Protein AF-0000000083491302 (afdb_homodimer)

Nearest PDB structures (foldseek):
  2b92-assembly1_A  TM=9.302E-01  e=7.100E-37  Homo sapiens
  2b92-assembly1_B  TM=9.244E-01  e=2.969E-36  Homo sapiens
  2bc9-assembly1_A-2  TM=9.236E-01  e=4.052E-36  Homo sapiens
  7ckf-assembly1_A  TM=9.048E-01  e=3.791E-32  Homo sapiens
  7ckf-assembly1_B  TM=9.194E-01  e=6.229E-31  Homo sapiens

Structure (mmCIF, N/CA/C/O backbone):
data_AF-0000000083491302-model_v1
#
loop_
_entity.id
_entity.type
_entity.pdbx_description
1 polymer 'GB1/RHD3-type G domain-containing protein'
#
loop_
_atom_site.group_PDB
_atom_site.id
_atom_site.type_symbol
_atom_site.label_atom_id
_atom_site.label_alt_id
_atom_site.label_comp_id
_atom_site.label_asym_id
_atom_site.label_entity_id
_atom_site.label_seq_id
_atom_site.pdbx_PDB_ins_code
_atom_site.Cartn_x
_atom_site.Cartn_y
_atom_site.Cartn_z
_atom_site.occupancy
_atom_site.B_iso_or_equiv
_atom_site.auth_seq_id
_atom_site.auth_comp_id
_atom_site.auth_asym_id
_atom_site.auth_atom_id
_atom_site.pdbx_PDB_model_num
ATOM 1 N N . MET A 1 1 ? 5.312 -40.188 -40.375 1 28.12 1 MET A N 1
ATOM 2 C CA . MET A 1 1 ? 5.434 -38.906 -39.719 1 28.12 1 MET A CA 1
ATOM 3 C C . MET A 1 1 ? 4.77 -38.938 -38.344 1 28.12 1 MET A C 1
ATOM 5 O O . MET A 1 1 ? 3.566 -39.188 -38.25 1 28.12 1 MET A O 1
ATOM 9 N N . ALA A 1 2 ? 5.387 -39.312 -37.344 1 38.62 2 ALA A N 1
ATOM 10 C CA . ALA A 1 2 ? 4.828 -39.719 -36.062 1 38.62 2 ALA A CA 1
ATOM 11 C C . ALA A 1 2 ? 4.012 -38.594 -35.438 1 38.62 2 ALA A C 1
ATOM 13 O O . ALA A 1 2 ? 4.375 -37.438 -35.562 1 38.62 2 ALA A O 1
ATOM 14 N N . PRO A 1 3 ? 2.652 -38.812 -35.281 1 36.94 3 PRO A N 1
ATOM 15 C CA . PRO A 1 3 ? 1.899 -37.625 -34.844 1 36.94 3 PRO A CA 1
ATOM 16 C C . PRO A 1 3 ? 2.633 -36.844 -33.781 1 36.94 3 PRO A C 1
ATOM 18 O O . PRO A 1 3 ? 3.469 -37.375 -33.062 1 36.94 3 PRO A O 1
ATOM 21 N N . GLY A 1 4 ? 3.189 -35.656 -34 1 37.12 4 GLY A N 1
ATOM 22 C CA . GLY A 1 4 ? 3.857 -34.781 -33.062 1 37.12 4 GLY A CA 1
ATOM 23 C C . GLY A 1 4 ? 3.309 -34.875 -31.672 1 37.12 4 GLY A C 1
ATOM 24 O O . GLY A 1 4 ? 2.262 -35.469 -31.438 1 37.12 4 GLY A O 1
ATOM 25 N N . PRO A 1 5 ? 4.141 -34.781 -30.594 1 40.66 5 PRO A N 1
ATOM 26 C CA . PRO A 1 5 ? 3.658 -35.031 -29.234 1 40.66 5 PRO A CA 1
ATOM 27 C C . PRO A 1 5 ? 2.217 -34.562 -29.031 1 40.66 5 PRO A C 1
ATOM 29 O O . PRO A 1 5 ? 1.782 -33.594 -29.641 1 40.66 5 PRO A O 1
ATOM 32 N N . SER A 1 6 ? 1.219 -35.406 -28.922 1 42.19 6 SER A N 1
ATOM 33 C CA . SER A 1 6 ? -0.207 -35.219 -28.688 1 42.19 6 SER A CA 1
ATOM 34 C C . SER A 1 6 ? -0.456 -33.969 -27.812 1 42.19 6 SER A C 1
ATOM 36 O O . SER A 1 6 ? 0.248 -33.781 -26.812 1 42.19 6 SER A O 1
ATOM 38 N N . ALA A 1 7 ? -0.867 -32.781 -28.234 1 49.44 7 ALA A N 1
ATOM 39 C CA . ALA A 1 7 ? -1.324 -31.594 -27.516 1 49.44 7 ALA A CA 1
ATOM 40 C C . ALA A 1 7 ? -1.907 -31.969 -26.156 1 49.44 7 ALA A C 1
ATOM 42 O O . ALA A 1 7 ? -2.877 -32.719 -26.078 1 49.44 7 ALA A O 1
ATOM 43 N N . MET A 1 8 ? -1.116 -32.25 -25.156 1 53.56 8 MET A N 1
ATOM 44 C CA . MET A 1 8 ? -1.578 -32.531 -23.797 1 53.56 8 MET A CA 1
ATOM 45 C C . MET A 1 8 ? -2.885 -31.797 -23.5 1 53.56 8 MET A C 1
ATOM 47 O O . MET A 1 8 ? -2.971 -30.578 -23.656 1 53.56 8 MET A O 1
ATOM 51 N N . GLU A 1 9 ? -3.994 -32.375 -23.906 1 62.19 9 GLU A N 1
ATOM 52 C CA . GLU A 1 9 ? -5.305 -31.766 -23.672 1 62.19 9 GLU A CA 1
ATOM 53 C C . GLU A 1 9 ? -5.586 -31.625 -22.172 1 62.19 9 GLU A C 1
ATOM 55 O O . GLU A 1 9 ? -5.582 -32.594 -21.438 1 62.19 9 GLU A O 1
ATOM 60 N N . ILE A 1 10 ? -5.055 -30.656 -21.453 1 65.62 10 ILE A N 1
ATOM 61 C CA . ILE A 1 10 ? -5.535 -30.391 -20.094 1 65.62 10 ILE A CA 1
ATOM 62 C C . ILE A 1 10 ? -6.93 -29.781 -20.156 1 65.62 10 ILE A C 1
ATOM 64 O O . ILE A 1 10 ? -7.117 -28.688 -20.703 1 65.62 10 ILE A O 1
ATOM 68 N N . PRO A 1 11 ? -7.883 -30.5 -19.828 1 68.62 11 PRO A N 1
ATOM 69 C CA . PRO A 1 11 ? -9.273 -30.047 -19.922 1 68.62 11 PRO A CA 1
ATOM 70 C C . PRO A 1 11 ? -9.609 -28.969 -18.891 1 68.62 11 PRO A C 1
ATOM 72 O O . PRO A 1 11 ? -10.43 -29.203 -18 1 68.62 11 PRO A O 1
ATOM 75 N N . MET A 1 12 ? -8.961 -27.891 -18.75 1 84.38 12 MET A N 1
ATOM 76 C CA . MET A 1 12 ? -9.398 -26.812 -17.875 1 84.38 12 MET A CA 1
ATOM 77 C C . MET A 1 12 ? -9.508 -25.5 -18.641 1 84.38 12 MET A C 1
ATOM 79 O O . MET A 1 12 ? -8.633 -24.641 -18.547 1 84.38 12 MET A O 1
ATOM 83 N N . PRO A 1 13 ? -10.594 -25.328 -19.328 1 85.56 13 PRO A N 1
ATOM 84 C CA . PRO A 1 13 ? -10.75 -24.156 -20.172 1 85.56 13 PRO A CA 1
ATOM 85 C C . PRO A 1 13 ? -10.805 -22.844 -19.391 1 85.56 13 PRO A C 1
ATOM 87 O O . PRO A 1 13 ? -10.594 -21.766 -19.938 1 85.56 13 PRO A O 1
ATOM 90 N N . ALA A 1 14 ? -11.148 -22.984 -18.062 1 92.69 14 ALA A N 1
ATOM 91 C CA . ALA A 1 14 ? -11.234 -21.812 -17.188 1 92.69 14 ALA A CA 1
ATOM 92 C C . ALA A 1 14 ? -10.727 -22.141 -15.789 1 92.69 14 ALA A C 1
ATOM 94 O O . ALA A 1 14 ? -10.688 -23.297 -15.383 1 92.69 14 ALA A O 1
ATOM 95 N N . PRO A 1 15 ? -10.312 -21.109 -15.062 1 95.25 15 PRO A N 1
ATOM 96 C CA . PRO A 1 15 ? -9.883 -21.359 -13.688 1 95.25 15 PRO A CA 1
ATOM 97 C C . PRO A 1 15 ? -10.992 -21.953 -12.82 1 95.25 15 PRO A C 1
ATOM 99 O O . PRO A 1 15 ? -12.172 -21.656 -13.016 1 95.25 15 PRO A O 1
ATOM 102 N N . ILE A 1 16 ? -10.57 -22.75 -11.93 1 94.44 16 ILE A N 1
ATOM 103 C CA . ILE A 1 16 ? -11.516 -23.344 -10.977 1 94.44 16 ILE A CA 1
ATOM 104 C C . ILE A 1 16 ? -11.031 -23.094 -9.555 1 94.44 16 ILE A C 1
ATOM 106 O O . ILE A 1 16 ? -9.844 -22.859 -9.328 1 94.44 16 ILE A O 1
ATOM 110 N N . CYS A 1 17 ? -11.977 -23.188 -8.648 1 93.75 17 CYS A N 1
ATOM 111 C CA . CYS A 1 17 ? -11.633 -22.969 -7.25 1 93.75 17 CYS A CA 1
ATOM 112 C C . CYS A 1 17 ? -10.961 -24.203 -6.656 1 93.75 17 CYS A C 1
ATOM 114 O O . CYS A 1 17 ? -11.508 -25.297 -6.711 1 93.75 17 CYS A O 1
ATOM 116 N N . LEU A 1 18 ? -9.789 -24.125 -6.152 1 93.69 18 LEU A N 1
ATOM 117 C CA . LEU A 1 18 ? -9.055 -25.203 -5.512 1 93.69 18 LEU A CA 1
ATOM 118 C C . LEU A 1 18 ? -9.328 -25.234 -4.012 1 93.69 18 LEU A C 1
ATOM 120 O O . LEU A 1 18 ? -9.617 -26.297 -3.451 1 93.69 18 LEU A O 1
ATOM 124 N N . ILE A 1 19 ? -9.211 -24.078 -3.375 1 92.5 19 ILE A N 1
ATOM 125 C CA . ILE A 1 19 ? -9.453 -23.922 -1.944 1 92.5 19 ILE A CA 1
ATOM 126 C C . ILE A 1 19 ? -10.516 -22.859 -1.713 1 92.5 19 ILE A C 1
ATOM 128 O O . ILE A 1 19 ? -10.398 -21.734 -2.205 1 92.5 19 ILE A O 1
ATOM 132 N N . GLU A 1 20 ? -11.508 -23.188 -1.041 1 91.31 20 GLU A N 1
ATOM 133 C CA . GLU A 1 20 ? -12.602 -22.266 -0.755 1 91.31 20 GLU A CA 1
ATOM 134 C C . GLU A 1 20 ? -12.68 -21.953 0.736 1 91.31 20 GLU A C 1
ATOM 136 O O . GLU A 1 20 ? -12.305 -22.781 1.571 1 91.31 20 GLU A O 1
ATOM 141 N N . ASN A 1 21 ? -13.055 -20.672 1.008 1 86 21 ASN A N 1
ATOM 142 C CA . ASN A 1 21 ? -13.383 -20.312 2.383 1 86 21 ASN A CA 1
ATOM 143 C C . ASN A 1 21 ? -14.773 -20.812 2.768 1 86 21 ASN A C 1
ATOM 145 O O . ASN A 1 21 ? -15.766 -20.469 2.127 1 86 21 ASN A O 1
ATOM 149 N N . SER A 1 22 ? -14.828 -21.672 3.721 1 81.44 22 SER A N 1
ATOM 150 C CA . SER A 1 22 ? -16.141 -22.078 4.195 1 81.44 22 SER A CA 1
ATOM 151 C C . SER A 1 22 ? -16.859 -20.953 4.922 1 81.44 22 SER A C 1
ATOM 153 O O . SER A 1 22 ? -16.219 -20 5.371 1 81.44 22 SER A O 1
ATOM 155 N N . PRO A 1 23 ? -18.125 -21.109 5 1 75 23 PRO A N 1
ATOM 156 C CA . PRO A 1 23 ? -18.859 -20.109 5.781 1 75 23 PRO A CA 1
ATOM 157 C C . PRO A 1 23 ? -18.375 -20 7.223 1 75 23 PRO A C 1
ATOM 159 O O . PRO A 1 23 ? -18.5 -18.953 7.848 1 75 23 PRO A O 1
ATOM 162 N N . ALA A 1 24 ? -17.844 -21.109 7.73 1 70.19 24 ALA A N 1
ATOM 163 C CA . ALA A 1 24 ? -17.344 -21.156 9.102 1 70.19 24 ALA A CA 1
ATOM 164 C C . ALA A 1 24 ? -15.93 -20.562 9.188 1 70.19 24 ALA A C 1
ATOM 166 O O . ALA A 1 24 ? -15.352 -20.484 10.273 1 70.19 24 ALA A O 1
ATOM 167 N N . GLY A 1 25 ? -15.398 -20.109 8.047 1 72.12 25 GLY A N 1
ATOM 168 C CA . GLY A 1 25 ? -14.086 -19.469 8.047 1 72.12 25 GLY A CA 1
ATOM 169 C C . GLY A 1 25 ? -12.945 -20.469 7.887 1 72.12 25 GLY A C 1
ATOM 170 O O . GLY A 1 25 ? -11.781 -20.125 8.117 1 72.12 25 GLY A O 1
ATOM 171 N N . GLU A 1 26 ? -13.305 -21.625 7.555 1 77.69 26 GLU A N 1
ATOM 172 C CA . GLU A 1 26 ? -12.281 -22.641 7.348 1 77.69 26 GLU A CA 1
ATOM 173 C C . GLU A 1 26 ? -11.969 -22.812 5.863 1 77.69 26 GLU A C 1
ATOM 175 O O . GLU A 1 26 ? -12.836 -22.609 5.012 1 77.69 26 GLU A O 1
ATOM 180 N N . LEU A 1 27 ? -10.727 -23.125 5.656 1 83.44 27 LEU A N 1
ATOM 181 C CA . LEU A 1 27 ? -10.328 -23.406 4.285 1 83.44 27 LEU A CA 1
ATOM 182 C C . LEU A 1 27 ? -10.586 -24.859 3.924 1 83.44 27 LEU A C 1
ATOM 184 O O . LEU A 1 27 ? -10.258 -25.766 4.695 1 83.44 27 LEU A O 1
ATOM 188 N N . GLN A 1 28 ? -11.266 -25.031 2.797 1 87.62 28 GLN A N 1
ATOM 189 C CA . GLN A 1 28 ? -11.594 -26.375 2.328 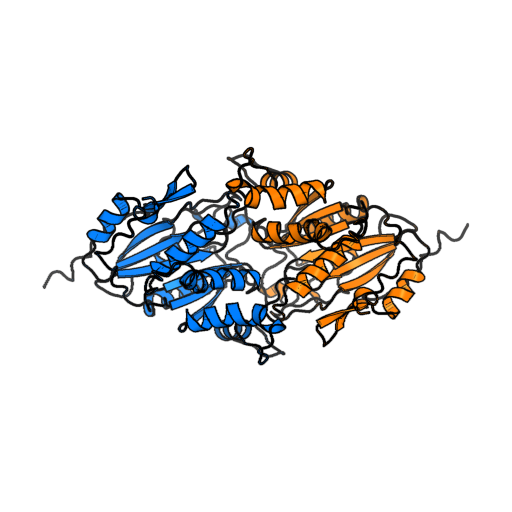1 87.62 28 GLN A CA 1
ATOM 190 C C . GLN A 1 28 ? -11.133 -26.578 0.89 1 87.62 28 GLN A C 1
ATOM 192 O O . GLN A 1 28 ? -11.297 -25.703 0.042 1 87.62 28 GLN A O 1
ATOM 197 N N . VAL A 1 29 ? -10.594 -27.719 0.723 1 87.75 29 VAL A N 1
ATOM 198 C CA . VAL A 1 29 ? -10.148 -28.062 -0.623 1 87.75 29 VAL A CA 1
ATOM 199 C C . VAL A 1 29 ? -11.328 -28.562 -1.442 1 87.75 29 VAL A C 1
ATOM 201 O O . VAL A 1 29 ? -12.133 -29.359 -0.954 1 87.75 29 VAL A O 1
ATOM 204 N N . GLN A 1 30 ? -11.383 -28.141 -2.631 1 89.94 30 GLN A N 1
ATOM 205 C CA . GLN A 1 30 ? -12.445 -28.578 -3.529 1 89.94 30 GLN A CA 1
ATOM 206 C C . GLN A 1 30 ? -12.062 -29.875 -4.234 1 89.94 30 GLN A C 1
ATOM 208 O O . GLN A 1 30 ? -11.062 -29.938 -4.953 1 89.94 30 GLN A O 1
ATOM 213 N N . GLN A 1 31 ? -12.891 -30.844 -4.211 1 85.81 31 GLN A N 1
ATOM 214 C CA . GLN A 1 31 ? -12.602 -32.188 -4.707 1 85.81 31 GLN A CA 1
ATOM 215 C C . GLN A 1 31 ? -12.453 -32.188 -6.227 1 85.81 31 GLN A C 1
ATOM 217 O O . GLN A 1 31 ? -11.617 -32.906 -6.77 1 85.81 31 GLN A O 1
ATOM 222 N N . GLU A 1 32 ? -13.289 -31.406 -6.824 1 85.56 32 GLU A N 1
ATOM 223 C CA . GLU A 1 32 ? -13.203 -31.344 -8.281 1 85.56 32 GLU A CA 1
ATOM 224 C C . GLU A 1 32 ? -11.82 -30.906 -8.734 1 85.56 32 GLU A C 1
ATOM 226 O O . GLU A 1 32 ? -11.266 -31.453 -9.688 1 85.56 32 GLU A O 1
ATOM 231 N N . ALA A 1 33 ? -11.281 -29.938 -8.07 1 85.56 33 ALA A N 1
ATOM 232 C CA . ALA A 1 33 ? -9.953 -29.438 -8.406 1 85.56 33 ALA A CA 1
ATOM 233 C C . ALA A 1 33 ? -8.891 -30.5 -8.164 1 85.56 33 ALA A C 1
ATOM 235 O O . ALA A 1 33 ? -7.969 -30.656 -8.977 1 85.56 33 ALA A O 1
ATOM 236 N N . LEU A 1 34 ? -9.039 -31.25 -7.18 1 83.25 34 LEU A N 1
ATOM 237 C CA . LEU A 1 34 ? -8.094 -32.312 -6.852 1 83.25 34 LEU A CA 1
ATOM 238 C C . LEU A 1 34 ? -8.117 -33.406 -7.91 1 83.25 34 LEU A C 1
ATOM 240 O O . LEU A 1 34 ? -7.078 -33.969 -8.258 1 83.25 34 LEU A O 1
ATOM 244 N N . ARG A 1 35 ? -9.25 -33.688 -8.328 1 84.12 35 ARG A N 1
ATOM 245 C CA . ARG A 1 35 ? -9.391 -34.719 -9.367 1 84.12 35 ARG A CA 1
ATOM 246 C C . ARG A 1 35 ? -8.664 -34.312 -10.641 1 84.12 35 ARG A C 1
ATOM 248 O O . ARG A 1 35 ? -7.969 -35.125 -11.25 1 84.12 35 ARG A O 1
ATOM 255 N N . VAL A 1 36 ? -8.844 -33.094 -10.938 1 81.25 36 VAL A N 1
ATOM 256 C CA . VAL A 1 36 ? -8.195 -32.594 -12.141 1 81.25 36 VAL A CA 1
ATOM 257 C C . VAL A 1 36 ? -6.68 -32.656 -11.984 1 81.25 36 VAL A C 1
ATOM 259 O O . VAL A 1 36 ? -5.969 -33.062 -12.898 1 81.25 36 VAL A O 1
ATOM 262 N N . LEU A 1 37 ? -6.234 -32.281 -10.867 1 81.69 37 LEU A N 1
ATOM 263 C CA . LEU A 1 37 ? -4.801 -32.281 -10.594 1 81.69 37 LEU A CA 1
ATOM 264 C C . LEU A 1 37 ? -4.254 -33.719 -10.625 1 81.69 37 LEU A C 1
ATOM 266 O O . LEU A 1 37 ? -3.143 -33.938 -11.109 1 81.69 37 LEU A O 1
ATOM 270 N N . ALA A 1 38 ? -5.047 -34.625 -10.203 1 79.19 38 ALA A N 1
ATOM 271 C CA . ALA A 1 38 ? -4.637 -36.031 -10.141 1 79.19 38 ALA A CA 1
ATOM 272 C C . ALA A 1 38 ? -4.531 -36.625 -11.539 1 79.19 38 ALA A C 1
ATOM 274 O O . ALA A 1 38 ? -3.801 -37.594 -11.742 1 79.19 38 ALA A O 1
ATOM 275 N N . GLU A 1 39 ? -5.215 -36.062 -12.375 1 81.44 39 GLU A N 1
ATOM 276 C CA . GLU A 1 39 ? -5.234 -36.594 -13.734 1 81.44 39 GLU A CA 1
ATOM 277 C C . GLU A 1 39 ? -4.023 -36.125 -14.531 1 81.44 39 GLU A C 1
ATOM 279 O O . GLU A 1 39 ? -3.74 -36.656 -15.609 1 81.44 39 GLU A O 1
ATOM 284 N N . ILE A 1 40 ? -3.398 -35.188 -13.977 1 79.19 40 ILE A N 1
ATOM 285 C CA . ILE A 1 40 ? -2.225 -34.688 -14.672 1 79.19 40 ILE A CA 1
ATOM 286 C C . ILE A 1 40 ? -1.062 -35.656 -14.508 1 79.19 40 ILE A C 1
ATOM 288 O O . ILE A 1 40 ? -0.628 -35.938 -13.383 1 79.19 40 ILE A O 1
ATOM 292 N N . SER A 1 41 ? -0.567 -36.188 -15.555 1 78 41 SER A N 1
ATOM 293 C CA . SER A 1 41 ? 0.49 -37.188 -15.547 1 78 41 SER A CA 1
ATOM 294 C C . SER A 1 41 ? 1.839 -36.594 -15.906 1 78 41 SER A C 1
ATOM 296 O O . SER A 1 41 ? 2.875 -37.25 -15.797 1 78 41 SER A O 1
ATOM 298 N N . HIS A 1 42 ? 1.804 -35.375 -16.297 1 81.31 42 HIS A N 1
ATOM 299 C CA . HIS A 1 42 ? 3.018 -34.688 -16.703 1 81.31 42 HIS A CA 1
ATOM 300 C C . HIS A 1 42 ? 3.596 -33.875 -15.539 1 81.31 42 HIS A C 1
ATOM 302 O O . HIS A 1 42 ? 2.885 -33.531 -14.586 1 81.31 42 HIS A O 1
ATOM 308 N N . PRO A 1 43 ? 4.887 -33.625 -15.68 1 84.56 43 PRO A N 1
ATOM 309 C CA . PRO A 1 43 ? 5.465 -32.719 -14.68 1 84.56 43 PRO A CA 1
ATOM 310 C C . PRO A 1 43 ? 4.754 -31.359 -14.625 1 84.56 43 PRO A C 1
ATOM 312 O O . PRO A 1 43 ? 4.301 -30.859 -15.656 1 84.56 43 PRO A O 1
ATOM 315 N N . VAL A 1 44 ? 4.695 -30.844 -13.406 1 87.75 44 VAL A N 1
ATOM 316 C CA . VAL A 1 44 ? 3.916 -29.625 -13.227 1 87.75 44 VAL A CA 1
ATOM 317 C C . VAL A 1 44 ? 4.816 -28.5 -12.688 1 87.75 44 VAL A C 1
ATOM 319 O O . VAL A 1 44 ? 5.719 -28.766 -11.891 1 87.75 44 VAL A O 1
ATOM 322 N N . VAL A 1 45 ? 4.629 -27.375 -13.219 1 90.12 45 VAL A N 1
ATOM 323 C CA . VAL A 1 45 ? 5.188 -26.125 -12.695 1 90.12 45 VAL A CA 1
ATOM 324 C C . VAL A 1 45 ? 4.078 -25.297 -12.062 1 90.12 45 VAL A C 1
ATOM 326 O O . VAL A 1 45 ? 3.115 -24.906 -12.734 1 90.12 45 VAL A O 1
ATOM 329 N N . VAL A 1 46 ? 4.219 -25.047 -10.742 1 92.12 46 VAL A N 1
ATOM 330 C CA . VAL A 1 46 ? 3.158 -24.344 -10.031 1 92.12 46 VAL A CA 1
ATOM 331 C C . VAL A 1 46 ? 3.609 -22.922 -9.719 1 92.12 46 VAL A C 1
ATOM 333 O O . VAL A 1 46 ? 4.605 -22.719 -9.023 1 92.12 46 VAL A O 1
ATOM 336 N N . VAL A 1 47 ? 2.91 -21.938 -10.25 1 96 47 VAL A N 1
ATOM 337 C CA . VAL A 1 47 ? 3.15 -20.516 -9.969 1 96 47 VAL A CA 1
ATOM 338 C C . VAL A 1 47 ? 1.984 -19.938 -9.164 1 96 47 VAL A C 1
ATOM 340 O O . VAL A 1 47 ? 0.837 -19.984 -9.617 1 96 47 VAL A O 1
ATOM 343 N N . ALA A 1 48 ? 2.285 -19.469 -7.988 1 96.06 48 ALA A N 1
ATOM 344 C CA . ALA A 1 48 ? 1.268 -18.844 -7.148 1 96.06 48 ALA A CA 1
ATOM 345 C C . ALA A 1 48 ? 1.523 -17.344 -7.008 1 96.06 48 ALA A C 1
ATOM 347 O O . ALA A 1 48 ? 2.676 -16.906 -7.004 1 96.06 48 ALA A O 1
ATOM 348 N N . ILE A 1 49 ? 0.451 -16.609 -6.949 1 97.81 49 ILE A N 1
ATOM 349 C CA . ILE A 1 49 ? 0.576 -15.18 -6.719 1 97.81 49 ILE A CA 1
ATOM 350 C C . ILE A 1 49 ? -0.226 -14.781 -5.484 1 97.81 49 ILE A C 1
ATOM 352 O O . ILE A 1 49 ? -1.348 -15.25 -5.285 1 97.81 49 ILE A O 1
ATOM 356 N N . ALA A 1 50 ? 0.396 -14.07 -4.605 1 95.69 50 ALA A N 1
ATOM 357 C CA . ALA A 1 50 ? -0.238 -13.539 -3.402 1 95.69 50 ALA A CA 1
ATOM 358 C C . ALA A 1 50 ? 0.074 -12.055 -3.227 1 95.69 50 ALA A C 1
ATOM 360 O O . ALA A 1 50 ? 1.027 -11.539 -3.816 1 95.69 50 ALA A O 1
ATOM 361 N N . GLY A 1 51 ? -0.727 -11.359 -2.432 1 94.88 51 GLY A N 1
ATOM 362 C CA . GLY A 1 51 ? -0.599 -9.93 -2.172 1 94.88 51 GLY A CA 1
ATOM 363 C C . GLY A 1 51 ? -1.908 -9.273 -1.774 1 94.88 51 GLY A C 1
ATOM 364 O O . GLY A 1 51 ? -2.932 -9.953 -1.647 1 94.88 51 GLY A O 1
ATOM 365 N N . LEU A 1 52 ? -1.849 -7.996 -1.65 1 91.62 52 LEU A N 1
ATOM 366 C CA . LEU A 1 52 ? -3.025 -7.246 -1.224 1 91.62 52 LEU A CA 1
ATOM 367 C C . LEU A 1 52 ? -4.133 -7.336 -2.268 1 91.62 52 LEU A C 1
ATOM 369 O O . LEU A 1 52 ? -3.861 -7.527 -3.455 1 91.62 52 LEU A O 1
ATOM 373 N N . TYR A 1 53 ? -5.336 -7.168 -1.79 1 89 53 TYR A N 1
ATOM 374 C CA . TYR A 1 53 ? -6.457 -7.203 -2.723 1 89 53 TYR A CA 1
ATOM 375 C C . TYR A 1 53 ? -6.449 -5.988 -3.639 1 89 53 TYR A C 1
ATOM 377 O O . TYR A 1 53 ? -5.938 -4.93 -3.268 1 89 53 TYR A O 1
ATOM 385 N N . ARG A 1 54 ? -6.906 -6.242 -4.832 1 89.62 54 ARG A N 1
ATOM 386 C CA . ARG A 1 54 ? -7.102 -5.219 -5.855 1 89.62 54 ARG A CA 1
ATOM 387 C C . ARG A 1 54 ? -5.77 -4.605 -6.273 1 89.62 54 ARG A C 1
ATOM 389 O O . ARG A 1 54 ? -5.68 -3.393 -6.488 1 89.62 54 ARG A O 1
ATOM 396 N N . THR A 1 55 ? -4.734 -5.418 -6.355 1 90 55 THR A N 1
ATOM 397 C CA . THR A 1 55 ? -3.418 -4.922 -6.75 1 90 55 THR A CA 1
ATOM 398 C C . THR A 1 55 ? -3.027 -5.461 -8.125 1 90 55 THR A C 1
ATOM 400 O O . THR A 1 55 ? -1.907 -5.238 -8.586 1 90 55 THR A O 1
ATOM 403 N N . GLY A 1 56 ? -3.904 -6.309 -8.758 1 91.19 56 GLY A N 1
ATOM 404 C CA . GLY A 1 56 ? -3.652 -6.742 -10.125 1 91.19 56 GLY A CA 1
ATOM 405 C C . GLY A 1 56 ? -3.127 -8.164 -10.211 1 91.19 56 GLY A C 1
ATOM 406 O O . GLY A 1 56 ? -2.527 -8.547 -11.219 1 91.19 56 GLY A O 1
ATOM 407 N N . LYS A 1 57 ? -3.26 -8.914 -9.18 1 95.75 57 LYS A N 1
ATOM 408 C CA . LYS A 1 57 ? -2.795 -10.297 -9.156 1 95.75 57 LYS A CA 1
ATOM 409 C C . LYS A 1 57 ? -3.406 -11.102 -10.297 1 95.75 57 LYS A C 1
ATOM 411 O O . LYS A 1 57 ? -2.688 -11.758 -11.055 1 95.75 57 LYS A O 1
ATOM 416 N N . SER A 1 58 ? -4.719 -11.039 -10.438 1 95.62 58 SER A N 1
ATOM 417 C CA . SER A 1 58 ? -5.43 -11.828 -11.438 1 95.62 58 SER A CA 1
ATOM 418 C C . SER A 1 58 ? -5.027 -11.422 -12.852 1 95.62 58 SER A C 1
ATOM 420 O O . SER A 1 58 ? -4.961 -12.266 -13.75 1 95.62 58 SER A O 1
ATOM 422 N N . TYR A 1 59 ? -4.789 -10.234 -13.008 1 93.31 59 TYR A N 1
ATOM 423 C CA . TYR A 1 59 ? -4.348 -9.766 -14.312 1 93.31 59 TYR A CA 1
ATOM 424 C C . TYR A 1 59 ? -3.033 -10.43 -14.711 1 93.31 59 TYR A C 1
ATOM 426 O O . TYR A 1 59 ? -2.898 -10.93 -15.828 1 93.31 59 TYR A O 1
ATOM 434 N N . LEU A 1 60 ? -2.057 -10.383 -13.828 1 95.94 60 LEU A N 1
ATOM 435 C CA . LEU A 1 60 ? -0.753 -10.977 -14.109 1 95.94 60 LEU A CA 1
ATOM 436 C C . LEU A 1 60 ? -0.882 -12.469 -14.383 1 95.94 60 LEU A C 1
ATOM 438 O O . LEU A 1 60 ? -0.192 -13.008 -15.25 1 95.94 60 LEU A O 1
ATOM 442 N N . MET A 1 61 ? -1.754 -13.109 -13.617 1 97.06 61 MET A N 1
ATOM 443 C CA . MET A 1 61 ? -1.969 -14.539 -13.828 1 97.06 61 MET A CA 1
ATOM 444 C C . MET A 1 61 ? -2.561 -14.812 -15.203 1 97.06 61 MET A C 1
ATOM 446 O O . MET A 1 61 ? -2.174 -15.773 -15.875 1 97.06 61 MET A O 1
ATOM 450 N N . ASN A 1 62 ? -3.506 -13.953 -15.641 1 95.19 62 ASN A N 1
ATOM 451 C CA . ASN A 1 62 ? -4.051 -14.094 -16.984 1 95.19 62 ASN A CA 1
ATOM 452 C C . ASN A 1 62 ? -2.973 -13.914 -18.047 1 95.19 62 ASN A C 1
ATOM 454 O O . ASN A 1 62 ? -2.969 -14.617 -19.062 1 95.19 62 ASN A O 1
ATOM 458 N N . ARG A 1 63 ? -2.09 -13.039 -17.797 1 94.88 63 ARG A N 1
ATOM 459 C CA . ARG A 1 63 ? -1.002 -12.805 -18.75 1 94.88 63 ARG A CA 1
ATOM 460 C C . ARG A 1 63 ? -0.051 -14 -18.781 1 94.88 63 ARG A C 1
ATOM 462 O O . ARG A 1 63 ? 0.435 -14.375 -19.859 1 94.88 63 ARG A O 1
ATOM 469 N N . LEU A 1 64 ? 0.207 -14.562 -17.672 1 96.25 64 LEU A N 1
ATOM 470 C CA . LEU A 1 64 ? 1.028 -15.766 -17.609 1 96.25 64 LEU A CA 1
ATOM 471 C C . LEU A 1 64 ? 0.372 -16.906 -18.375 1 96.25 64 LEU A C 1
ATOM 473 O O . LEU A 1 64 ? 1.062 -17.75 -18.953 1 96.25 64 LEU A O 1
ATOM 477 N N . ALA A 1 65 ? -0.915 -16.891 -18.359 1 95.56 65 ALA A N 1
ATOM 478 C CA . ALA A 1 65 ? -1.674 -17.906 -19.094 1 95.56 65 ALA A CA 1
ATOM 479 C C . ALA A 1 65 ? -1.752 -17.562 -20.578 1 95.56 65 ALA A C 1
ATOM 481 O O . ALA A 1 65 ? -2.307 -18.328 -21.359 1 95.56 65 ALA A O 1
ATOM 482 N N . SER A 1 66 ? -1.24 -16.406 -20.938 1 92.44 66 SER A N 1
ATOM 483 C CA . SER A 1 66 ? -1.312 -15.891 -22.297 1 92.44 66 SER A CA 1
ATOM 484 C C . SER A 1 66 ? -2.758 -15.742 -22.75 1 92.44 66 SER A C 1
ATOM 486 O O . SER A 1 66 ? -3.092 -16.062 -23.891 1 92.44 66 SER A O 1
ATOM 488 N N . LYS A 1 67 ? -3.615 -15.391 -21.797 1 91.5 67 LYS A N 1
ATOM 489 C CA . LYS A 1 67 ? -5.027 -15.117 -22.047 1 91.5 67 LYS A CA 1
ATOM 490 C C . LYS A 1 67 ? -5.426 -13.734 -21.547 1 91.5 67 LYS A C 1
ATOM 492 O O . LYS A 1 67 ? -4.879 -13.258 -20.547 1 91.5 67 LYS A O 1
ATOM 497 N N . ARG A 1 68 ? -6.41 -13.195 -22.188 1 85.88 68 ARG A N 1
ATOM 498 C CA . ARG A 1 68 ? -6.918 -11.898 -21.766 1 85.88 68 ARG A CA 1
ATOM 499 C C . ARG A 1 68 ? -7.875 -12.039 -20.578 1 85.88 68 ARG A C 1
ATOM 501 O O . ARG A 1 68 ? -7.957 -11.156 -19.734 1 85.88 68 ARG A O 1
ATOM 508 N N . THR A 1 69 ? -8.562 -13.141 -20.719 1 86.81 69 THR A N 1
ATOM 509 C CA . THR A 1 69 ? -9.539 -13.398 -19.672 1 86.81 69 THR A CA 1
ATOM 510 C C . THR A 1 69 ? -9.367 -14.805 -19.109 1 86.81 69 THR A C 1
ATOM 512 O O . THR A 1 69 ? -8.805 -15.68 -19.766 1 86.81 69 THR A O 1
ATOM 515 N N . GLY A 1 70 ? -9.828 -15.07 -17.969 1 92.38 70 GLY A N 1
ATOM 516 C CA . GLY A 1 70 ? -9.773 -16.312 -17.203 1 92.38 70 GLY A CA 1
ATOM 517 C C . GLY A 1 70 ? -10.07 -16.109 -15.727 1 92.38 70 GLY A C 1
ATOM 518 O O . GLY A 1 70 ? -11.227 -16.172 -15.312 1 92.38 70 GLY A O 1
ATOM 519 N N . PHE A 1 71 ? -8.938 -15.742 -15.07 1 94.19 71 PHE A N 1
ATOM 520 C CA . PHE A 1 71 ? -9.18 -15.289 -13.711 1 94.19 71 PHE A CA 1
ATOM 521 C C . PHE A 1 71 ? -9.984 -13.992 -13.703 1 94.19 71 PHE A C 1
ATOM 523 O O . PHE A 1 71 ? -9.758 -13.109 -14.539 1 94.19 71 PHE A O 1
ATOM 530 N N . SER A 1 72 ? -10.867 -13.922 -12.852 1 87.56 72 SER A N 1
ATOM 531 C CA . SER A 1 72 ? -11.789 -12.789 -12.805 1 87.56 72 SER A CA 1
ATOM 532 C C . SER A 1 72 ? -11.055 -11.492 -12.492 1 87.56 72 SER A C 1
ATOM 534 O O . SER A 1 72 ? -10.227 -11.438 -11.586 1 87.56 72 SER A O 1
ATOM 536 N N . LEU A 1 73 ? -11.375 -10.57 -13.328 1 85.81 73 LEU A N 1
ATOM 537 C CA . LEU A 1 73 ? -10.867 -9.219 -13.117 1 85.81 73 LEU A CA 1
ATOM 538 C C . LEU A 1 73 ? -11.969 -8.305 -12.586 1 85.81 73 LEU A C 1
ATOM 540 O O . LEU A 1 73 ? -13.148 -8.531 -12.836 1 85.81 73 LEU A O 1
ATOM 544 N N . GLY A 1 74 ? -11.656 -7.406 -11.805 1 80.75 74 GLY A N 1
ATOM 545 C CA . GLY A 1 74 ? -12.633 -6.461 -11.281 1 80.75 74 GLY A CA 1
ATOM 546 C C . GLY A 1 74 ? -12.133 -5.027 -11.273 1 80.75 74 GLY A C 1
ATOM 547 O O . GLY A 1 74 ? -10.922 -4.789 -11.234 1 80.75 74 GLY A O 1
ATOM 548 N N . SER A 1 75 ? -13.141 -4.145 -11.289 1 83 75 SER A N 1
ATOM 549 C CA . SER A 1 75 ? -12.781 -2.729 -11.297 1 83 75 SER A CA 1
ATOM 550 C C . SER A 1 75 ? -13.352 -2.006 -10.086 1 83 75 SER A C 1
ATOM 552 O O . SER A 1 75 ? -13.156 -0.8 -9.922 1 83 75 SER A O 1
ATOM 554 N N . THR A 1 76 ? -14.023 -2.717 -9.289 1 84.5 76 THR A N 1
ATOM 555 C CA . THR A 1 76 ? -14.641 -2.082 -8.133 1 84.5 76 THR A CA 1
ATOM 556 C C . THR A 1 76 ? -13.805 -2.314 -6.875 1 84.5 76 THR A C 1
ATOM 558 O O . THR A 1 76 ? -12.812 -3.055 -6.91 1 84.5 76 THR A O 1
ATOM 561 N N . ILE A 1 77 ? -14.281 -1.756 -5.781 1 86.75 77 ILE A N 1
ATOM 562 C CA . ILE A 1 77 ? -13.555 -1.84 -4.516 1 86.75 77 ILE A CA 1
ATOM 563 C C . ILE A 1 77 ? -13.805 -3.201 -3.871 1 86.75 77 ILE A C 1
ATOM 565 O O . ILE A 1 77 ? -13.141 -3.564 -2.895 1 86.75 77 ILE A O 1
ATOM 569 N N . GLN A 1 78 ? -14.688 -3.943 -4.414 1 84.75 78 GLN A N 1
ATOM 570 C CA . GLN A 1 78 ? -15 -5.254 -3.85 1 84.75 78 GLN A CA 1
ATOM 571 C C . GLN A 1 78 ? -14.062 -6.324 -4.402 1 84.75 78 GLN A C 1
ATOM 573 O O . GLN A 1 78 ? -13.75 -6.324 -5.594 1 84.75 78 GLN A O 1
ATOM 578 N N . SER A 1 79 ? -13.664 -7.152 -3.467 1 81.19 79 SER A N 1
ATOM 579 C CA . SER A 1 79 ? -12.773 -8.242 -3.869 1 81.19 79 SER A CA 1
ATOM 580 C C . SER A 1 79 ? -13.492 -9.219 -4.797 1 81.19 79 SER A C 1
ATOM 582 O O . SER A 1 79 ? -14.703 -9.422 -4.68 1 81.19 79 SER A O 1
ATOM 584 N N . HIS A 1 80 ? -12.742 -9.828 -5.637 1 79.38 80 HIS A N 1
ATOM 585 C CA . HIS A 1 80 ? -13.32 -10.719 -6.633 1 79.38 80 HIS A CA 1
ATOM 586 C C . HIS A 1 80 ? -12.898 -12.164 -6.398 1 79.38 80 HIS A C 1
ATOM 588 O O . HIS A 1 80 ? -13.688 -13.086 -6.598 1 79.38 80 HIS A O 1
ATOM 594 N N . THR A 1 81 ? -11.625 -12.383 -6.02 1 85.06 81 THR A N 1
ATOM 595 C CA . THR A 1 81 ? -11.109 -13.734 -5.816 1 85.06 81 THR A CA 1
ATOM 596 C C . THR A 1 81 ? -11.25 -14.156 -4.355 1 85.06 81 THR A C 1
ATOM 598 O O . THR A 1 81 ? -10.781 -13.453 -3.457 1 85.06 81 THR A O 1
ATOM 601 N N . LYS A 1 82 ? -11.984 -15.141 -4.129 1 88.12 82 LYS A N 1
ATOM 602 C CA . LYS A 1 82 ? -12.109 -15.711 -2.793 1 88.12 82 LYS A CA 1
ATOM 603 C C . LYS A 1 82 ? -11.469 -17.094 -2.723 1 88.12 82 LYS A C 1
ATOM 605 O O . LYS A 1 82 ? -11.727 -17.953 -3.576 1 88.12 82 LYS A O 1
ATOM 610 N N . GLY A 1 83 ? -10.555 -17.297 -1.748 1 92.38 83 GLY A N 1
ATOM 611 C CA . GLY A 1 83 ? -9.805 -18.531 -1.652 1 92.38 83 GLY A CA 1
ATOM 612 C C . GLY A 1 83 ? -8.617 -18.594 -2.598 1 92.38 83 GLY A C 1
ATOM 613 O O . GLY A 1 83 ? -7.906 -17.594 -2.768 1 92.38 83 GLY A O 1
ATOM 614 N N . ILE A 1 84 ? -8.328 -19.781 -3.049 1 94.94 84 ILE A N 1
ATOM 615 C CA . ILE A 1 84 ? -7.266 -19.984 -4.027 1 94.94 84 ILE A CA 1
ATOM 616 C C . ILE A 1 84 ? -7.844 -20.609 -5.293 1 94.94 84 ILE A C 1
ATOM 618 O O . ILE A 1 84 ? -8.453 -21.688 -5.246 1 94.94 84 ILE A O 1
ATOM 622 N N . TRP A 1 85 ? -7.664 -19.922 -6.387 1 96.38 85 TRP A N 1
ATOM 623 C CA . TRP A 1 85 ? -8.141 -20.422 -7.676 1 96.38 85 TRP A CA 1
ATOM 624 C C . TRP A 1 85 ? -6.992 -20.984 -8.508 1 96.38 85 TRP A C 1
ATOM 626 O O . TRP A 1 85 ? -5.863 -20.484 -8.43 1 96.38 85 TRP A O 1
ATOM 636 N N . MET A 1 86 ? -7.352 -21.984 -9.312 1 96.12 86 MET A N 1
ATOM 637 C CA . MET A 1 86 ? -6.324 -22.719 -10.047 1 96.12 86 MET A CA 1
ATOM 638 C C . MET A 1 86 ? -6.66 -22.781 -11.539 1 96.12 86 MET A C 1
ATOM 640 O O . MET A 1 86 ? -7.828 -22.922 -11.906 1 96.12 86 MET A O 1
ATOM 644 N N . TRP A 1 87 ? -5.672 -22.656 -12.312 1 95.62 87 TRP A N 1
ATOM 645 C CA . TRP A 1 87 ? -5.773 -22.828 -13.75 1 95.62 87 TRP A CA 1
ATOM 646 C C . TRP A 1 87 ? -4.617 -23.672 -14.281 1 95.62 87 TRP A C 1
ATOM 648 O O . TRP A 1 87 ? -3.449 -23.328 -14.102 1 95.62 87 TRP A O 1
ATOM 658 N N . CYS A 1 88 ? -4.906 -24.828 -14.859 1 92.75 88 CYS A N 1
ATOM 659 C CA . CYS A 1 88 ? -3.896 -25.703 -15.43 1 92.75 88 CYS A CA 1
ATOM 660 C C . CYS A 1 88 ? -3.828 -25.562 -16.938 1 92.75 88 CYS A C 1
ATOM 662 O O . CYS A 1 88 ? -4.848 -25.672 -17.625 1 92.75 88 CYS A O 1
ATOM 664 N N . LEU A 1 89 ? -2.623 -25.297 -17.406 1 92.69 89 LEU A N 1
ATOM 665 C CA . LEU A 1 89 ? -2.383 -25.078 -18.828 1 92.69 89 LEU A CA 1
ATOM 666 C C . LEU A 1 89 ? -1.094 -25.766 -19.266 1 92.69 89 LEU A C 1
ATOM 668 O O . LEU A 1 89 ? -0.212 -26.031 -18.438 1 92.69 89 LEU A O 1
ATOM 672 N N . PRO A 1 90 ? -1.133 -26.125 -20.625 1 90.81 90 PRO A N 1
ATOM 673 C CA . PRO A 1 90 ? 0.183 -26.531 -21.109 1 90.81 90 PRO A CA 1
ATOM 674 C C . PRO A 1 90 ? 1.246 -25.453 -20.938 1 90.81 90 PRO A C 1
ATOM 676 O O . PRO A 1 90 ? 0.969 -24.266 -21.156 1 90.81 90 PRO A O 1
ATOM 679 N N . HIS A 1 91 ? 2.33 -25.828 -20.469 1 91.38 91 HIS A N 1
ATOM 680 C CA . HIS A 1 91 ? 3.412 -24.859 -20.328 1 91.38 91 HIS A CA 1
ATOM 681 C C . HIS A 1 91 ? 3.791 -24.25 -21.672 1 91.38 91 HIS A C 1
ATOM 683 O O . HIS A 1 91 ? 3.986 -24.984 -22.656 1 91.38 91 HIS A O 1
ATOM 689 N N . PRO A 1 92 ? 3.945 -23 -21.766 1 89.81 92 PRO A N 1
ATOM 690 C CA . PRO A 1 92 ? 4.156 -22.359 -23.062 1 89.81 92 PRO A CA 1
ATOM 691 C C . PRO A 1 92 ? 5.562 -22.578 -23.609 1 89.81 92 PRO A C 1
ATOM 693 O O . PRO A 1 92 ? 5.777 -22.5 -24.828 1 89.81 92 PRO A O 1
ATOM 696 N N . ARG A 1 93 ? 6.5 -22.938 -22.859 1 88.56 93 ARG A N 1
ATOM 697 C CA . ARG A 1 93 ? 7.883 -22.984 -23.312 1 88.56 93 ARG A CA 1
ATOM 698 C C . ARG A 1 93 ? 8.484 -24.375 -23.125 1 88.56 93 ARG A C 1
ATOM 700 O O . ARG A 1 93 ? 9.539 -24.672 -23.672 1 88.56 93 ARG A O 1
ATOM 707 N N . ARG A 1 94 ? 7.852 -25.156 -22.297 1 87.12 94 ARG A N 1
ATOM 708 C CA . ARG A 1 94 ? 8.367 -26.484 -22.016 1 87.12 94 ARG A CA 1
ATOM 709 C C . ARG A 1 94 ? 7.371 -27.562 -22.438 1 87.12 94 ARG A C 1
ATOM 711 O O . ARG A 1 94 ? 6.418 -27.859 -21.719 1 87.12 94 ARG A O 1
ATOM 718 N N . ALA A 1 95 ? 7.727 -28.156 -23.5 1 85.38 95 ALA A N 1
ATOM 719 C CA . ALA A 1 95 ? 6.855 -29.219 -24.016 1 85.38 95 ALA A CA 1
ATOM 720 C C . ALA A 1 95 ? 6.707 -30.344 -23.016 1 85.38 95 ALA A C 1
ATOM 722 O O . ALA A 1 95 ? 7.684 -30.766 -22.375 1 85.38 95 ALA A O 1
ATOM 723 N N . GLY A 1 96 ? 5.484 -30.828 -22.797 1 84.69 96 GLY A N 1
ATOM 724 C CA . GLY A 1 96 ? 5.227 -31.938 -21.906 1 84.69 96 GLY A CA 1
ATOM 725 C C . GLY A 1 96 ? 5.047 -31.516 -20.453 1 84.69 96 GLY A C 1
ATOM 726 O O . GLY A 1 96 ? 4.961 -32.375 -19.562 1 84.69 96 GLY A O 1
ATOM 727 N N . HIS A 1 97 ? 5.137 -30.281 -20.219 1 88.06 97 HIS A N 1
ATOM 728 C CA . HIS A 1 97 ? 4.922 -29.781 -18.875 1 88.06 97 HIS A CA 1
ATOM 729 C C . HIS A 1 97 ? 3.59 -29.047 -18.75 1 88.06 97 HIS A C 1
ATOM 731 O O . HIS A 1 97 ? 3.09 -28.5 -19.734 1 88.06 97 HIS A O 1
ATOM 737 N N . THR A 1 98 ? 3.078 -29.094 -17.547 1 90.19 98 THR A N 1
ATOM 738 C CA . THR A 1 98 ? 1.847 -28.375 -17.25 1 90.19 98 THR A CA 1
ATOM 739 C C . THR A 1 98 ? 2.129 -27.172 -16.375 1 90.19 98 THR A C 1
ATOM 741 O O . THR A 1 98 ? 2.881 -27.266 -15.398 1 90.19 98 THR A O 1
ATOM 744 N N . LEU A 1 99 ? 1.651 -26.062 -16.781 1 93.31 99 LEU A N 1
ATOM 745 C CA . LEU A 1 99 ? 1.7 -24.844 -15.969 1 93.31 99 LEU A CA 1
ATOM 746 C C . LEU A 1 99 ? 0.448 -24.719 -15.109 1 93.31 99 LEU A C 1
ATOM 748 O O . LEU A 1 99 ? -0.668 -24.672 -15.625 1 93.31 99 LEU A O 1
ATOM 752 N N . VAL A 1 100 ? 0.643 -24.75 -13.828 1 93.56 100 VAL A N 1
ATOM 753 C CA . VAL A 1 100 ? -0.46 -24.562 -12.891 1 93.56 100 VAL A CA 1
ATOM 754 C C . VAL A 1 100 ? -0.369 -23.188 -12.25 1 93.56 100 VAL A C 1
ATOM 756 O O . VAL A 1 100 ? 0.61 -22.875 -11.57 1 93.56 100 VAL A O 1
ATOM 759 N N . LEU A 1 101 ? -1.376 -22.375 -12.484 1 96.81 101 LEU A N 1
ATOM 7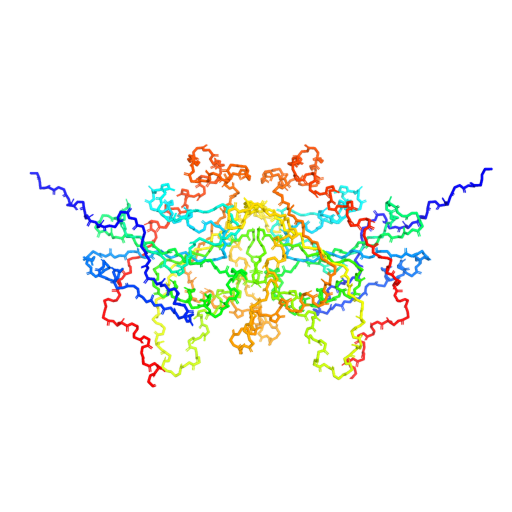60 C CA . LEU A 1 101 ? -1.441 -21.031 -11.93 1 96.81 101 LEU A CA 1
ATOM 761 C C . LEU A 1 101 ? -2.393 -20.984 -10.734 1 96.81 101 LEU A C 1
ATOM 763 O O . LEU A 1 101 ? -3.525 -21.469 -10.82 1 96.81 101 LEU A O 1
ATOM 767 N N . LEU A 1 102 ? -1.881 -20.484 -9.656 1 96.5 102 LEU A N 1
ATOM 768 C CA . LEU A 1 102 ? -2.695 -20.297 -8.461 1 96.5 102 LEU A CA 1
ATOM 769 C C . LEU A 1 102 ? -2.895 -18.812 -8.164 1 96.5 102 LEU A C 1
ATOM 771 O O . LEU A 1 102 ? -1.938 -18.109 -7.836 1 96.5 102 LEU A O 1
ATOM 775 N N . ASP A 1 103 ? -4.062 -18.328 -8.281 1 97.5 103 ASP A N 1
ATOM 776 C CA . ASP A 1 103 ? -4.465 -16.969 -7.922 1 97.5 103 ASP A CA 1
ATOM 777 C C . ASP A 1 103 ? -5.125 -16.938 -6.547 1 97.5 103 ASP A C 1
ATOM 779 O O . ASP A 1 103 ? -6.172 -17.562 -6.34 1 97.5 103 ASP A O 1
ATOM 783 N N . THR A 1 104 ? -4.547 -16.266 -5.648 1 96.31 104 THR A N 1
ATOM 784 C CA . THR A 1 104 ? -5.051 -16.266 -4.281 1 96.31 104 THR A CA 1
ATOM 785 C C . THR A 1 104 ? -5.914 -15.047 -4.016 1 96.31 104 THR A C 1
ATOM 787 O O . THR A 1 104 ? -5.789 -14.031 -4.703 1 96.31 104 THR A O 1
ATOM 790 N N . GLU A 1 105 ? -6.801 -15.234 -3.049 1 93.38 105 GLU A N 1
ATOM 791 C CA . GLU A 1 105 ? -7.562 -14.078 -2.588 1 93.38 105 GLU A CA 1
ATOM 792 C C . GLU A 1 105 ? -6.641 -12.977 -2.068 1 93.38 105 GLU A C 1
ATOM 794 O O . GLU A 1 105 ? -5.586 -13.266 -1.497 1 93.38 105 GLU A O 1
ATOM 799 N N . GLY A 1 106 ? -7.141 -11.812 -2.262 1 92.38 106 GLY A N 1
ATOM 800 C CA . GLY A 1 106 ? -6.344 -10.672 -1.84 1 92.38 106 GLY A CA 1
ATOM 801 C C . GLY A 1 106 ? -6.215 -10.562 -0.332 1 92.38 106 GLY A C 1
ATOM 802 O O . GLY A 1 106 ? -7.199 -10.719 0.394 1 92.38 106 GLY A O 1
ATOM 803 N N . LEU A 1 107 ? -5.016 -10.273 0.086 1 90.94 107 LEU A N 1
ATOM 804 C CA . LEU A 1 107 ? -4.738 -10.039 1.5 1 90.94 107 LEU A CA 1
ATOM 805 C C . LEU A 1 107 ? -5.191 -8.641 1.918 1 90.94 107 LEU A C 1
ATOM 807 O O . LEU A 1 107 ? -5.316 -7.75 1.078 1 90.94 107 LEU A O 1
ATOM 811 N N . GLY A 1 108 ? -5.492 -8.508 3.189 1 89.06 108 GLY A N 1
ATOM 812 C CA . GLY A 1 108 ? -5.785 -7.203 3.75 1 89.06 108 GLY A CA 1
ATOM 813 C C . GLY A 1 108 ? -7.129 -6.652 3.309 1 89.06 108 GLY A C 1
ATOM 814 O O . GLY A 1 108 ? -7.367 -5.445 3.389 1 89.06 108 GLY A O 1
ATOM 815 N N . ASP A 1 109 ? -7.891 -7.477 2.777 1 88.69 109 ASP A N 1
ATOM 816 C CA . ASP A 1 109 ? -9.242 -7.059 2.408 1 88.69 109 ASP A CA 1
ATOM 817 C C . ASP A 1 109 ? -10.023 -6.594 3.633 1 88.69 109 ASP A C 1
ATOM 819 O O . ASP A 1 109 ? -10.25 -7.371 4.566 1 88.69 109 ASP A O 1
ATOM 823 N N . VAL A 1 110 ? -10.5 -5.398 3.607 1 86.06 110 VAL A N 1
ATOM 824 C CA . VAL A 1 110 ? -11.125 -4.781 4.77 1 86.06 110 VAL A CA 1
ATOM 825 C C . VAL A 1 110 ? -12.484 -5.422 5.027 1 86.06 110 VAL A C 1
ATOM 827 O O . VAL A 1 110 ? -12.984 -5.402 6.152 1 86.06 110 VAL A O 1
ATOM 830 N N . GLU A 1 111 ? -13.094 -5.855 3.979 1 82.31 111 GLU A N 1
ATOM 831 C CA . GLU A 1 111 ? -14.398 -6.484 4.16 1 82.31 111 GLU A CA 1
ATOM 832 C C . GLU A 1 111 ? -14.273 -7.824 4.875 1 82.31 111 GLU A C 1
ATOM 834 O O . GLU A 1 111 ? -15.18 -8.234 5.602 1 82.31 111 GLU A O 1
ATOM 839 N N . LYS A 1 112 ? -13.188 -8.445 4.684 1 80.06 112 LYS A N 1
ATOM 840 C CA . LYS A 1 112 ? -12.945 -9.727 5.355 1 80.06 112 LYS A CA 1
ATOM 841 C C . LYS A 1 112 ? -12.266 -9.516 6.707 1 80.06 112 LYS A C 1
ATOM 843 O O . LYS A 1 112 ? -12.781 -9.938 7.738 1 80.06 112 LYS A O 1
ATOM 848 N N . GLY A 1 113 ? -11.242 -8.695 6.719 1 70.94 113 GLY A N 1
ATOM 849 C CA . GLY A 1 113 ? -10.516 -8.297 7.914 1 70.94 113 GLY A CA 1
ATOM 850 C C . GLY A 1 113 ? -9.992 -9.469 8.719 1 70.94 113 GLY A C 1
ATOM 851 O O . GLY A 1 113 ? -9.883 -9.391 9.945 1 70.94 113 GLY A O 1
ATOM 852 N N . ASN A 1 114 ? -9.906 -10.633 8.109 1 75.5 114 ASN A N 1
ATOM 853 C CA . ASN A 1 114 ? -9.461 -11.852 8.789 1 75.5 114 ASN A CA 1
ATOM 854 C C . ASN A 1 114 ? -7.984 -12.125 8.539 1 75.5 114 ASN A C 1
ATOM 856 O O . ASN A 1 114 ? -7.629 -12.82 7.582 1 75.5 114 ASN A O 1
ATOM 860 N N . THR A 1 115 ? -7.203 -11.602 9.414 1 78.62 115 THR A N 1
ATOM 861 C CA . THR A 1 115 ? -5.758 -11.719 9.273 1 78.62 115 THR A CA 1
ATOM 862 C C . THR A 1 115 ? -5.32 -13.18 9.359 1 78.62 115 THR A C 1
ATOM 864 O O . THR A 1 115 ? -4.363 -13.586 8.695 1 78.62 115 THR A O 1
ATOM 867 N N . LYS A 1 116 ? -6 -13.961 10.133 1 79.06 116 LYS A N 1
ATOM 868 C CA . LYS A 1 116 ? -5.672 -15.383 10.234 1 79.06 116 LYS A CA 1
ATOM 869 C C . LYS A 1 116 ? -5.871 -16.094 8.898 1 79.06 116 LYS A C 1
ATOM 871 O O . LYS A 1 116 ? -5.02 -16.859 8.469 1 79.06 116 LYS A O 1
ATOM 876 N N . ASN A 1 117 ? -7.004 -15.828 8.328 1 83.56 117 ASN A N 1
ATOM 877 C CA . ASN A 1 117 ? -7.27 -16.406 7.016 1 83.56 117 ASN A CA 1
ATOM 878 C C . ASN A 1 117 ? -6.227 -15.969 5.992 1 83.56 117 ASN A C 1
ATOM 880 O O . ASN A 1 117 ? -5.773 -16.766 5.176 1 83.56 117 ASN A O 1
ATOM 884 N N . ASP A 1 118 ? -5.871 -14.727 6.035 1 85.75 118 ASP A N 1
ATOM 885 C CA . ASP A 1 118 ? -4.848 -14.211 5.129 1 85.75 118 ASP A CA 1
ATOM 886 C C . ASP A 1 118 ? -3.537 -14.984 5.293 1 85.75 118 ASP A C 1
ATOM 888 O O . ASP A 1 118 ? -2.891 -15.328 4.305 1 85.75 118 ASP A O 1
ATOM 892 N N . THR A 1 119 ? -3.213 -15.219 6.512 1 82.25 119 THR A N 1
ATOM 893 C CA . THR A 1 119 ? -1.976 -15.93 6.812 1 82.25 119 THR A CA 1
ATOM 894 C C . THR A 1 119 ? -2.014 -17.344 6.25 1 82.25 119 THR A C 1
ATOM 896 O O . THR A 1 119 ? -1.03 -17.828 5.68 1 82.25 119 THR A O 1
ATOM 899 N N . TRP A 1 120 ? -3.109 -17.984 6.375 1 81.75 120 TRP A N 1
ATOM 900 C CA . TRP A 1 120 ? -3.26 -19.344 5.875 1 81.75 120 TRP A CA 1
ATOM 901 C C . TRP A 1 120 ? -3.203 -19.375 4.352 1 81.75 120 TRP A C 1
ATOM 903 O O . TRP A 1 120 ? -2.555 -20.25 3.764 1 81.75 120 TRP A O 1
ATOM 913 N N . ILE A 1 121 ? -3.906 -18.469 3.732 1 87.12 121 ILE A N 1
ATOM 914 C CA . ILE A 1 121 ? -3.896 -18.375 2.277 1 87.12 121 ILE A CA 1
ATOM 915 C C . ILE A 1 121 ? -2.465 -18.203 1.779 1 87.12 121 ILE A C 1
ATOM 917 O O . ILE A 1 121 ? -2.043 -18.875 0.833 1 87.12 121 ILE A O 1
ATOM 921 N N . PHE A 1 122 ? -1.791 -17.375 2.457 1 88.56 122 PHE A N 1
ATOM 922 C CA . PHE A 1 122 ? -0.412 -17.109 2.068 1 88.56 122 PHE A CA 1
ATOM 923 C C . PHE A 1 122 ? 0.459 -18.344 2.275 1 88.56 122 PHE A C 1
ATOM 925 O O . PHE A 1 122 ? 1.256 -18.703 1.405 1 88.56 122 PHE A O 1
ATOM 932 N N . ALA A 1 123 ? 0.308 -18.969 3.389 1 82.25 123 ALA A N 1
ATOM 933 C CA . ALA A 1 123 ? 1.083 -20.172 3.703 1 82.25 123 ALA A CA 1
ATOM 934 C C . ALA A 1 123 ? 0.835 -21.266 2.674 1 82.25 123 ALA A C 1
ATOM 936 O O . ALA A 1 123 ? 1.774 -21.922 2.221 1 82.25 123 ALA A O 1
ATOM 937 N N . LEU A 1 124 ? -0.38 -21.438 2.305 1 84.06 124 LEU A N 1
ATOM 938 C CA . LEU A 1 124 ? -0.735 -22.453 1.326 1 84.06 124 LEU A CA 1
ATOM 939 C C . LEU A 1 124 ? -0.148 -22.125 -0.042 1 84.06 124 LEU A C 1
ATOM 941 O O . LEU A 1 124 ? 0.324 -23.016 -0.751 1 84.06 124 LEU A O 1
ATOM 945 N N . ALA A 1 125 ? -0.209 -20.844 -0.366 1 89.25 125 ALA A N 1
ATOM 946 C CA . ALA A 1 125 ? 0.393 -20.422 -1.63 1 89.25 125 ALA A CA 1
ATOM 947 C C . ALA A 1 125 ? 1.879 -20.766 -1.669 1 89.25 125 ALA A C 1
ATOM 949 O O . ALA A 1 125 ? 2.379 -21.266 -2.676 1 89.25 125 ALA A O 1
ATOM 950 N N . VAL A 1 126 ? 2.545 -20.516 -0.573 1 85.38 126 VAL A N 1
ATOM 951 C CA . VAL A 1 126 ? 3.975 -20.797 -0.47 1 85.38 126 VAL A CA 1
ATOM 952 C C . VAL A 1 126 ? 4.219 -22.297 -0.561 1 85.38 126 VAL A C 1
ATOM 954 O O . VAL A 1 126 ? 5.078 -22.75 -1.321 1 85.38 126 VAL A O 1
ATOM 957 N N . LEU A 1 127 ? 3.445 -23.047 0.099 1 79.56 127 LEU A N 1
ATOM 958 C CA . LEU A 1 127 ? 3.635 -24.484 0.2 1 79.56 127 LEU A CA 1
ATOM 959 C C . LEU A 1 127 ? 3.334 -25.172 -1.131 1 79.56 127 LEU A C 1
ATOM 961 O O . LEU A 1 127 ? 4 -26.141 -1.502 1 79.56 127 LEU A O 1
ATOM 965 N N . LEU A 1 128 ? 2.416 -24.656 -1.868 1 83.44 128 LEU A N 1
ATOM 966 C CA . LEU A 1 128 ? 1.927 -25.328 -3.062 1 83.44 128 LEU A CA 1
ATOM 967 C C . LEU A 1 128 ? 2.74 -24.922 -4.289 1 83.44 128 LEU A C 1
ATOM 969 O O . LEU A 1 128 ? 2.707 -25.609 -5.312 1 83.44 128 LEU A O 1
ATOM 973 N N . SER A 1 129 ? 3.516 -23.875 -4.141 1 89.5 129 SER A N 1
ATOM 974 C CA . SER A 1 129 ? 4.082 -23.328 -5.371 1 89.5 129 SER A CA 1
ATOM 975 C C . SER A 1 129 ? 5.566 -23.641 -5.488 1 89.5 129 SER A C 1
ATOM 977 O O . SER A 1 129 ? 6.246 -23.844 -4.48 1 89.5 129 SER A O 1
ATOM 979 N N . SER A 1 130 ? 5.973 -23.797 -6.77 1 88.75 130 SER A N 1
ATOM 980 C CA . SER A 1 130 ? 7.398 -23.828 -7.078 1 88.75 130 SER A CA 1
ATOM 981 C C . SER A 1 130 ? 7.961 -22.422 -7.281 1 88.75 130 SER A C 1
ATOM 983 O O . SER A 1 130 ? 9.164 -22.203 -7.137 1 88.75 130 SER A O 1
ATOM 985 N N . THR A 1 131 ? 7.113 -21.516 -7.633 1 93.12 131 THR A N 1
ATOM 986 C CA . THR A 1 131 ? 7.426 -20.094 -7.758 1 93.12 131 THR A CA 1
ATOM 987 C C . THR A 1 131 ? 6.34 -19.234 -7.105 1 93.12 131 THR A C 1
ATOM 989 O O . THR A 1 131 ? 5.156 -19.375 -7.426 1 93.12 131 THR A O 1
ATOM 992 N N . LEU A 1 132 ? 6.781 -18.406 -6.195 1 94.5 132 LEU A N 1
ATOM 993 C CA . LEU A 1 132 ? 5.855 -17.5 -5.527 1 94.5 132 LEU A CA 1
ATOM 994 C C . LEU A 1 132 ? 6.051 -16.078 -6.012 1 94.5 132 LEU A C 1
ATOM 996 O O . LEU A 1 132 ? 7.168 -15.547 -5.977 1 94.5 132 LEU A O 1
ATOM 1000 N N . VAL A 1 133 ? 4.988 -15.516 -6.52 1 97.38 133 VAL A N 1
ATOM 1001 C CA . VAL A 1 133 ? 4.98 -14.094 -6.867 1 97.38 133 VAL A CA 1
ATOM 1002 C C . VAL A 1 133 ? 4.273 -13.297 -5.77 1 97.38 133 VAL A C 1
ATOM 1004 O O . VAL A 1 133 ? 3.117 -13.57 -5.445 1 97.38 133 VAL A O 1
ATOM 1007 N N . TYR A 1 134 ? 4.969 -12.43 -5.16 1 96.75 134 TYR A N 1
ATOM 1008 C CA . TYR A 1 134 ? 4.352 -11.508 -4.215 1 96.75 134 TYR A CA 1
ATOM 1009 C C . TYR A 1 134 ? 4.074 -10.164 -4.871 1 96.75 134 TYR A C 1
ATOM 1011 O O . TYR A 1 134 ? 5 -9.477 -5.324 1 96.75 134 TYR A O 1
ATOM 1019 N N . ASN A 1 135 ? 2.82 -9.82 -4.875 1 96.56 135 ASN A N 1
ATOM 1020 C CA . ASN A 1 135 ? 2.338 -8.633 -5.574 1 96.56 135 ASN A CA 1
ATOM 1021 C C . ASN A 1 135 ? 2.021 -7.5 -4.605 1 96.56 135 ASN A C 1
ATOM 1023 O O . ASN A 1 135 ? 1.132 -7.629 -3.762 1 96.56 135 ASN A O 1
ATOM 1027 N N . SER A 1 136 ? 2.742 -6.441 -4.695 1 94.56 136 SER A N 1
ATOM 1028 C CA . SER A 1 136 ? 2.498 -5.293 -3.826 1 94.56 136 SER A CA 1
ATOM 1029 C C . SER A 1 136 ? 2.369 -4.004 -4.633 1 94.56 136 SER A C 1
ATOM 1031 O O . SER A 1 136 ? 2.57 -4.008 -5.848 1 94.56 136 SER A O 1
ATOM 1033 N N . MET A 1 137 ? 1.979 -2.881 -3.908 1 92.5 137 MET A N 1
ATOM 1034 C CA . MET A 1 137 ? 1.739 -1.611 -4.586 1 92.5 137 MET A CA 1
ATOM 1035 C C . MET A 1 137 ? 2.752 -0.559 -4.145 1 92.5 137 MET A C 1
ATOM 1037 O O . MET A 1 137 ? 3.072 -0.459 -2.959 1 92.5 137 MET A O 1
ATOM 1041 N N . GLY A 1 138 ? 3.223 0.245 -5.09 1 90.88 138 GLY A N 1
ATOM 1042 C CA . GLY A 1 138 ? 3.986 1.448 -4.801 1 90.88 138 GLY A CA 1
ATOM 1043 C C . GLY A 1 138 ? 5.457 1.175 -4.551 1 90.88 138 GLY A C 1
ATOM 1044 O O . GLY A 1 138 ? 6.297 1.416 -5.422 1 90.88 138 GLY A O 1
ATOM 1045 N N . THR A 1 139 ? 5.754 0.74 -3.312 1 92.75 139 THR A N 1
ATOM 1046 C CA . THR A 1 139 ? 7.133 0.479 -2.914 1 92.75 139 THR A CA 1
ATOM 1047 C C . THR A 1 139 ? 7.223 -0.798 -2.082 1 92.75 139 THR A C 1
ATOM 1049 O O . THR A 1 139 ? 6.199 -1.341 -1.657 1 92.75 139 THR A O 1
ATOM 1052 N N . ILE A 1 140 ? 8.453 -1.26 -2.004 1 94.75 140 ILE A N 1
ATOM 1053 C CA . ILE A 1 140 ? 8.742 -2.271 -0.992 1 94.75 140 ILE A CA 1
ATOM 1054 C C . ILE A 1 140 ? 8.758 -1.625 0.391 1 94.75 140 ILE A C 1
ATOM 1056 O O . ILE A 1 140 ? 9.555 -0.717 0.649 1 94.75 140 ILE A O 1
ATOM 1060 N N . ASN A 1 141 ? 7.859 -2.025 1.215 1 92.19 141 ASN A N 1
ATOM 1061 C CA . ASN A 1 141 ? 7.789 -1.392 2.527 1 92.19 141 ASN A CA 1
ATOM 1062 C C . ASN A 1 141 ? 7.82 -2.424 3.65 1 92.19 141 ASN A C 1
ATOM 1064 O O . ASN A 1 141 ? 7.785 -3.629 3.395 1 92.19 141 ASN A O 1
ATOM 1068 N N . GLN A 1 142 ? 7.914 -1.947 4.852 1 89.62 142 GLN A N 1
ATOM 1069 C CA . GLN A 1 142 ? 8.109 -2.807 6.016 1 89.62 142 GLN A CA 1
ATOM 1070 C C . GLN A 1 142 ? 6.895 -3.695 6.254 1 89.62 142 GLN A C 1
ATOM 1072 O O . GLN A 1 142 ? 7.031 -4.84 6.691 1 89.62 142 GLN A O 1
ATOM 1077 N N . GLN A 1 143 ? 5.734 -3.203 6.012 1 87.38 143 GLN A N 1
ATOM 1078 C CA . GLN A 1 143 ? 4.523 -4 6.191 1 87.38 143 GLN A CA 1
ATOM 1079 C C . GLN A 1 143 ? 4.539 -5.23 5.289 1 87.38 143 GLN A C 1
ATOM 1081 O O . GLN A 1 143 ? 4.168 -6.328 5.719 1 87.38 143 GLN A O 1
ATOM 1086 N N . ALA A 1 144 ? 4.953 -5.023 4.113 1 89.56 144 ALA A N 1
ATOM 1087 C CA . ALA A 1 144 ? 5.086 -6.145 3.188 1 89.56 144 ALA A CA 1
ATOM 1088 C C . ALA A 1 144 ? 6.133 -7.137 3.672 1 89.56 144 ALA A C 1
ATOM 1090 O O . ALA A 1 144 ? 5.934 -8.352 3.586 1 89.56 144 ALA A O 1
ATOM 1091 N N . MET A 1 145 ? 7.227 -6.617 4.18 1 89.56 145 MET A N 1
ATOM 1092 C CA . MET A 1 145 ? 8.281 -7.469 4.73 1 89.56 145 MET A CA 1
ATOM 1093 C C . MET A 1 145 ? 7.738 -8.336 5.863 1 89.56 145 MET A C 1
ATOM 1095 O O . MET A 1 145 ? 8.047 -9.523 5.938 1 89.56 145 MET A O 1
ATOM 1099 N N . ASP A 1 146 ? 6.996 -7.707 6.68 1 86.19 146 ASP A N 1
ATOM 1100 C CA . ASP A 1 146 ? 6.43 -8.422 7.824 1 86.19 146 ASP A CA 1
ATOM 1101 C C . ASP A 1 146 ? 5.48 -9.523 7.367 1 86.19 146 ASP A C 1
ATOM 1103 O O . ASP A 1 146 ? 5.395 -10.578 7.996 1 86.19 146 ASP A O 1
ATOM 1107 N N . GLN A 1 147 ? 4.77 -9.289 6.32 1 84.19 147 GLN A N 1
ATOM 1108 C CA . GLN A 1 147 ? 3.857 -10.281 5.766 1 84.19 147 GLN A CA 1
ATOM 1109 C C . GLN A 1 147 ? 4.613 -11.5 5.258 1 84.19 147 GLN A C 1
ATOM 1111 O O . GLN A 1 147 ? 4.129 -12.633 5.367 1 84.19 147 GLN A O 1
ATOM 1116 N N . LEU A 1 148 ? 5.754 -11.305 4.73 1 87.38 148 LEU A N 1
ATOM 1117 C CA . LEU A 1 148 ? 6.531 -12.359 4.102 1 87.38 148 LEU A CA 1
ATOM 1118 C C . LEU A 1 148 ? 7.27 -13.195 5.145 1 87.38 148 LEU A C 1
ATOM 1120 O O . LEU A 1 148 ? 7.742 -14.289 4.852 1 87.38 148 LEU A O 1
ATOM 1124 N N . GLN A 1 149 ? 7.336 -12.609 6.434 1 79.31 149 GLN A N 1
ATOM 1125 C CA . GLN A 1 149 ? 8.031 -13.312 7.504 1 79.31 149 GLN A CA 1
ATOM 1126 C C . GLN A 1 149 ? 7.254 -14.539 7.957 1 79.31 149 GLN A C 1
ATOM 1128 O O . GLN A 1 149 ? 7.836 -15.516 8.445 1 79.31 149 GLN A O 1
ATOM 1133 N N . TYR A 1 150 ? 5.898 -14.555 8.125 1 60.81 150 TYR A N 1
ATOM 1134 C CA . TYR A 1 150 ? 5.02 -15.492 8.812 1 60.81 150 TYR A CA 1
ATOM 1135 C C . TYR A 1 150 ? 5.23 -16.906 8.297 1 60.81 150 TYR A C 1
ATOM 1137 O O . TYR A 1 150 ? 5.234 -17.875 9.07 1 60.81 150 TYR A O 1
ATOM 1145 N N . PRO A 1 151 ? 5.168 -17.172 7.07 1 55.66 151 PRO A N 1
ATOM 1146 C CA . PRO A 1 151 ? 5.324 -18.594 6.754 1 55.66 151 PRO A CA 1
ATOM 1147 C C . PRO A 1 151 ? 6.562 -19.203 7.395 1 55.66 151 PRO A C 1
ATOM 1149 O O . PRO A 1 151 ? 6.582 -20.406 7.691 1 55.66 151 PRO A O 1
ATOM 1152 N N . ALA A 1 152 ? 7.57 -18.406 7.664 1 49.06 152 ALA A N 1
ATOM 1153 C CA . ALA A 1 152 ? 8.859 -18.891 8.156 1 49.06 152 ALA A CA 1
ATOM 1154 C C . ALA A 1 152 ? 8.766 -19.328 9.617 1 49.06 152 ALA A C 1
ATOM 1156 O O . ALA A 1 152 ? 9.445 -20.266 10.031 1 49.06 152 ALA A O 1
ATOM 1157 N N . LEU A 1 153 ? 7.965 -18.562 10.461 1 46.53 153 LEU A N 1
ATOM 1158 C CA . LEU A 1 153 ? 8.008 -18.734 11.906 1 46.53 153 LEU A CA 1
ATOM 1159 C C . LEU A 1 153 ? 7.066 -19.844 12.352 1 46.53 153 LEU A C 1
ATOM 1161 O O . LEU A 1 153 ? 7.273 -20.453 13.398 1 46.53 153 LEU A O 1
ATOM 1165 N N . ARG A 1 154 ? 5.91 -19.953 11.805 1 45.75 154 ARG A N 1
ATOM 1166 C CA . ARG A 1 154 ? 5 -20.922 12.414 1 45.75 154 ARG A CA 1
ATOM 1167 C C . ARG A 1 154 ? 5.562 -22.328 12.328 1 45.75 154 ARG A C 1
ATOM 1169 O O . ARG A 1 154 ? 4.965 -23.281 12.844 1 45.75 154 ARG A O 1
ATOM 1176 N N . GLY A 1 155 ? 6.652 -22.516 11.711 1 42.16 155 GLY A N 1
ATOM 1177 C CA . GLY A 1 155 ? 7.25 -23.828 11.883 1 42.16 155 GLY A CA 1
ATOM 1178 C C . GLY A 1 155 ? 7.523 -24.172 13.336 1 42.16 155 GLY A C 1
ATOM 1179 O O . GLY A 1 155 ? 7.738 -25.328 13.68 1 42.16 155 GLY A O 1
ATOM 1180 N N . ASP A 1 156 ? 7.777 -23.172 14.148 1 40 156 ASP A N 1
ATOM 1181 C CA . ASP A 1 156 ? 8.266 -23.547 15.477 1 40 156 ASP A CA 1
ATOM 1182 C C . ASP A 1 156 ? 7.109 -23.938 16.391 1 40 156 ASP A C 1
ATOM 1184 O O . ASP A 1 156 ? 7.332 -24.438 17.5 1 40 156 ASP A O 1
ATOM 1188 N N . GLU A 1 157 ? 5.977 -23.391 16.453 1 39.78 157 GLU A N 1
ATOM 1189 C CA . GLU A 1 157 ? 5.105 -23.75 17.578 1 39.78 157 GLU A CA 1
ATOM 1190 C C . GLU A 1 157 ? 4.727 -25.234 17.531 1 39.78 157 GLU A C 1
ATOM 1192 O O . GLU A 1 157 ? 4.367 -25.812 18.547 1 39.78 157 GLU A O 1
ATOM 1197 N N . GLY A 1 158 ? 3.951 -25.891 16.656 1 37.03 158 GLY A N 1
ATOM 1198 C CA . GLY A 1 158 ? 3.664 -27.297 16.906 1 37.03 158 GLY A CA 1
ATOM 1199 C C . GLY A 1 158 ? 4.883 -28.188 16.766 1 37.03 158 GLY A C 1
ATOM 1200 O O . GLY A 1 158 ? 5.828 -27.844 16.062 1 37.03 158 GLY A O 1
ATOM 1201 N N . GLU A 1 159 ? 5.238 -29.062 17.922 1 37.84 159 GLU A N 1
ATOM 1202 C CA . GLU A 1 159 ? 6.176 -30.188 17.922 1 37.84 159 GLU A CA 1
ATOM 1203 C C . GLU A 1 159 ? 6.371 -30.75 16.516 1 37.84 159 GLU A C 1
ATOM 1205 O O . GLU A 1 159 ? 7.461 -31.203 16.172 1 37.84 159 GLU A O 1
ATOM 1210 N N . ASP A 1 160 ? 5.227 -31.453 16.062 1 35.12 160 ASP A N 1
ATOM 1211 C CA . ASP A 1 160 ? 5.355 -32.094 14.758 1 35.12 160 ASP A CA 1
ATOM 1212 C C . ASP A 1 160 ? 5.676 -31.047 13.68 1 35.12 160 ASP A C 1
ATOM 1214 O O . ASP A 1 160 ? 4.77 -30.484 13.07 1 35.12 160 ASP A O 1
ATOM 1218 N N . SER A 1 161 ? 6.395 -30.109 14.055 1 36.75 161 SER A N 1
ATOM 1219 C CA . SER A 1 161 ? 7.059 -29.266 13.07 1 36.75 161 SER A CA 1
ATOM 1220 C C . SER A 1 161 ? 7.191 -29.984 11.727 1 36.75 161 SER A C 1
ATOM 1222 O O . SER A 1 161 ? 7.871 -31 11.625 1 36.75 161 SER A O 1
ATOM 1224 N N . ALA A 1 162 ? 6.055 -30.344 11.125 1 35.09 162 ALA A N 1
ATOM 1225 C CA . ALA A 1 162 ? 6.191 -30.875 9.766 1 35.09 162 ALA A CA 1
ATOM 1226 C C . ALA A 1 162 ? 7.516 -30.438 9.141 1 35.09 162 ALA A C 1
ATOM 1228 O O . ALA A 1 162 ? 7.926 -29.281 9.289 1 35.09 162 ALA A O 1
ATOM 1229 N N . GLU A 1 163 ? 8.508 -31.188 9.18 1 37.12 163 GLU A N 1
ATOM 1230 C CA . GLU A 1 163 ? 9.57 -30.938 8.211 1 37.12 163 GLU A CA 1
ATOM 1231 C C . GLU A 1 163 ? 9.133 -29.922 7.152 1 37.12 163 GLU A C 1
ATOM 1233 O O . GLU A 1 163 ? 8.328 -30.25 6.277 1 37.12 163 GLU A O 1
ATOM 1238 N N . PHE A 1 164 ? 8.617 -28.75 7.582 1 39.53 164 PHE A N 1
ATOM 1239 C CA . PHE A 1 164 ? 8.469 -27.766 6.527 1 39.53 164 PHE A CA 1
ATOM 1240 C C . PHE A 1 164 ? 9.352 -28.109 5.328 1 39.53 164 PHE A C 1
ATOM 1242 O O . PHE A 1 164 ? 10.547 -28.344 5.484 1 39.53 164 PHE A O 1
ATOM 1249 N N . VAL A 1 165 ? 8.906 -28.859 4.547 1 43.41 165 VAL A N 1
ATOM 1250 C CA . VAL A 1 165 ? 9.508 -29.281 3.283 1 43.41 165 VAL A CA 1
ATOM 1251 C C . VAL A 1 165 ? 10.508 -28.219 2.816 1 43.41 165 VAL A C 1
ATOM 1253 O O . VAL A 1 165 ? 10.227 -27.031 2.846 1 43.41 165 VAL A O 1
ATOM 1256 N N . GLN A 1 166 ? 11.836 -28.438 3.068 1 50.06 166 GLN A N 1
ATOM 1257 C CA . GLN A 1 166 ? 13.07 -27.891 2.508 1 50.06 166 GLN A CA 1
ATOM 1258 C C . GLN A 1 166 ? 12.836 -27.297 1.127 1 50.06 166 GLN A C 1
ATOM 1260 O O . GLN A 1 166 ? 13.781 -26.859 0.463 1 50.06 166 GLN A O 1
ATOM 1265 N N . PHE A 1 167 ? 11.555 -27.359 0.605 1 59.91 167 PHE A N 1
ATOM 1266 C CA . PHE A 1 167 ? 11.445 -26.781 -0.731 1 59.91 167 PHE A CA 1
ATOM 1267 C C . PHE A 1 167 ? 11.055 -25.312 -0.658 1 59.91 167 PHE A C 1
ATOM 1269 O O . PHE A 1 167 ? 10.055 -24.953 -0.028 1 59.91 167 PHE A O 1
ATOM 1276 N N . PHE A 1 168 ? 11.977 -24.5 -1.005 1 74.69 168 PHE A N 1
ATOM 1277 C CA . PHE A 1 168 ? 11.742 -23.062 -1.097 1 74.69 168 PHE A CA 1
ATOM 1278 C C . PHE A 1 168 ? 11.445 -22.656 -2.533 1 74.69 168 PHE A C 1
ATOM 1280 O O . PHE A 1 168 ? 12.273 -22.859 -3.426 1 74.69 168 PHE A O 1
ATOM 1287 N N . PRO A 1 169 ? 10.25 -22.156 -2.729 1 85.25 169 PRO A N 1
ATOM 1288 C CA . PRO A 1 169 ? 9.961 -21.688 -4.09 1 85.25 169 PRO A CA 1
ATOM 1289 C C . PRO A 1 169 ? 10.867 -20.547 -4.531 1 85.25 169 PRO A C 1
ATOM 1291 O O . PRO A 1 169 ? 11.461 -19.859 -3.691 1 85.25 169 PRO A O 1
ATOM 1294 N N . ALA A 1 170 ? 11.023 -20.547 -5.797 1 90.94 170 ALA A N 1
ATOM 1295 C CA . ALA A 1 170 ? 11.562 -19.297 -6.324 1 90.94 170 ALA A CA 1
ATOM 1296 C C . ALA A 1 170 ? 10.656 -18.125 -5.973 1 90.94 170 ALA A C 1
ATOM 1298 O O . ALA A 1 170 ? 9.43 -18.281 -5.895 1 90.94 170 ALA A O 1
ATOM 1299 N N . PHE A 1 171 ? 11.297 -17.047 -5.73 1 93.94 171 PHE A N 1
ATOM 1300 C CA . PHE A 1 171 ? 10.531 -15.898 -5.254 1 93.94 171 PHE A CA 1
ATOM 1301 C C . PHE A 1 171 ? 10.648 -14.719 -6.215 1 93.94 171 PHE A C 1
ATOM 1303 O O . PHE A 1 171 ? 11.75 -14.383 -6.652 1 93.94 171 PHE A O 1
ATOM 1310 N N . MET A 1 172 ? 9.531 -14.133 -6.523 1 96.75 172 MET A N 1
ATOM 1311 C CA . MET A 1 172 ? 9.492 -12.922 -7.336 1 96.75 172 MET A CA 1
ATOM 1312 C C . MET A 1 172 ? 8.648 -11.844 -6.668 1 96.75 172 MET A C 1
ATOM 1314 O O . MET A 1 172 ? 7.488 -12.078 -6.324 1 96.75 172 MET A O 1
ATOM 1318 N N . TRP A 1 173 ? 9.273 -10.711 -6.438 1 97.88 173 TRP A N 1
ATOM 1319 C CA . TRP A 1 173 ? 8.547 -9.547 -5.938 1 97.88 173 TRP A CA 1
ATOM 1320 C C . TRP A 1 173 ? 8.047 -8.68 -7.09 1 97.88 173 TRP A C 1
ATOM 1322 O O . TRP A 1 173 ? 8.852 -8.102 -7.832 1 97.88 173 TRP A O 1
ATOM 1332 N N . ALA A 1 174 ? 6.766 -8.641 -7.297 1 98.31 174 ALA A N 1
ATOM 1333 C CA . ALA A 1 174 ? 6.156 -7.75 -8.281 1 98.31 174 ALA A CA 1
ATOM 1334 C C . ALA A 1 174 ? 5.672 -6.457 -7.633 1 98.31 174 ALA A C 1
ATOM 1336 O O . ALA A 1 174 ? 4.703 -6.461 -6.871 1 98.31 174 ALA A O 1
ATOM 1337 N N . VAL A 1 175 ? 6.305 -5.363 -7.902 1 97.19 175 VAL A N 1
ATOM 1338 C CA . VAL A 1 175 ? 5.926 -4.066 -7.355 1 97.19 175 VAL A CA 1
ATOM 1339 C C . VAL A 1 175 ? 5.125 -3.281 -8.391 1 97.19 175 VAL A C 1
ATOM 1341 O O . VAL A 1 175 ? 5.672 -2.834 -9.406 1 97.19 175 VAL A O 1
ATOM 1344 N N . ARG A 1 176 ? 3.855 -3.057 -8.023 1 95.12 176 ARG A N 1
ATOM 1345 C CA . ARG A 1 176 ? 2.92 -2.479 -8.984 1 95.12 176 ARG A CA 1
ATOM 1346 C C . ARG A 1 176 ? 2.822 -0.966 -8.812 1 95.12 176 ARG A C 1
ATOM 1348 O O . ARG A 1 176 ? 3.031 -0.448 -7.711 1 95.12 176 ARG A O 1
ATOM 1355 N N . ASP A 1 177 ? 2.445 -0.311 -9.891 1 91.5 177 ASP A N 1
ATOM 1356 C CA . ASP A 1 177 ? 2.248 1.135 -9.914 1 91.5 177 ASP A CA 1
ATOM 1357 C C . ASP A 1 177 ? 3.459 1.864 -9.336 1 91.5 177 ASP A C 1
ATOM 1359 O O . ASP A 1 177 ? 3.318 2.713 -8.453 1 91.5 177 ASP A O 1
ATOM 1363 N N . PHE A 1 178 ? 4.598 1.375 -9.758 1 93.06 178 PHE A N 1
ATOM 1364 C CA . PHE A 1 178 ? 5.863 1.945 -9.312 1 93.06 178 PHE A CA 1
ATOM 1365 C C . PHE A 1 178 ? 6.152 3.256 -10.039 1 93.06 178 PHE A C 1
ATOM 1367 O O . PHE A 1 178 ? 6.297 3.275 -11.258 1 93.06 178 PHE A O 1
ATOM 1374 N N . MET A 1 179 ? 6.281 4.355 -9.258 1 88.62 179 MET A N 1
ATOM 1375 C CA . MET A 1 179 ? 6.379 5.668 -9.883 1 88.62 179 MET A CA 1
ATOM 1376 C C . MET A 1 179 ? 7.719 6.324 -9.57 1 88.62 179 MET A C 1
ATOM 1378 O O . MET A 1 179 ? 8 7.43 -10.039 1 88.62 179 MET A O 1
ATOM 1382 N N . LEU A 1 180 ? 8.594 5.742 -8.852 1 90.56 180 LEU A N 1
ATOM 1383 C CA . LEU A 1 180 ? 9.828 6.348 -8.375 1 90.56 180 LEU A CA 1
ATOM 1384 C C . LEU A 1 180 ? 10.992 5.992 -9.297 1 90.56 180 LEU A C 1
ATOM 1386 O O . LEU A 1 180 ? 10.883 5.09 -10.125 1 90.56 180 LEU A O 1
ATOM 1390 N N . ASP A 1 181 ? 12.016 6.762 -9.141 1 91.5 181 ASP A N 1
ATOM 1391 C CA . ASP A 1 181 ? 13.258 6.422 -9.82 1 91.5 181 ASP A CA 1
ATOM 1392 C C . ASP A 1 181 ? 14.07 5.414 -9.008 1 91.5 181 ASP A C 1
ATOM 1394 O O . ASP A 1 181 ? 14.242 5.574 -7.797 1 91.5 181 ASP A O 1
ATOM 1398 N N . LEU A 1 182 ? 14.516 4.469 -9.727 1 93.62 182 LEU A N 1
ATOM 1399 C CA . LEU A 1 182 ? 15.398 3.49 -9.094 1 93.62 182 LEU A CA 1
ATOM 1400 C C . LEU A 1 182 ? 16.812 4.043 -8.961 1 93.62 182 LEU A C 1
ATOM 1402 O O . LEU A 1 182 ? 17.672 3.748 -9.789 1 93.62 182 LEU A O 1
ATOM 1406 N N . GLN A 1 183 ? 16.953 4.812 -7.984 1 93.25 183 GLN A N 1
ATOM 1407 C CA . GLN A 1 183 ? 18.25 5.43 -7.695 1 93.25 183 GLN A CA 1
ATOM 1408 C C . GLN A 1 183 ? 18.562 5.367 -6.203 1 93.25 183 GLN A C 1
ATOM 1410 O O . GLN A 1 183 ? 17.688 5.57 -5.367 1 93.25 183 GLN A O 1
ATOM 1415 N N . LEU A 1 184 ? 19.797 5 -5.895 1 91.88 184 LEU A N 1
ATOM 1416 C CA . LEU A 1 184 ? 20.328 4.98 -4.539 1 91.88 184 LEU A CA 1
ATOM 1417 C C . LEU A 1 184 ? 21.594 5.824 -4.445 1 91.88 184 LEU A C 1
ATOM 1419 O O . LEU A 1 184 ? 22.578 5.555 -5.141 1 91.88 184 LEU A O 1
ATOM 1423 N N . ASP A 1 185 ? 21.516 6.805 -3.586 1 91.38 185 ASP A N 1
ATOM 1424 C CA . ASP A 1 185 ? 22.656 7.699 -3.406 1 91.38 185 ASP A CA 1
ATOM 1425 C C . ASP A 1 185 ? 23.156 8.227 -4.746 1 91.38 185 ASP A C 1
ATOM 1427 O O . ASP A 1 185 ? 24.344 8.18 -5.035 1 91.38 185 ASP A O 1
ATOM 1431 N N . GLY A 1 186 ? 22.219 8.547 -5.578 1 89.06 186 GLY A N 1
ATOM 1432 C CA . GLY A 1 186 ? 22.547 9.188 -6.844 1 89.06 186 GLY A CA 1
ATOM 1433 C C . GLY A 1 186 ? 22.891 8.195 -7.938 1 89.06 186 GLY A C 1
ATOM 1434 O O . GLY A 1 186 ? 23.125 8.586 -9.086 1 89.06 186 GLY A O 1
ATOM 1435 N N . ARG A 1 187 ? 22.969 6.988 -7.613 1 94.69 187 ARG A N 1
ATOM 1436 C CA . ARG A 1 187 ? 23.328 5.961 -8.586 1 94.69 187 ARG A CA 1
ATOM 1437 C C . ARG A 1 187 ? 22.094 5.184 -9.039 1 94.69 187 ARG A C 1
ATOM 1439 O O . ARG A 1 187 ? 21.297 4.734 -8.203 1 94.69 187 ARG A O 1
ATOM 1446 N N . LYS A 1 188 ? 22.016 5.031 -10.32 1 95.56 188 LYS A N 1
ATOM 1447 C CA . LYS A 1 188 ? 20.938 4.195 -10.852 1 95.56 188 LYS A CA 1
ATOM 1448 C C . LYS A 1 188 ? 21.125 2.738 -10.438 1 95.56 188 LYS A C 1
ATOM 1450 O O . LYS A 1 188 ? 22.234 2.213 -10.453 1 95.56 188 LYS A O 1
ATOM 1455 N N . ILE A 1 189 ? 20.047 2.061 -10.094 1 96.75 189 ILE A N 1
ATOM 1456 C CA . ILE A 1 189 ? 20.125 0.662 -9.688 1 96.75 189 ILE A CA 1
ATOM 1457 C C . ILE A 1 189 ? 19.078 -0.151 -10.445 1 96.75 189 ILE A C 1
ATOM 1459 O O . ILE A 1 189 ? 18.156 0.414 -11.055 1 96.75 189 ILE A O 1
ATOM 1463 N N . THR A 1 190 ? 19.266 -1.438 -10.484 1 97.44 190 THR A N 1
ATOM 1464 C CA . THR A 1 190 ? 18.312 -2.35 -11.102 1 97.44 190 THR A CA 1
ATOM 1465 C C . THR A 1 190 ? 17.188 -2.705 -10.133 1 97.44 190 THR A C 1
ATOM 1467 O O . THR A 1 190 ? 17.281 -2.412 -8.938 1 97.44 190 THR A O 1
ATOM 1470 N N . GLU A 1 191 ? 16.156 -3.283 -10.617 1 97.75 191 GLU A N 1
ATOM 1471 C CA . GLU A 1 191 ? 15.07 -3.762 -9.781 1 97.75 191 GLU A CA 1
ATOM 1472 C C . GLU A 1 191 ? 15.57 -4.762 -8.742 1 97.75 191 GLU A C 1
ATOM 1474 O O . GLU A 1 191 ? 15.156 -4.719 -7.578 1 97.75 191 GLU A O 1
ATOM 1479 N N . ASP A 1 192 ? 16.484 -5.664 -9.18 1 97.62 192 ASP A N 1
ATOM 1480 C CA . ASP A 1 192 ? 17.031 -6.656 -8.266 1 97.62 192 ASP A CA 1
ATOM 1481 C C . ASP A 1 192 ? 17.859 -5.988 -7.164 1 97.62 192 ASP A C 1
ATOM 1483 O O . ASP A 1 192 ? 17.781 -6.395 -6 1 97.62 192 ASP A O 1
ATOM 1487 N N . GLU A 1 193 ? 18.562 -4.984 -7.516 1 96.94 193 GLU A N 1
ATOM 1488 C CA . GLU A 1 193 ? 19.328 -4.25 -6.516 1 96.94 193 GLU A CA 1
ATOM 1489 C C . GLU A 1 193 ? 18.406 -3.537 -5.527 1 96.94 193 GLU A C 1
ATOM 1491 O O . GLU A 1 193 ? 18.734 -3.41 -4.348 1 96.94 193 GLU A O 1
ATOM 1496 N N . TYR A 1 194 ? 17.312 -3.047 -6.027 1 97.19 194 TYR A N 1
ATOM 1497 C CA . TYR A 1 194 ? 16.297 -2.434 -5.176 1 97.19 194 TYR A CA 1
ATOM 1498 C C . TYR A 1 194 ? 15.828 -3.406 -4.102 1 97.19 194 TYR A C 1
ATOM 1500 O O . TYR A 1 194 ? 15.828 -3.076 -2.914 1 97.19 194 TYR A O 1
ATOM 1508 N N . LEU A 1 195 ? 15.492 -4.625 -4.508 1 97.31 195 LEU A N 1
ATOM 1509 C CA . LEU A 1 195 ? 15.055 -5.66 -3.574 1 97.31 195 LEU A CA 1
ATOM 1510 C C . LEU A 1 195 ? 16.172 -6.031 -2.609 1 97.31 195 LEU A C 1
ATOM 1512 O O . LEU A 1 195 ? 15.953 -6.125 -1.4 1 97.31 195 LEU A O 1
ATOM 1516 N N . GLU A 1 196 ? 17.391 -6.211 -3.09 1 96.75 196 GLU A N 1
ATOM 1517 C CA . GLU A 1 196 ? 18.516 -6.594 -2.238 1 96.75 196 GLU A CA 1
ATOM 1518 C C . GLU A 1 196 ? 18.828 -5.504 -1.217 1 96.75 196 GLU A C 1
ATOM 1520 O O . GLU A 1 196 ? 19.219 -5.801 -0.086 1 96.75 196 GLU A O 1
ATOM 1525 N N . ASN A 1 197 ? 18.656 -4.312 -1.67 1 95.19 197 ASN A N 1
ATOM 1526 C CA . ASN A 1 197 ? 18.859 -3.209 -0.733 1 95.19 197 ASN A CA 1
ATOM 1527 C C . ASN A 1 197 ? 17.828 -3.238 0.39 1 95.19 197 ASN A C 1
ATOM 1529 O O . ASN A 1 197 ? 18.156 -2.959 1.545 1 95.19 197 ASN A O 1
ATOM 1533 N N . ALA A 1 198 ? 16.625 -3.479 0.068 1 94.44 198 ALA A N 1
ATOM 1534 C CA . ALA A 1 198 ? 15.57 -3.572 1.063 1 94.44 198 ALA A CA 1
ATOM 1535 C C . ALA A 1 198 ? 15.828 -4.711 2.043 1 94.44 198 ALA A C 1
ATOM 1537 O O . ALA A 1 198 ? 15.406 -4.656 3.199 1 94.44 198 ALA A O 1
ATOM 1538 N N . LEU A 1 199 ? 16.594 -5.773 1.592 1 95.19 199 LEU A N 1
ATOM 1539 C CA . LEU A 1 199 ? 16.828 -6.969 2.396 1 95.19 199 LEU A CA 1
ATOM 1540 C C . LEU A 1 199 ? 18.156 -6.867 3.15 1 95.19 199 LEU A C 1
ATOM 1542 O O . LEU A 1 199 ? 18.562 -7.816 3.82 1 95.19 199 LEU A O 1
ATOM 1546 N N . LYS A 1 200 ? 18.766 -5.73 3.049 1 94.19 200 LYS A N 1
ATOM 1547 C CA . LYS A 1 200 ? 20.047 -5.555 3.736 1 94.19 200 LYS A CA 1
ATOM 1548 C C . LYS A 1 200 ? 19.875 -5.68 5.246 1 94.19 200 LYS A C 1
ATOM 1550 O O . LYS A 1 200 ? 18.922 -5.148 5.816 1 94.19 200 LYS A O 1
ATOM 1555 N N . LEU A 1 201 ? 20.828 -6.375 5.84 1 92.19 201 LEU A N 1
ATOM 1556 C CA . LEU A 1 201 ? 20.797 -6.574 7.285 1 92.19 201 LEU A CA 1
ATOM 1557 C C . LEU A 1 201 ? 21.594 -5.484 7.996 1 92.19 201 LEU A C 1
ATOM 1559 O O . LEU A 1 201 ? 22.594 -4.984 7.457 1 92.19 201 LEU A O 1
ATOM 1563 N N . LYS A 1 202 ? 21.109 -5.105 9.148 1 87.81 202 LYS A N 1
ATOM 1564 C CA . LYS A 1 202 ? 21.906 -4.242 10.023 1 87.81 202 LYS A CA 1
ATOM 1565 C C . LYS A 1 202 ? 22.906 -5.055 10.828 1 87.81 202 LYS A C 1
ATOM 1567 O O . LYS A 1 202 ? 22.609 -6.168 11.266 1 87.81 202 LYS A O 1
A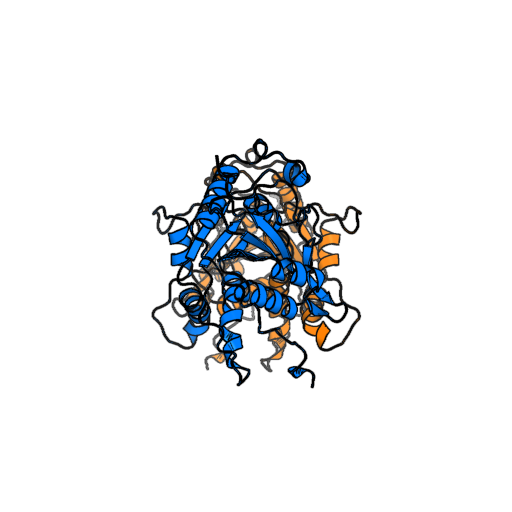TOM 1572 N N . PRO A 1 203 ? 24.156 -4.633 10.93 1 81.81 203 PRO A N 1
ATOM 1573 C CA . PRO A 1 203 ? 25.219 -5.402 11.57 1 81.81 203 PRO A CA 1
ATOM 1574 C C . PRO A 1 203 ? 24.953 -5.672 13.047 1 81.81 203 PRO A C 1
ATOM 1576 O O . PRO A 1 203 ? 25.375 -6.703 13.578 1 81.81 203 PRO A O 1
ATOM 1579 N N . GLY A 1 204 ? 24.016 -5.008 13.695 1 70.88 204 GLY A N 1
ATOM 1580 C CA . GLY A 1 204 ? 23.812 -5.156 15.125 1 70.88 204 GLY A CA 1
ATOM 1581 C C . GLY A 1 204 ? 22.891 -6.305 15.484 1 70.88 204 GLY A C 1
ATOM 1582 O O . GLY A 1 204 ? 22.062 -6.719 14.664 1 70.88 204 GLY A O 1
ATOM 1583 N N . SER A 1 205 ? 23.344 -7.109 16.438 1 66.94 205 SER A N 1
ATOM 1584 C CA . SER A 1 205 ? 22.562 -8.234 16.938 1 66.94 205 SER A CA 1
ATOM 1585 C C . SER A 1 205 ? 21.797 -7.855 18.188 1 66.94 205 SER A C 1
ATOM 1587 O O . SER A 1 205 ? 21.266 -8.727 18.891 1 66.94 205 SER A O 1
ATOM 1589 N N . SER A 1 206 ? 21.75 -6.586 18.359 1 71.44 206 SER A N 1
ATOM 1590 C CA . SER A 1 206 ? 21.047 -6.215 19.578 1 71.44 206 SER A CA 1
ATOM 1591 C C . SER A 1 206 ? 19.547 -6.492 19.469 1 71.44 206 SER A C 1
ATOM 1593 O O . SER A 1 206 ? 19.031 -6.672 18.359 1 71.44 206 SER A O 1
ATOM 1595 N N . LYS A 1 207 ? 19.031 -6.75 20.578 1 75.06 207 LYS A N 1
ATOM 1596 C CA . LYS A 1 207 ? 17.594 -7 20.672 1 75.06 207 LYS A CA 1
ATOM 1597 C C . LYS A 1 207 ? 16.797 -5.922 19.938 1 75.06 207 LYS A C 1
ATOM 1599 O O . LYS A 1 207 ? 15.734 -6.203 19.375 1 75.06 207 LYS A O 1
ATOM 1604 N N . GLN A 1 208 ? 17.406 -4.738 19.891 1 72.25 208 GLN A N 1
ATOM 1605 C CA . GLN A 1 208 ? 16.703 -3.607 19.281 1 72.25 208 GLN A CA 1
ATOM 1606 C C . GLN A 1 208 ? 16.672 -3.725 17.766 1 72.25 208 GLN A C 1
ATOM 1608 O O . GLN A 1 208 ? 15.789 -3.164 17.109 1 72.25 208 GLN A O 1
ATOM 1613 N N . ASP A 1 209 ? 17.578 -4.586 17.234 1 79.81 209 ASP A N 1
ATOM 1614 C CA . ASP A 1 209 ? 17.688 -4.711 15.781 1 79.81 209 ASP A CA 1
ATOM 1615 C C . ASP A 1 209 ? 16.906 -5.926 15.281 1 79.81 209 ASP A C 1
ATOM 1617 O O . ASP A 1 209 ? 16.719 -6.098 14.078 1 79.81 209 ASP A O 1
ATOM 1621 N N . GLN A 1 210 ? 16.469 -6.719 16.156 1 82.31 210 GLN A N 1
ATOM 1622 C CA . GLN A 1 210 ? 15.867 -7.996 15.789 1 82.31 210 GLN A CA 1
ATOM 1623 C C . GLN A 1 210 ? 14.57 -7.785 15 1 82.31 210 GLN A C 1
ATOM 1625 O O . GLN A 1 210 ? 14.344 -8.445 13.984 1 82.31 210 GLN A O 1
ATOM 1630 N N . PRO A 1 211 ? 13.812 -6.816 15.461 1 80.31 211 PRO A N 1
ATOM 1631 C CA . PRO A 1 211 ? 12.586 -6.613 14.688 1 80.31 211 PRO A CA 1
ATOM 1632 C C . PRO A 1 211 ? 12.867 -6.203 13.242 1 80.31 211 PRO A C 1
ATOM 1634 O O . PRO A 1 211 ? 12.094 -6.539 12.344 1 80.31 211 PRO A O 1
ATOM 1637 N N . TYR A 1 212 ? 13.953 -5.562 13.125 1 86.69 212 TYR A N 1
ATOM 1638 C CA . TYR A 1 212 ? 14.367 -5.156 11.789 1 86.69 212 TYR A CA 1
ATOM 1639 C C . TYR A 1 212 ? 14.945 -6.336 11.008 1 86.69 212 TYR A C 1
ATOM 1641 O O . TYR A 1 212 ? 14.562 -6.578 9.867 1 86.69 212 TYR A O 1
ATOM 1649 N N . ASN A 1 213 ? 15.836 -7.109 11.523 1 89.94 213 ASN A N 1
ATOM 1650 C CA . ASN A 1 213 ? 16.625 -8.109 10.82 1 89.94 213 ASN A CA 1
ATOM 1651 C C . ASN A 1 213 ? 15.844 -9.406 10.617 1 89.94 213 ASN A C 1
ATOM 1653 O O . ASN A 1 213 ? 16.062 -10.117 9.633 1 89.94 213 ASN A O 1
ATOM 1657 N N . LEU A 1 214 ? 14.992 -9.711 11.516 1 87.06 214 LEU A N 1
ATOM 1658 C CA . LEU A 1 214 ? 14.367 -11.031 11.508 1 87.06 214 LEU A CA 1
ATOM 1659 C C . LEU A 1 214 ? 13.594 -11.258 10.211 1 87.06 214 LEU A C 1
ATOM 1661 O O . LEU A 1 214 ? 13.805 -12.258 9.523 1 87.06 214 LEU A O 1
ATOM 1665 N N . PRO A 1 215 ? 12.688 -10.367 9.828 1 87.94 215 PRO A N 1
ATOM 1666 C CA . PRO A 1 215 ? 11.969 -10.602 8.57 1 87.94 215 PRO A CA 1
ATOM 1667 C C . PRO A 1 215 ? 12.906 -10.711 7.371 1 87.94 215 PRO A C 1
ATOM 1669 O O . PRO A 1 215 ? 12.664 -11.508 6.465 1 87.94 215 PRO A O 1
ATOM 1672 N N . ARG A 1 216 ? 13.922 -9.953 7.348 1 92.5 216 ARG A N 1
ATOM 1673 C CA . ARG A 1 216 ? 14.883 -9.953 6.25 1 92.5 216 ARG A CA 1
ATOM 1674 C C . ARG A 1 216 ? 15.672 -11.258 6.215 1 92.5 216 ARG A C 1
ATOM 1676 O O . ARG A 1 216 ? 15.867 -11.844 5.148 1 92.5 216 ARG A O 1
ATOM 1683 N N . LYS A 1 217 ? 16.062 -11.672 7.391 1 90.12 217 LYS A N 1
ATOM 1684 C CA . LYS A 1 217 ? 16.75 -12.953 7.473 1 90.12 217 LYS A CA 1
ATOM 1685 C C . LYS A 1 217 ? 15.859 -14.086 6.977 1 90.12 217 LYS A C 1
ATOM 1687 O O . LYS A 1 217 ? 16.328 -14.969 6.246 1 90.12 217 LYS A O 1
ATOM 1692 N N . CYS A 1 218 ? 14.648 -14.016 7.359 1 84.69 218 CYS A N 1
ATOM 1693 C CA . CYS A 1 218 ? 13.695 -15.039 6.953 1 84.69 218 CYS A CA 1
ATOM 1694 C C . CYS A 1 218 ? 13.508 -15.055 5.441 1 84.69 218 CYS A C 1
ATOM 1696 O O . CYS A 1 218 ? 13.562 -16.109 4.812 1 84.69 218 CYS A O 1
ATOM 1698 N N . ILE A 1 219 ? 13.344 -13.953 4.875 1 89.06 219 ILE A N 1
ATOM 1699 C CA . ILE A 1 219 ? 13.125 -13.852 3.438 1 89.06 219 ILE A CA 1
ATOM 1700 C C . ILE A 1 219 ? 14.359 -14.352 2.689 1 89.06 219 ILE A C 1
ATOM 1702 O O . ILE A 1 219 ? 14.25 -15.109 1.724 1 89.06 219 ILE A O 1
ATOM 1706 N N . ARG A 1 220 ? 15.523 -13.945 3.154 1 90.44 220 ARG A N 1
ATOM 1707 C CA . ARG A 1 220 ? 16.766 -14.359 2.52 1 90.44 220 ARG A CA 1
ATOM 1708 C C . ARG A 1 220 ? 16.938 -15.875 2.605 1 90.44 220 ARG A C 1
ATOM 1710 O O . ARG A 1 220 ? 17.438 -16.5 1.665 1 90.44 220 ARG A O 1
ATOM 1717 N N . GLN A 1 221 ? 16.562 -16.406 3.664 1 84.62 221 GLN A N 1
ATOM 1718 C CA . GLN A 1 221 ? 16.734 -17.844 3.896 1 84.62 221 GLN A CA 1
ATOM 1719 C C . GLN A 1 221 ? 15.688 -18.656 3.129 1 84.62 221 GLN A C 1
ATOM 1721 O O . GLN A 1 221 ? 16 -19.672 2.521 1 84.62 221 GLN A O 1
ATOM 1726 N N . PHE A 1 222 ? 14.516 -18.172 3.111 1 81.06 222 PHE A N 1
ATOM 1727 C CA . PHE A 1 222 ? 13.406 -18.938 2.541 1 81.06 222 PHE A CA 1
ATOM 1728 C C . PHE A 1 222 ? 13.367 -18.766 1.026 1 81.06 222 PHE A C 1
ATOM 1730 O O . PHE A 1 222 ? 12.875 -19.656 0.319 1 81.06 222 PHE A O 1
ATOM 1737 N N . PHE A 1 223 ? 13.891 -17.641 0.623 1 87.62 223 PHE A N 1
ATOM 1738 C CA . PHE A 1 223 ? 13.867 -17.375 -0.811 1 87.62 223 PHE A CA 1
ATOM 1739 C C . PHE A 1 223 ? 15.258 -17.031 -1.325 1 87.62 223 PHE A C 1
ATOM 1741 O O . PHE A 1 223 ? 15.508 -15.891 -1.712 1 87.62 223 PHE A O 1
ATOM 1748 N N . PRO A 1 224 ? 16.031 -18.062 -1.48 1 86.62 224 PRO A N 1
ATOM 1749 C CA . PRO A 1 224 ? 17.391 -17.781 -1.958 1 86.62 224 PRO A CA 1
ATOM 1750 C C . PRO A 1 224 ? 17.406 -17.266 -3.391 1 86.62 224 PRO A C 1
ATOM 1752 O O . PRO A 1 224 ? 18.234 -16.391 -3.723 1 86.62 224 PRO A O 1
ATOM 1755 N N . ALA A 1 225 ? 16.578 -17.891 -4.191 1 89.38 225 ALA A N 1
ATOM 1756 C CA . ALA A 1 225 ? 16.406 -17.344 -5.543 1 89.38 225 ALA A CA 1
ATOM 1757 C C . ALA A 1 225 ? 15.305 -16.297 -5.582 1 89.38 225 ALA A C 1
ATOM 1759 O O . ALA A 1 225 ? 14.133 -16.609 -5.355 1 89.38 225 ALA A O 1
ATOM 1760 N N . ARG A 1 226 ? 15.719 -15.07 -5.777 1 93.19 226 ARG A N 1
ATOM 1761 C CA . ARG A 1 226 ? 14.719 -14.016 -5.746 1 93.19 226 ARG A CA 1
ATOM 1762 C C . ARG A 1 226 ? 14.938 -13.023 -6.883 1 93.19 226 ARG A C 1
ATOM 1764 O O . ARG A 1 226 ? 16.078 -12.797 -7.309 1 93.19 226 ARG A O 1
ATOM 1771 N N . LYS A 1 227 ? 13.906 -12.547 -7.391 1 96.31 227 LYS A N 1
ATOM 1772 C CA . LYS A 1 227 ? 13.852 -11.555 -8.461 1 96.31 227 LYS A CA 1
ATOM 1773 C C . LYS A 1 227 ? 12.828 -10.461 -8.148 1 96.31 227 LYS A C 1
ATOM 1775 O O . LYS A 1 227 ? 11.828 -10.719 -7.48 1 96.31 227 LYS A O 1
ATOM 1780 N N . CYS A 1 228 ? 13.133 -9.258 -8.641 1 98.12 228 CYS A N 1
ATOM 1781 C CA . CYS A 1 228 ? 12.219 -8.141 -8.453 1 98.12 228 CYS A CA 1
ATOM 1782 C C . CYS A 1 228 ? 11.805 -7.547 -9.797 1 98.12 228 CYS A C 1
ATOM 1784 O O . CYS A 1 228 ? 12.633 -7.348 -10.68 1 98.12 228 CYS A O 1
ATOM 1786 N N . PHE A 1 229 ? 10.57 -7.363 -9.984 1 98.31 229 PHE A N 1
ATOM 1787 C CA . PHE A 1 229 ? 10 -6.684 -11.148 1 98.31 229 PHE A CA 1
ATOM 1788 C C . PHE A 1 229 ? 9.188 -5.469 -10.719 1 98.31 229 PHE A C 1
ATOM 1790 O O . PHE A 1 229 ? 8.391 -5.547 -9.781 1 98.31 229 PHE A O 1
ATOM 1797 N N . ILE A 1 230 ? 9.406 -4.375 -11.328 1 97.25 230 ILE A N 1
ATOM 1798 C CA . ILE A 1 230 ? 8.555 -3.213 -11.125 1 97.25 230 ILE A CA 1
ATOM 1799 C C . ILE A 1 230 ? 7.633 -3.027 -12.328 1 97.25 230 ILE A C 1
ATOM 1801 O O . ILE A 1 230 ? 8.008 -3.359 -13.461 1 97.25 230 ILE A O 1
ATOM 1805 N N . PHE A 1 231 ? 6.438 -2.564 -12.086 1 96.62 231 PHE A N 1
ATOM 1806 C CA . PHE A 1 231 ? 5.457 -2.273 -13.125 1 96.62 231 PHE A CA 1
ATOM 1807 C C . PHE A 1 231 ? 4.934 -0.848 -12.992 1 96.62 231 PHE A C 1
ATOM 1809 O O . PHE A 1 231 ? 4.492 -0.443 -11.914 1 96.62 231 PHE A O 1
ATOM 1816 N N . VAL A 1 232 ? 5 -0.16 -14.062 1 92.94 232 VAL A N 1
ATOM 1817 C CA . VAL A 1 232 ? 4.348 1.145 -14.07 1 92.94 232 VAL A CA 1
ATOM 1818 C C . VAL A 1 232 ? 2.834 0.963 -14.172 1 92.94 232 VAL A C 1
ATOM 1820 O O . VAL A 1 232 ? 2.346 -0.16 -14.305 1 92.94 232 VAL A O 1
ATOM 1823 N N . GLN A 1 233 ? 2.113 2.014 -14.055 1 89.38 233 GLN A N 1
ATOM 1824 C CA . GLN A 1 233 ? 0.661 1.939 -14.172 1 89.38 233 GLN A CA 1
ATOM 1825 C C . GLN A 1 233 ? 0.242 1.449 -15.555 1 89.38 233 GLN A C 1
ATOM 1827 O O . GLN A 1 233 ? 0.788 1.893 -16.562 1 89.38 233 GLN A O 1
ATOM 1832 N N . PRO A 1 234 ? -0.659 0.521 -15.547 1 89 234 PRO A N 1
ATOM 1833 C CA . PRO A 1 234 ? -1.054 -0.059 -16.828 1 89 234 PRO A CA 1
ATOM 1834 C C . PRO A 1 234 ? -1.739 0.952 -17.75 1 89 234 PRO A C 1
ATOM 1836 O O . PRO A 1 234 ? -1.56 0.906 -18.969 1 89 234 PRO A O 1
ATOM 1839 N N . ALA A 1 235 ? -2.59 1.727 -17.188 1 86.94 235 ALA A N 1
ATOM 1840 C CA . ALA A 1 235 ? -3.387 2.688 -17.953 1 86.94 235 ALA A CA 1
ATOM 1841 C C . ALA A 1 235 ? -3.979 3.754 -17.031 1 86.94 235 ALA A C 1
ATOM 1843 O O . ALA A 1 235 ? -3.781 3.717 -15.812 1 86.94 235 ALA A O 1
ATOM 1844 N N . SER A 1 236 ? -4.574 4.699 -17.688 1 80.44 236 SER A N 1
ATOM 1845 C CA . SER A 1 236 ? -5.309 5.691 -16.906 1 80.44 236 SER A CA 1
ATOM 1846 C C . SER A 1 236 ? -6.488 5.055 -16.172 1 80.44 236 SER A C 1
ATOM 1848 O O . SER A 1 236 ? -6.941 3.971 -16.547 1 80.44 236 SER A O 1
ATOM 1850 N N . ARG A 1 237 ? -6.926 5.734 -15.172 1 78.81 237 ARG A N 1
ATOM 1851 C CA . ARG A 1 237 ? -8.055 5.234 -14.391 1 78.81 237 ARG A CA 1
ATOM 1852 C C . ARG A 1 237 ? -9.266 4.973 -15.281 1 78.81 237 ARG A C 1
ATOM 1854 O O . ARG A 1 237 ? -9.938 3.953 -15.133 1 78.81 237 ARG A O 1
ATOM 1861 N N . LYS A 1 238 ? -9.547 5.836 -16.141 1 78.44 238 LYS A N 1
ATOM 1862 C CA . LYS A 1 238 ? -10.703 5.715 -17.031 1 78.44 238 LYS A CA 1
ATOM 1863 C C . LYS A 1 238 ? -10.625 4.434 -17.859 1 78.44 238 LYS A C 1
ATOM 1865 O 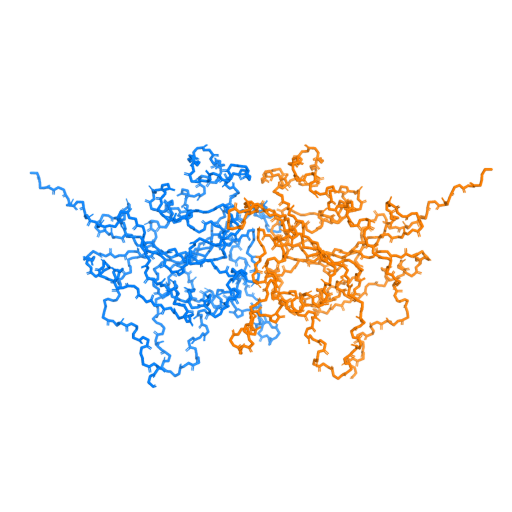O . LYS A 1 238 ? -11.633 3.746 -18.047 1 78.44 238 LYS A O 1
ATOM 1870 N N . ARG A 1 239 ? -9.484 4.137 -18.266 1 79.56 239 ARG A N 1
ATOM 1871 C CA . ARG A 1 239 ? -9.289 2.951 -19.094 1 79.56 239 ARG A CA 1
ATOM 1872 C C . ARG A 1 239 ? -9.297 1.684 -18.234 1 79.56 239 ARG A C 1
ATOM 1874 O O . ARG A 1 239 ? -9.75 0.63 -18.703 1 79.56 239 ARG A O 1
ATOM 1881 N N . LEU A 1 240 ? -8.836 1.809 -17.031 1 79.88 240 LEU A N 1
ATOM 1882 C CA . LEU A 1 240 ? -8.727 0.642 -16.156 1 79.88 240 LEU A CA 1
ATOM 1883 C C . LEU A 1 240 ? -10.109 0.149 -15.727 1 79.88 240 LEU A C 1
ATOM 1885 O O . LEU A 1 240 ? -10.258 -1.008 -15.328 1 79.88 240 LEU A O 1
ATOM 1889 N N . ARG A 1 241 ? -11.102 1.005 -15.852 1 77.62 241 ARG A N 1
ATOM 1890 C CA . ARG A 1 241 ? -12.477 0.608 -15.547 1 77.62 241 ARG A CA 1
ATOM 1891 C C . ARG A 1 241 ? -12.953 -0.482 -16.5 1 77.62 241 ARG A C 1
ATOM 1893 O O . ARG A 1 241 ? -13.852 -1.257 -16.156 1 77.62 241 ARG A O 1
ATOM 1900 N N . ARG A 1 242 ? -12.281 -0.591 -17.609 1 79.12 242 ARG A N 1
ATOM 1901 C CA . ARG A 1 242 ? -12.633 -1.581 -18.625 1 79.12 242 ARG A CA 1
ATOM 1902 C C . ARG A 1 242 ? -11.461 -2.506 -18.922 1 79.12 242 ARG A C 1
ATOM 1904 O O . ARG A 1 242 ? -11.172 -2.807 -20.078 1 79.12 242 ARG A O 1
ATOM 1911 N N . LEU A 1 243 ? -10.859 -2.826 -17.891 1 76.56 243 LEU A N 1
ATOM 1912 C CA . LEU A 1 243 ? -9.617 -3.574 -18.031 1 76.56 243 LEU A CA 1
ATOM 1913 C C . LEU A 1 243 ? -9.844 -4.852 -18.844 1 76.56 243 LEU A C 1
ATOM 1915 O O . LEU A 1 243 ? -9.008 -5.227 -19.672 1 76.56 243 LEU A O 1
ATOM 1919 N N . GLU A 1 244 ? -11 -5.512 -18.641 1 75.94 244 GLU A N 1
ATOM 1920 C CA . GLU A 1 244 ? -11.273 -6.762 -19.344 1 75.94 244 GLU A CA 1
ATOM 1921 C C . GLU A 1 244 ? -11.445 -6.527 -20.844 1 75.94 244 GLU A C 1
ATOM 1923 O O . GLU A 1 244 ? -11.258 -7.441 -21.641 1 75.94 244 GLU A O 1
ATOM 1928 N N . GLU A 1 245 ? -11.766 -5.344 -21.125 1 79.31 245 GLU A N 1
ATOM 1929 C CA . GLU A 1 245 ? -12.039 -5.016 -22.516 1 79.31 245 GLU A CA 1
ATOM 1930 C C . GLU A 1 245 ? -10.82 -4.391 -23.188 1 79.31 245 GLU A C 1
ATOM 1932 O O . GLU A 1 245 ? -10.773 -4.273 -24.422 1 79.31 245 GLU A O 1
ATOM 1937 N N . LEU A 1 246 ? -9.93 -4.031 -22.328 1 81.31 246 LEU A N 1
ATOM 1938 C CA . LEU A 1 246 ? -8.766 -3.336 -22.875 1 81.31 246 LEU A CA 1
ATOM 1939 C C . LEU A 1 246 ? -7.871 -4.301 -23.641 1 81.31 246 LEU A C 1
ATOM 1941 O O . LEU A 1 246 ? -7.605 -5.41 -23.172 1 81.31 246 LEU A O 1
ATOM 1945 N N . GLN A 1 247 ? -7.602 -3.865 -24.828 1 81.62 247 GLN A N 1
ATOM 1946 C CA . GLN A 1 247 ? -6.594 -4.598 -25.594 1 81.62 247 GLN A CA 1
ATOM 1947 C C . GLN A 1 247 ? -5.188 -4.266 -25.109 1 81.62 247 GLN A C 1
ATOM 1949 O O . GLN A 1 247 ? -4.961 -3.209 -24.516 1 81.62 247 GLN A O 1
ATOM 1954 N N . GLU A 1 248 ? -4.332 -5.18 -25.328 1 81.75 248 GLU A N 1
ATOM 1955 C CA . GLU A 1 248 ? -2.959 -5.031 -24.859 1 81.75 248 GLU A CA 1
ATOM 1956 C C . GLU A 1 248 ? -2.338 -3.732 -25.359 1 81.75 248 GLU A C 1
ATOM 1958 O O . GLU A 1 248 ? -1.578 -3.082 -24.641 1 81.75 248 GLU A O 1
ATOM 1963 N N . ASP A 1 249 ? -2.689 -3.406 -26.531 1 82.88 249 ASP A N 1
ATOM 1964 C CA . ASP A 1 249 ? -2.061 -2.238 -27.141 1 82.88 249 ASP A CA 1
ATOM 1965 C C . ASP A 1 249 ? -2.637 -0.943 -26.578 1 82.88 249 ASP A C 1
ATOM 1967 O O . ASP A 1 249 ? -2.123 0.143 -26.859 1 82.88 249 ASP A O 1
ATOM 1971 N N . GLU A 1 250 ? -3.631 -1.062 -25.797 1 86.25 250 GLU A N 1
ATOM 1972 C CA . GLU A 1 250 ? -4.242 0.101 -25.156 1 86.25 250 GLU A CA 1
ATOM 1973 C C . GLU A 1 250 ? -3.607 0.387 -23.797 1 86.25 250 GLU A C 1
ATOM 1975 O O . GLU A 1 250 ? -3.859 1.433 -23.203 1 86.25 250 GLU A O 1
ATOM 1980 N N . LEU A 1 251 ? -2.801 -0.545 -23.406 1 89.19 251 LEU A N 1
ATOM 1981 C CA . LEU A 1 251 ? -2.102 -0.369 -22.141 1 89.19 251 LEU A CA 1
ATOM 1982 C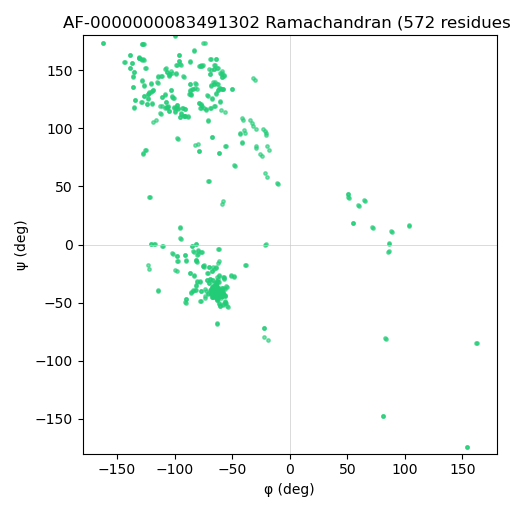 C . LEU A 1 251 ? -0.804 0.409 -22.328 1 89.19 251 LEU A C 1
ATOM 1984 O O . LEU A 1 251 ? -0.341 0.574 -23.469 1 89.19 251 LEU A O 1
ATOM 1988 N N . ASP A 1 252 ? -0.303 1.025 -21.297 1 90.81 252 ASP A N 1
ATOM 1989 C CA . ASP A 1 252 ? 0.98 1.719 -21.328 1 90.81 252 ASP A CA 1
ATOM 1990 C C . ASP A 1 252 ? 2.076 0.824 -21.906 1 90.81 252 ASP A C 1
ATOM 1992 O O . ASP A 1 252 ? 2.172 -0.353 -21.547 1 90.81 252 ASP A O 1
ATOM 1996 N N . SER A 1 253 ? 2.879 1.353 -22.812 1 92.25 253 SER A N 1
ATOM 1997 C CA . SER A 1 253 ? 3.867 0.562 -23.531 1 92.25 253 SER A CA 1
ATOM 1998 C C . SER A 1 253 ? 4.93 0.008 -22.594 1 92.25 253 SER A C 1
ATOM 2000 O O . SER A 1 253 ? 5.371 -1.133 -22.75 1 92.25 253 SER A O 1
ATOM 2002 N N . GLU A 1 254 ? 5.371 0.867 -21.672 1 92.69 254 GLU A N 1
ATOM 2003 C CA . GLU A 1 254 ? 6.352 0.396 -20.703 1 92.69 254 GLU A CA 1
ATOM 2004 C C . GLU A 1 254 ? 5.789 -0.743 -19.859 1 92.69 254 GLU A C 1
ATOM 2006 O O . GLU A 1 254 ? 6.488 -1.715 -19.578 1 92.69 254 GLU A O 1
ATOM 2011 N N . PHE A 1 255 ? 4.559 -0.61 -19.531 1 94.38 255 PHE A N 1
ATOM 2012 C CA . PHE A 1 255 ? 3.891 -1.65 -18.75 1 94.38 255 PHE A CA 1
ATOM 2013 C C . PHE A 1 255 ? 3.832 -2.955 -19.547 1 94.38 255 PHE A C 1
ATOM 2015 O O . PHE A 1 255 ? 4.105 -4.027 -19 1 94.38 255 PHE A O 1
ATOM 2022 N N . GLN A 1 256 ? 3.514 -2.883 -20.781 1 94.88 256 GLN A N 1
ATOM 2023 C CA . GLN A 1 256 ? 3.445 -4.066 -21.641 1 94.88 256 GLN A CA 1
ATOM 2024 C C . GLN A 1 256 ? 4.789 -4.789 -21.688 1 94.88 256 GLN A C 1
ATOM 2026 O O . GLN A 1 256 ? 4.844 -6.016 -21.578 1 94.88 256 GLN A O 1
ATOM 2031 N N . GLU A 1 257 ? 5.766 -4.035 -21.828 1 96.25 257 GLU A N 1
ATOM 2032 C CA . GLU A 1 257 ? 7.109 -4.605 -21.891 1 96.25 257 GLU A CA 1
ATOM 2033 C C . GLU A 1 257 ? 7.492 -5.27 -20.578 1 96.25 257 GLU A C 1
ATOM 2035 O O . GLU A 1 257 ? 8.078 -6.352 -20.562 1 96.25 257 GLU A O 1
ATOM 2040 N N . GLN A 1 258 ? 7.207 -4.617 -19.516 1 96.31 258 GLN A N 1
ATOM 2041 C CA . GLN A 1 258 ? 7.508 -5.156 -18.188 1 96.31 258 GLN A CA 1
ATOM 2042 C C . GLN A 1 258 ? 6.762 -6.465 -17.938 1 96.31 258 GLN A C 1
ATOM 2044 O O . GLN A 1 258 ? 7.332 -7.418 -17.406 1 96.31 258 GLN A O 1
ATOM 2049 N N . VAL A 1 259 ? 5.543 -6.5 -18.359 1 96.88 259 VAL A N 1
ATOM 2050 C CA . VAL A 1 259 ? 4.742 -7.711 -18.203 1 96.88 259 VAL A CA 1
ATOM 2051 C C . VAL A 1 259 ? 5.336 -8.836 -19.062 1 96.88 259 VAL A C 1
ATOM 2053 O O . VAL A 1 259 ? 5.434 -9.977 -18.609 1 96.88 259 VAL A O 1
ATOM 2056 N N . ALA A 1 260 ? 5.699 -8.523 -20.266 1 96.25 260 ALA A N 1
ATOM 2057 C CA . ALA A 1 260 ? 6.309 -9.516 -21.141 1 96.25 260 ALA A CA 1
ATOM 2058 C C . ALA A 1 260 ? 7.586 -10.086 -20.531 1 96.25 260 ALA A C 1
ATOM 2060 O O . ALA A 1 260 ? 7.809 -11.297 -20.562 1 96.25 260 ALA A O 1
ATOM 2061 N N . GLN A 1 261 ? 8.398 -9.211 -19.984 1 97 261 GLN A N 1
ATOM 2062 C CA . GLN A 1 261 ? 9.633 -9.648 -19.344 1 97 261 GLN A CA 1
ATOM 2063 C C . GLN A 1 261 ? 9.344 -10.539 -18.141 1 97 261 GLN A C 1
ATOM 2065 O O . GLN A 1 261 ? 10.016 -11.555 -17.938 1 97 261 GLN A O 1
ATOM 2070 N N . PHE A 1 262 ? 8.445 -10.141 -17.391 1 97.75 262 PHE A N 1
ATOM 2071 C CA . PHE A 1 262 ? 8.023 -10.906 -16.219 1 97.75 262 PHE A CA 1
ATOM 2072 C C . PHE A 1 262 ? 7.566 -12.305 -16.641 1 97.75 262 PHE A C 1
ATOM 2074 O O . PHE A 1 262 ? 8.023 -13.297 -16.078 1 97.75 262 PHE A O 1
ATOM 2081 N N . CYS A 1 263 ? 6.668 -12.391 -17.594 1 97 263 CYS A N 1
ATOM 2082 C CA . CYS A 1 263 ? 6.145 -13.672 -18.062 1 97 263 CYS A CA 1
ATOM 2083 C C . CYS A 1 263 ? 7.262 -14.555 -18.594 1 97 263 CYS A C 1
ATOM 2085 O O . CYS A 1 263 ? 7.355 -15.734 -18.25 1 97 263 CYS A O 1
ATOM 2087 N N . HIS A 1 264 ? 8.086 -13.992 -19.359 1 95.44 264 HIS A N 1
ATOM 2088 C CA . HIS A 1 264 ? 9.195 -14.75 -19.938 1 95.44 264 HIS A CA 1
ATOM 2089 C C . HIS A 1 264 ? 10.086 -15.336 -18.844 1 95.44 264 HIS A C 1
ATOM 2091 O O . HIS A 1 264 ? 10.469 -16.5 -18.922 1 95.44 264 HIS A O 1
ATOM 2097 N N . HIS A 1 265 ? 10.352 -14.547 -17.875 1 95.31 265 HIS A N 1
ATOM 2098 C CA . HIS A 1 265 ? 11.203 -15.008 -16.781 1 95.31 265 HIS A CA 1
ATOM 2099 C C . HIS A 1 265 ? 10.547 -16.156 -16.031 1 95.31 265 HIS A C 1
ATOM 2101 O O . HIS A 1 265 ? 11.195 -17.156 -15.719 1 95.31 265 HIS A O 1
ATOM 2107 N N . VAL A 1 266 ? 9.297 -15.992 -15.742 1 94.75 266 VAL A N 1
ATOM 2108 C CA . VAL A 1 266 ? 8.57 -17.016 -15 1 94.75 266 VAL A CA 1
ATOM 2109 C C . VAL A 1 266 ? 8.586 -18.328 -15.789 1 94.75 266 VAL A C 1
ATOM 2111 O O . VAL A 1 266 ? 8.844 -19.391 -15.227 1 94.75 266 VAL A O 1
ATOM 2114 N N . TRP A 1 267 ? 8.367 -18.266 -17.062 1 93.81 267 TRP A N 1
ATOM 2115 C CA . TRP A 1 267 ? 8.32 -19.453 -17.891 1 93.81 267 TRP A CA 1
ATOM 2116 C C . TRP A 1 267 ? 9.688 -20.125 -17.969 1 93.81 267 TRP A C 1
ATOM 2118 O O . TRP A 1 267 ? 9.781 -21.359 -18.031 1 93.81 267 TRP A O 1
ATOM 2128 N N . GLU A 1 268 ? 10.648 -19.359 -17.875 1 88.25 268 GLU A N 1
ATOM 2129 C CA . GLU A 1 268 ? 12 -19.891 -18.062 1 88.25 268 GLU A CA 1
ATOM 2130 C C . GLU A 1 268 ? 12.523 -20.484 -16.766 1 88.25 268 GLU A C 1
ATOM 2132 O O . GLU A 1 268 ? 13.172 -21.547 -16.781 1 88.25 268 GLU A O 1
ATOM 2137 N N . ILE A 1 269 ? 12.289 -19.922 -15.672 1 80.25 269 ILE A N 1
ATOM 2138 C CA . ILE A 1 269 ? 13.023 -20.266 -14.461 1 80.25 269 ILE A CA 1
ATOM 2139 C C . ILE A 1 269 ? 12.188 -21.219 -13.609 1 80.25 269 ILE A C 1
ATOM 2141 O O . ILE A 1 269 ? 12.727 -21.922 -12.75 1 80.25 269 ILE A O 1
ATOM 2145 N N . SER A 1 270 ? 10.969 -21.234 -13.781 1 74.06 270 SER A N 1
ATOM 2146 C CA . SER A 1 270 ? 10.141 -22 -12.852 1 74.06 270 SER A CA 1
ATOM 2147 C C . SER A 1 270 ? 10.438 -23.5 -12.945 1 74.06 270 SER A C 1
ATOM 2149 O O . SER A 1 270 ? 10.383 -24.078 -14.031 1 74.06 270 SER A O 1
ATOM 2151 N N . LYS A 1 271 ? 10.867 -23.969 -11.805 1 71.69 271 LYS A N 1
ATOM 2152 C CA . LYS A 1 271 ? 11.266 -25.375 -11.711 1 71.69 271 LYS A CA 1
ATOM 2153 C C . LYS A 1 271 ? 10.047 -26.281 -11.641 1 71.69 271 LYS A C 1
ATOM 2155 O O . LYS A 1 271 ? 8.969 -25.859 -11.234 1 71.69 271 LYS A O 1
ATOM 2160 N N . THR A 1 272 ? 10.297 -27.484 -12.102 1 69.12 272 THR A N 1
ATOM 2161 C CA . THR A 1 272 ? 9.242 -28.5 -12.039 1 69.12 272 THR A CA 1
ATOM 2162 C C . THR A 1 272 ? 8.961 -28.891 -10.602 1 69.12 272 THR A C 1
ATOM 2164 O O . THR A 1 272 ? 9.875 -28.984 -9.781 1 69.12 272 THR A O 1
ATOM 2167 N N . LYS A 1 273 ? 7.805 -28.656 -10.148 1 61.16 273 LYS A N 1
ATOM 2168 C CA . LYS A 1 273 ? 7.387 -29.141 -8.844 1 61.16 273 LYS A CA 1
ATOM 2169 C C . LYS A 1 273 ? 6.648 -30.469 -8.961 1 61.16 273 LYS A C 1
ATOM 2171 O O . LYS A 1 273 ? 5.801 -30.641 -9.844 1 61.16 273 LYS A O 1
ATOM 2176 N N . THR A 1 274 ? 7.25 -31.594 -8.438 1 49.19 274 THR A N 1
ATOM 2177 C CA . THR A 1 274 ? 6.465 -32.812 -8.336 1 49.19 274 THR A CA 1
ATOM 2178 C C . THR A 1 274 ? 5.352 -32.656 -7.305 1 49.19 274 THR A C 1
ATOM 2180 O O . THR A 1 274 ? 5.609 -32.312 -6.152 1 49.19 274 THR A O 1
ATOM 2183 N N . LEU A 1 275 ? 4.133 -32.25 -7.703 1 47 275 LEU A N 1
ATOM 2184 C CA . LEU A 1 275 ? 3.025 -32.25 -6.754 1 47 275 LEU A CA 1
ATOM 2185 C C . LEU A 1 275 ? 3.029 -33.531 -5.914 1 47 275 LEU A C 1
ATOM 2187 O O . LEU A 1 275 ? 3.158 -34.625 -6.453 1 47 275 LEU A O 1
ATOM 2191 N N . LEU A 1 276 ? 3.584 -33.5 -4.789 1 38.34 276 LEU A N 1
ATOM 2192 C CA . LEU A 1 276 ? 3.543 -34.719 -3.982 1 38.34 276 LEU A CA 1
ATOM 2193 C C . LEU A 1 276 ? 2.168 -35.375 -4.055 1 38.34 276 LEU A C 1
ATOM 2195 O O . LEU A 1 276 ? 1.154 -34.75 -3.76 1 38.34 276 LEU A O 1
ATOM 2199 N N . GLY A 1 277 ? 1.728 -36.25 -4.918 1 36.38 277 GLY A N 1
ATOM 2200 C CA . GLY A 1 277 ? 0.547 -37.094 -4.852 1 36.38 277 GLY A CA 1
ATOM 2201 C C . GLY A 1 277 ? 0.046 -37.312 -3.436 1 36.38 277 GLY A C 1
ATOM 2202 O O . GLY A 1 277 ? -1.158 -37.25 -3.18 1 36.38 277 GLY A O 1
ATOM 2203 N N . GLY A 1 278 ? 0.585 -38.25 -2.469 1 32.25 278 GLY A N 1
ATOM 2204 C CA . GLY A 1 278 ? -0.004 -39 -1.383 1 32.25 278 GLY A CA 1
ATOM 2205 C C . GLY A 1 278 ? -0.342 -38.156 -0.168 1 32.25 278 GLY A C 1
ATOM 2206 O O . GLY A 1 278 ? -0.918 -38.656 0.8 1 32.25 278 GLY A O 1
ATOM 2207 N N . HIS A 1 279 ? 0.401 -37.281 0.388 1 32.5 279 HIS A N 1
ATOM 2208 C CA . HIS A 1 279 ? -0.023 -36.844 1.72 1 32.5 279 HIS A CA 1
ATOM 2209 C C . HIS A 1 279 ? -1.144 -35.812 1.644 1 32.5 279 HIS A C 1
ATOM 2211 O O . HIS A 1 279 ? -0.98 -34.75 1.029 1 32.5 279 HIS A O 1
ATOM 2217 N N . VAL A 1 280 ? -2.383 -36.219 1.568 1 30.56 280 VAL A N 1
ATOM 2218 C CA . VAL A 1 280 ? -3.623 -35.5 1.845 1 30.56 280 VAL A CA 1
ATOM 2219 C C . VAL A 1 280 ? -3.449 -34.625 3.082 1 30.56 280 VAL A C 1
ATOM 2221 O O . VAL A 1 280 ? -3.053 -35.094 4.145 1 30.56 280 VAL A O 1
ATOM 2224 N N . VAL A 1 281 ? -3.199 -33.438 3.033 1 31.72 281 VAL A N 1
ATOM 2225 C CA . VAL A 1 281 ? -3.334 -32.562 4.191 1 31.72 281 VAL A CA 1
ATOM 2226 C C . VAL A 1 281 ? -4.684 -32.781 4.863 1 31.72 281 VAL A C 1
ATOM 2228 O O . VAL A 1 281 ? -5.73 -32.469 4.293 1 31.72 281 VAL A O 1
ATOM 2231 N N . THR A 1 282 ? -5.008 -33.938 5.52 1 29.38 282 THR A N 1
ATOM 2232 C CA . THR A 1 282 ? -6.164 -34.188 6.367 1 29.38 282 THR A CA 1
ATOM 2233 C C . THR A 1 282 ? -6.25 -33.188 7.504 1 29.38 282 THR A C 1
ATOM 2235 O O . THR A 1 282 ? -5.328 -33.062 8.312 1 29.38 282 THR A O 1
ATOM 2238 N N . GLY A 1 283 ? -6.797 -32.094 7.277 1 27.59 283 GLY A N 1
ATOM 2239 C CA . GLY A 1 283 ? -7.258 -31.266 8.375 1 27.59 283 GLY A CA 1
ATOM 2240 C C . GLY A 1 283 ? -7.883 -32.062 9.508 1 27.59 283 GLY A C 1
ATOM 2241 O O . GLY A 1 283 ? -8.383 -31.484 10.477 1 27.59 283 GLY A O 1
ATOM 2242 N N . ALA A 1 284 ? -8.305 -33.312 9.367 1 26.47 284 ALA A N 1
ATOM 2243 C CA . ALA A 1 284 ? -8.977 -34 10.477 1 26.47 284 ALA A CA 1
ATOM 2244 C C . ALA A 1 284 ? -8.039 -34.156 11.672 1 26.47 284 ALA A C 1
ATOM 2246 O O . ALA A 1 284 ? -8.492 -34.375 12.797 1 26.47 284 ALA A O 1
ATOM 2247 N N . SER A 1 285 ? -6.867 -34.281 11.531 1 27.55 285 SER A N 1
ATOM 2248 C CA . SER A 1 285 ? -6.25 -34.781 12.758 1 27.55 285 SER A CA 1
ATOM 2249 C C . SER A 1 285 ? -6.309 -33.75 13.875 1 27.55 285 SER A C 1
ATOM 2251 O O . SER A 1 285 ? -6.289 -34.094 15.055 1 27.55 285 SER A O 1
ATOM 2253 N N . GLU A 1 286 ? -6.18 -32.469 13.742 1 26.8 286 GLU A N 1
ATOM 2254 C CA . GLU A 1 286 ? -6.27 -31.797 15.031 1 26.8 286 GLU A CA 1
ATOM 2255 C C . GLU A 1 286 ? -7.723 -31.531 15.422 1 26.8 286 GLU A C 1
ATOM 2257 O O . GLU A 1 286 ? -7.996 -31 16.5 1 26.8 286 GLU A O 1
ATOM 2262 N N . CYS A 1 287 ? -8.773 -31.875 14.609 1 21.2 287 CYS A N 1
ATOM 2263 C CA . CYS A 1 287 ? -10.055 -31.828 15.305 1 21.2 287 CYS A CA 1
ATOM 2264 C C . CYS A 1 287 ? -10.305 -33.125 16.078 1 21.2 287 CYS A C 1
ATOM 2266 O O . CYS A 1 287 ? -11.398 -33.344 16.609 1 21.2 287 CYS A O 1
ATOM 2268 N N . ARG A 1 288 ? -9.562 -34.188 16.031 1 19.91 288 ARG A N 1
ATOM 2269 C CA . ARG A 1 288 ? -9.914 -35.094 17.125 1 19.91 288 ARG A CA 1
ATOM 2270 C C . ARG A 1 288 ? -9.273 -34.625 18.422 1 19.91 288 ARG A C 1
ATOM 2272 O O . ARG A 1 288 ? -8.133 -34.156 18.438 1 19.91 288 ARG A O 1
ATOM 2279 N N . MET B 1 1 ? -8.031 55.688 7.582 1 28.42 1 MET B N 1
ATOM 2280 C CA . MET B 1 1 ? -8.141 54.375 6.965 1 28.42 1 MET B CA 1
ATOM 2281 C C . MET B 1 1 ? -7.281 53.344 7.703 1 28.42 1 MET B C 1
ATOM 2283 O O . MET B 1 1 ? -6.062 53.531 7.801 1 28.42 1 MET B O 1
ATOM 2287 N N . ALA B 1 2 ? -7.707 52.75 8.703 1 39.34 2 ALA B N 1
ATOM 2288 C CA . ALA B 1 2 ? -6.949 52 9.711 1 39.34 2 ALA B CA 1
ATOM 2289 C C . ALA B 1 2 ? -6.133 50.906 9.078 1 39.34 2 ALA B C 1
ATOM 2291 O O . ALA B 1 2 ? -6.59 50.25 8.133 1 39.34 2 ALA B O 1
ATOM 2292 N N . PRO B 1 3 ? -4.766 51 9.133 1 37.12 3 PRO B N 1
ATOM 2293 C CA . PRO B 1 3 ? -4.035 50 8.375 1 37.12 3 PRO B CA 1
ATOM 2294 C C . PRO B 1 3 ? -4.664 48.594 8.492 1 37.12 3 PRO B C 1
ATOM 2296 O O . PRO B 1 3 ? -5.348 48.312 9.477 1 37.12 3 PRO B O 1
ATOM 2299 N N . GLY B 1 4 ? -5.328 48.031 7.488 1 36.88 4 GLY B N 1
ATOM 2300 C CA . GLY B 1 4 ? -5.91 46.719 7.441 1 36.88 4 GLY B CA 1
ATOM 2301 C C . GLY B 1 4 ? -5.164 45.688 8.289 1 36.88 4 GLY B C 1
ATOM 2302 O O . GLY B 1 4 ? -4.043 45.969 8.727 1 36.88 4 GLY B O 1
ATOM 2303 N N . PRO B 1 5 ? -5.84 44.75 8.984 1 40.88 5 PRO B N 1
ATOM 2304 C CA . PRO B 1 5 ? -5.156 43.844 9.93 1 40.88 5 PRO B CA 1
ATOM 2305 C C . PRO B 1 5 ? -3.736 43.5 9.492 1 40.88 5 PRO B C 1
ATOM 2307 O O . PRO B 1 5 ? -3.463 43.406 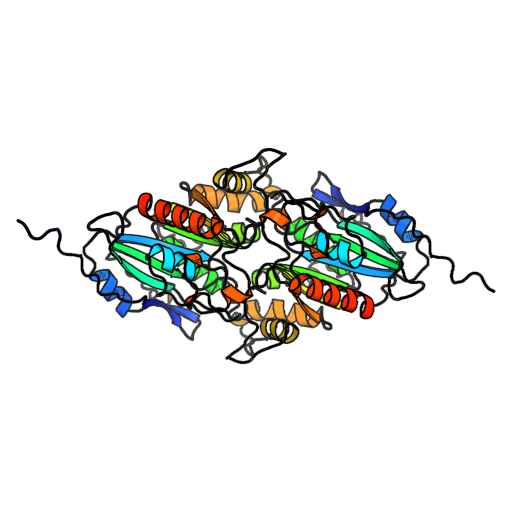8.289 1 40.88 5 PRO B O 1
ATOM 2310 N N . SER B 1 6 ? -2.678 44.031 10.062 1 41.88 6 SER B N 1
ATOM 2311 C CA . SER B 1 6 ? -1.247 43.812 9.867 1 41.88 6 SER B CA 1
ATOM 2312 C C . SER B 1 6 ? -0.958 42.406 9.406 1 41.88 6 SER B C 1
ATOM 2314 O O . SER B 1 6 ? -1.524 41.438 9.945 1 41.88 6 SER B O 1
ATOM 2316 N N . ALA B 1 7 ? -0.712 42 8.141 1 49.12 7 ALA B N 1
ATOM 2317 C CA . ALA B 1 7 ? -0.23 40.75 7.598 1 49.12 7 ALA B CA 1
ATOM 2318 C C . ALA B 1 7 ? 0.584 39.969 8.633 1 49.12 7 ALA B C 1
ATOM 2320 O O . ALA B 1 7 ? 1.609 40.469 9.109 1 49.12 7 ALA B O 1
ATOM 2321 N N . MET B 1 8 ? -0.018 39.312 9.609 1 53.38 8 MET B N 1
ATOM 2322 C CA . MET B 1 8 ? 0.661 38.5 10.602 1 53.38 8 MET B CA 1
ATOM 2323 C C . MET B 1 8 ? 1.938 37.906 10.023 1 53.38 8 MET B C 1
ATOM 2325 O O . MET B 1 8 ? 1.907 37.25 8.977 1 53.38 8 MET B O 1
ATOM 2329 N N . GLU B 1 9 ? 3.02 38.625 10.047 1 61.97 9 GLU B N 1
ATOM 2330 C CA . GLU B 1 9 ? 4.305 38.156 9.531 1 61.97 9 GLU B CA 1
ATOM 2331 C C . GLU B 1 9 ? 4.789 36.938 10.281 1 61.97 9 GLU B C 1
ATOM 2333 O O . GLU B 1 9 ? 4.938 36.969 11.5 1 61.97 9 GLU B O 1
ATOM 2338 N N . ILE B 1 10 ? 4.309 35.719 10.039 1 65.62 10 ILE B N 1
ATOM 2339 C CA . ILE B 1 10 ? 4.961 34.562 10.586 1 65.62 10 ILE B CA 1
ATOM 2340 C C . ILE B 1 10 ? 6.293 34.312 9.883 1 65.62 10 ILE B C 1
ATOM 2342 O O . ILE B 1 10 ? 6.328 34.094 8.664 1 65.62 10 ILE B O 1
ATOM 2346 N N . PRO B 1 11 ? 7.32 34.562 10.508 1 68.69 11 PRO B N 1
ATOM 2347 C CA . PRO B 1 11 ? 8.648 34.469 9.898 1 68.69 11 PRO B CA 1
ATOM 2348 C C . PRO B 1 11 ? 9.062 33.031 9.633 1 68.69 11 PRO B C 1
ATOM 2350 O O . PRO B 1 11 ? 10.016 32.531 10.227 1 68.69 11 PRO B O 1
ATOM 2353 N N . MET B 1 12 ? 8.367 32.219 8.953 1 84.25 12 MET B N 1
ATOM 2354 C CA . MET B 1 12 ? 8.844 30.891 8.57 1 84.25 12 MET B CA 1
ATOM 2355 C C . MET B 1 12 ? 8.734 30.688 7.062 1 84.25 12 MET B C 1
ATOM 2357 O O . MET B 1 12 ? 7.816 30.016 6.586 1 84.25 12 MET B O 1
ATOM 2361 N N . PRO B 1 13 ? 9.688 31.188 6.344 1 85.5 13 PRO B N 1
ATOM 2362 C CA . PRO B 1 13 ? 9.617 31.141 4.883 1 85.5 13 PRO B CA 1
ATOM 2363 C C . PRO B 1 13 ? 9.703 29.719 4.332 1 85.5 13 PRO B C 1
ATOM 2365 O O . PRO B 1 13 ? 9.328 29.484 3.18 1 85.5 13 PRO B O 1
ATOM 2368 N N . ALA B 1 14 ? 10.234 28.797 5.191 1 92.69 14 ALA B N 1
ATOM 2369 C CA . ALA B 1 14 ? 10.367 27.406 4.781 1 92.69 14 ALA B CA 1
ATOM 2370 C C . ALA B 1 14 ? 10.109 26.469 5.953 1 92.69 14 ALA B C 1
ATOM 2372 O O . ALA B 1 14 ? 10.211 26.859 7.113 1 92.69 14 ALA B O 1
ATOM 2373 N N . PRO B 1 15 ? 9.734 25.234 5.648 1 95.25 15 PRO B N 1
ATOM 2374 C CA . PRO B 1 15 ? 9.539 24.266 6.73 1 95.25 15 PRO B CA 1
ATOM 2375 C C . PRO B 1 15 ? 10.805 24.047 7.562 1 95.25 15 PRO B C 1
ATOM 2377 O O . PRO B 1 15 ? 11.914 24.094 7.027 1 95.25 15 PRO B O 1
ATOM 2380 N N . ILE B 1 16 ? 10.578 23.812 8.789 1 94.44 16 ILE B N 1
ATOM 2381 C CA . ILE B 1 16 ? 11.695 23.5 9.68 1 94.44 16 ILE B CA 1
ATOM 2382 C C . ILE B 1 16 ? 11.414 22.203 10.422 1 94.44 16 ILE B C 1
ATOM 2384 O O . ILE B 1 16 ? 10.258 21.781 10.555 1 94.44 16 ILE B O 1
ATOM 2388 N N . CYS B 1 17 ? 12.484 21.625 10.906 1 93.69 17 CYS B N 1
ATOM 2389 C CA . CYS B 1 17 ? 12.344 20.375 11.641 1 93.69 17 CYS B CA 1
ATOM 2390 C C . CYS B 1 17 ? 11.859 20.625 13.062 1 93.69 17 CYS B C 1
ATOM 2392 O O . CYS B 1 17 ? 12.477 21.391 13.805 1 93.69 17 CYS B O 1
ATOM 2394 N N . LEU B 1 18 ? 10.781 20.094 13.477 1 93.5 18 LEU B N 1
ATOM 2395 C CA . LEU B 1 18 ? 10.227 20.203 14.82 1 93.5 18 LEU B CA 1
ATOM 2396 C C . LEU B 1 18 ? 10.734 19.078 15.711 1 93.5 18 LEU B C 1
ATOM 2398 O O . LEU B 1 18 ? 11.18 19.312 16.844 1 93.5 18 LEU B O 1
ATOM 2402 N N . ILE B 1 19 ? 10.617 17.844 15.211 1 92.31 19 ILE B N 1
ATOM 2403 C CA . ILE B 1 19 ? 11.062 16.656 15.922 1 92.31 19 ILE B CA 1
ATOM 2404 C C . ILE B 1 19 ? 12.07 15.898 15.062 1 92.31 19 ILE B C 1
ATOM 2406 O O . ILE B 1 19 ? 11.797 15.578 13.898 1 92.31 19 ILE B O 1
ATOM 2410 N N . GLU B 1 20 ? 13.172 15.641 15.586 1 91.12 20 GLU B N 1
ATOM 2411 C CA . GLU B 1 20 ? 14.227 14.922 14.867 1 91.12 20 GLU B CA 1
ATOM 2412 C C . GLU B 1 20 ? 14.5 13.57 15.516 1 91.12 20 GLU B C 1
ATOM 2414 O O . GLU B 1 20 ? 14.32 13.398 16.719 1 91.12 20 GLU B O 1
ATOM 2419 N N . ASN B 1 21 ? 14.82 12.586 14.617 1 85.69 21 ASN B N 1
ATOM 2420 C CA . ASN B 1 21 ? 15.328 11.312 15.125 1 85.69 21 ASN B CA 1
ATOM 2421 C C . ASN B 1 21 ? 16.797 11.422 15.531 1 85.69 21 ASN B C 1
ATOM 2423 O O . ASN B 1 21 ? 17.656 11.766 14.711 1 85.69 21 ASN B O 1
ATOM 2427 N N . SER B 1 22 ? 17.047 11.211 16.766 1 80.94 22 SER B N 1
ATOM 2428 C CA . SER B 1 22 ? 18.453 11.195 17.188 1 80.94 22 SER B CA 1
ATOM 2429 C C . SER B 1 22 ? 19.172 9.969 16.625 1 80.94 22 SER B C 1
ATOM 2431 O O . SER B 1 22 ? 18.531 8.984 16.266 1 80.94 22 SER B O 1
ATOM 2433 N N . PRO B 1 23 ? 20.453 10.086 16.594 1 74.5 23 PRO B N 1
ATOM 2434 C CA . PRO B 1 23 ? 21.219 8.906 16.172 1 74.5 23 PRO B CA 1
ATOM 2435 C C . PRO B 1 23 ? 20.938 7.684 17.047 1 74.5 23 PRO B C 1
ATOM 2437 O O . PRO B 1 23 ? 21.078 6.551 16.578 1 74.5 23 PRO B O 1
ATOM 2440 N N . ALA B 1 24 ? 20.578 7.934 18.297 1 69.75 24 ALA B N 1
ATOM 2441 C CA . ALA B 1 24 ? 20.297 6.848 19.234 1 69.75 24 ALA B CA 1
ATOM 2442 C C . ALA B 1 24 ? 18.875 6.312 19.031 1 69.75 24 ALA B C 1
ATOM 2444 O O . ALA B 1 24 ? 18.453 5.375 19.719 1 69.75 24 ALA B O 1
ATOM 2445 N N . GLY B 1 25 ? 18.141 6.898 18.062 1 71.88 25 GLY B N 1
ATOM 2446 C CA . GLY B 1 25 ? 16.797 6.41 17.781 1 71.88 25 GLY B CA 1
ATOM 2447 C C . GLY B 1 25 ? 15.727 7.074 18.625 1 71.88 25 GLY B C 1
ATOM 2448 O O . GLY B 1 25 ? 14.578 6.609 18.656 1 71.88 25 GLY B O 1
ATOM 2449 N N . GLU B 1 26 ? 16.125 8.086 19.281 1 77.44 26 GLU B N 1
ATOM 2450 C CA . GLU B 1 26 ? 15.164 8.805 20.109 1 77.44 26 GLU B CA 1
ATOM 2451 C C . GLU B 1 26 ? 14.641 10.047 19.391 1 77.44 26 GLU B C 1
ATOM 2453 O O . GLU B 1 26 ? 15.352 10.648 18.578 1 77.44 26 GLU B O 1
ATOM 2458 N N . LEU B 1 27 ? 13.414 10.297 19.688 1 82.81 27 LEU B N 1
ATOM 2459 C CA . LEU B 1 27 ? 12.828 11.516 19.125 1 82.81 27 LEU B CA 1
ATOM 2460 C C . LEU B 1 27 ? 13.141 12.719 20.016 1 82.81 27 LEU B C 1
ATOM 2462 O O . LEU B 1 27 ? 12.984 12.656 21.234 1 82.81 27 LEU B O 1
ATOM 2466 N N . GLN B 1 28 ? 13.656 13.758 19.375 1 87.44 28 GLN B N 1
ATOM 2467 C CA . GLN B 1 28 ? 14.008 14.977 20.078 1 87.44 28 GLN B CA 1
ATOM 2468 C C . GLN B 1 28 ? 13.352 16.203 19.453 1 87.44 28 GLN B C 1
ATOM 2470 O O . GLN B 1 28 ? 13.32 16.328 18.219 1 87.44 28 GLN B O 1
ATOM 2475 N N . VAL B 1 29 ? 12.875 16.984 20.312 1 87.56 29 VAL B N 1
ATOM 2476 C CA . VAL B 1 29 ? 12.258 18.219 19.828 1 87.56 29 VAL B CA 1
ATOM 2477 C C . VAL B 1 29 ? 13.336 19.266 19.562 1 87.56 29 VAL B C 1
ATOM 2479 O O . VAL B 1 29 ? 14.266 19.438 20.359 1 87.56 29 VAL B O 1
ATOM 2482 N N . GLN B 1 30 ? 13.164 19.953 18.5 1 89.81 30 GLN B N 1
ATOM 2483 C CA . GLN B 1 30 ? 14.109 21 18.141 1 89.81 30 GLN B CA 1
ATOM 2484 C C . GLN B 1 30 ? 13.727 22.328 18.797 1 89.81 30 GLN B C 1
ATOM 2486 O O . GLN B 1 30 ? 12.633 22.859 18.562 1 89.81 30 GLN B O 1
ATOM 2491 N N . GLN B 1 31 ? 14.617 22.969 19.438 1 85.81 31 GLN B N 1
ATOM 2492 C CA . GLN B 1 31 ? 14.359 24.172 20.219 1 85.81 31 GLN B CA 1
ATOM 2493 C C . GLN B 1 31 ? 13.984 25.344 19.328 1 85.81 31 GLN B C 1
ATOM 2495 O O . GLN B 1 31 ? 13.133 26.156 19.688 1 85.81 31 GLN B O 1
ATOM 2500 N N . GLU B 1 32 ? 14.664 25.391 18.234 1 85.31 32 GLU B N 1
ATOM 2501 C CA . GLU B 1 32 ? 14.359 26.484 17.312 1 85.31 32 GLU B CA 1
ATOM 2502 C C . GLU B 1 32 ? 12.891 26.453 16.906 1 85.31 32 GLU B C 1
ATOM 2504 O O . GLU B 1 32 ? 12.242 27.5 16.844 1 85.31 32 GLU B O 1
ATOM 2509 N N . ALA B 1 33 ? 12.383 25.297 16.641 1 85.44 33 ALA B N 1
ATOM 2510 C CA . ALA B 1 33 ? 10.984 25.156 16.234 1 85.44 33 ALA B CA 1
ATOM 2511 C C . ALA B 1 33 ? 10.047 25.547 17.375 1 85.44 33 ALA B C 1
ATOM 2513 O O . ALA B 1 33 ? 9.039 26.219 17.156 1 85.44 33 ALA B O 1
ATOM 2514 N N . LEU B 1 34 ? 10.406 25.25 18.531 1 83.19 34 LEU B N 1
ATOM 2515 C CA . LEU B 1 34 ? 9.602 25.578 19.703 1 83.19 34 LEU B CA 1
ATOM 2516 C C . LEU B 1 34 ? 9.547 27.094 19.922 1 83.19 34 LEU B C 1
ATOM 2518 O O . LEU B 1 34 ? 8.508 27.625 20.297 1 83.19 34 LEU B O 1
ATOM 2522 N N . ARG B 1 35 ? 10.625 27.688 19.734 1 83.94 35 ARG B N 1
ATOM 2523 C CA . ARG B 1 35 ? 10.688 29.141 19.875 1 83.94 35 ARG B CA 1
ATOM 2524 C C . ARG B 1 35 ? 9.75 29.828 18.891 1 83.94 35 ARG B C 1
ATOM 2526 O O . ARG B 1 35 ? 9.023 30.75 19.266 1 83.94 35 ARG B O 1
ATOM 2533 N N . VAL B 1 36 ? 9.781 29.312 17.734 1 81.12 36 VAL B N 1
ATOM 2534 C CA . VAL B 1 36 ? 8.922 29.906 16.703 1 81.12 36 VAL B CA 1
ATOM 2535 C C . VAL B 1 36 ? 7.457 29.703 17.078 1 81.12 36 VAL B C 1
ATOM 2537 O O . VAL B 1 36 ? 6.648 30.625 16.969 1 81.12 36 VAL B O 1
ATOM 2540 N N . LEU B 1 37 ? 7.156 28.578 17.547 1 81.56 37 LEU B N 1
ATOM 2541 C CA . LEU B 1 37 ? 5.785 28.266 17.922 1 81.56 37 LEU B CA 1
ATOM 2542 C C . LEU B 1 37 ? 5.344 29.125 19.109 1 81.56 37 LEU B C 1
ATOM 2544 O O . LEU B 1 37 ? 4.191 29.562 19.156 1 81.56 37 LEU B O 1
ATOM 2548 N N . ALA B 1 38 ? 6.254 29.422 19.953 1 79.06 38 ALA B N 1
ATOM 2549 C CA . ALA B 1 38 ? 5.961 30.203 21.156 1 79.06 38 ALA B CA 1
ATOM 2550 C C . ALA B 1 38 ? 5.684 31.656 20.797 1 79.06 38 ALA B C 1
ATOM 2552 O O . ALA B 1 38 ? 5.004 32.375 21.547 1 79.06 38 ALA B O 1
ATOM 2553 N N . GLU B 1 39 ? 6.199 32.031 19.734 1 81.19 39 GLU B N 1
ATOM 2554 C CA . GLU B 1 39 ? 6.051 33.406 19.328 1 81.19 39 GLU B CA 1
ATOM 2555 C C . GLU B 1 39 ? 4.699 33.656 18.656 1 81.19 39 GLU B C 1
ATOM 2557 O O . GLU B 1 39 ? 4.293 34.812 18.469 1 81.19 39 GLU B O 1
ATOM 2562 N N . ILE B 1 40 ? 4.098 32.594 18.344 1 78.94 40 ILE B N 1
ATOM 2563 C CA . ILE B 1 40 ? 2.797 32.719 17.703 1 78.94 40 ILE B CA 1
ATOM 2564 C C . ILE B 1 40 ? 1.747 33.125 18.75 1 78.94 40 ILE B C 1
ATOM 2566 O O . ILE B 1 40 ? 1.51 32.375 19.703 1 78.94 40 ILE B O 1
ATOM 2570 N N . SER B 1 41 ? 1.14 34.25 18.609 1 77.81 41 SER B N 1
ATOM 2571 C CA . SER B 1 41 ? 0.173 34.781 19.562 1 77.81 41 SER B CA 1
ATOM 2572 C C . SER B 1 41 ? -1.257 34.562 19.062 1 77.81 41 SER B C 1
ATOM 2574 O O . SER B 1 41 ? -2.213 34.812 19.812 1 77.81 41 SER B O 1
ATOM 2576 N N . HIS B 1 42 ? -1.364 34.125 17.891 1 81 42 HIS B N 1
ATOM 2577 C CA . HIS B 1 42 ? -2.674 33.938 17.281 1 81 42 HIS B CA 1
ATOM 2578 C C . HIS B 1 42 ? -3.125 32.469 17.438 1 81 42 HIS B C 1
ATOM 2580 O O . HIS B 1 42 ? -2.303 31.578 17.656 1 81 42 HIS B O 1
ATOM 2586 N N . PRO B 1 43 ? -4.438 32.344 17.344 1 84.62 43 PRO B N 1
ATOM 2587 C CA . PRO B 1 43 ? -4.918 30.953 17.328 1 84.62 43 PRO B CA 1
ATOM 2588 C C . PRO B 1 43 ? -4.305 30.125 16.203 1 84.62 43 PRO B C 1
ATOM 2590 O O . PRO B 1 43 ? -4.055 30.656 15.109 1 84.62 43 PRO B O 1
ATOM 2593 N N . VAL B 1 44 ? -4.102 28.859 16.516 1 87.69 44 VAL B N 1
ATOM 2594 C CA . VAL B 1 44 ? -3.398 28.016 15.547 1 87.69 44 VAL B CA 1
ATOM 2595 C C . VAL B 1 44 ? -4.289 26.844 15.133 1 87.69 44 VAL B C 1
ATOM 2597 O O . VAL B 1 44 ? -5.043 26.312 15.953 1 87.69 44 VAL B O 1
ATOM 2600 N N . VAL B 1 45 ? -4.254 26.562 13.898 1 89.94 45 VAL B N 1
ATOM 2601 C CA . VAL B 1 45 ? -4.82 25.344 13.328 1 89.94 45 VAL B CA 1
ATOM 2602 C C . VAL B 1 45 ? -3.693 24.406 12.883 1 89.94 45 VAL B C 1
ATOM 2604 O O . VAL B 1 45 ? -2.877 24.781 12.039 1 89.94 45 VAL B O 1
ATOM 2607 N N . VAL B 1 46 ? -3.654 23.219 13.523 1 92 46 VAL B N 1
ATOM 2608 C CA . VAL B 1 46 ? -2.555 22.312 13.242 1 92 46 VAL B CA 1
ATOM 2609 C C . VAL B 1 46 ? -3.057 21.156 12.383 1 92 46 VAL B C 1
ATOM 2611 O O . VAL B 1 46 ? -3.947 20.406 12.797 1 92 46 VAL B O 1
ATOM 2614 N N . VAL B 1 47 ? -2.514 21 11.188 1 95.94 47 VAL B N 1
ATOM 2615 C CA . VAL B 1 47 ? -2.812 19.891 10.289 1 95.94 47 VAL B CA 1
ATOM 2616 C C . VAL B 1 47 ? -1.583 19 10.141 1 95.94 47 VAL B C 1
ATOM 2618 O O . VAL B 1 47 ? -0.516 19.469 9.734 1 95.94 47 VAL B O 1
ATOM 2621 N N . ALA B 1 48 ? -1.744 17.766 10.531 1 96.06 48 ALA B N 1
ATOM 2622 C CA . ALA B 1 48 ? -0.66 16.797 10.391 1 96.06 48 ALA B CA 1
ATOM 2623 C C . ALA B 1 48 ? -0.998 15.734 9.344 1 96.06 48 ALA B C 1
ATOM 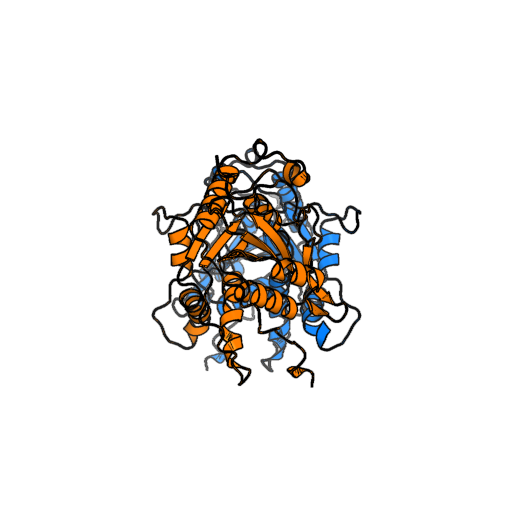2625 O O . ALA B 1 48 ? -2.164 15.375 9.172 1 96.06 48 ALA B O 1
ATOM 2626 N N . ILE B 1 49 ? 0.017 15.305 8.648 1 97.81 49 ILE B N 1
ATOM 2627 C CA . ILE B 1 49 ? -0.175 14.227 7.688 1 97.81 49 ILE B CA 1
ATOM 2628 C C . ILE B 1 49 ? 0.773 13.07 8.008 1 97.81 49 ILE B C 1
ATOM 2630 O O . ILE B 1 49 ? 1.94 13.297 8.336 1 97.81 49 ILE B O 1
ATOM 2634 N N . ALA B 1 50 ? 0.244 11.898 8.078 1 95.69 50 ALA B N 1
ATOM 2635 C CA . ALA B 1 50 ? 1.011 10.68 8.297 1 95.69 50 ALA B CA 1
ATOM 2636 C C . ALA B 1 50 ? 0.623 9.602 7.285 1 95.69 50 ALA B C 1
ATOM 2638 O O . ALA B 1 50 ? -0.44 9.68 6.664 1 95.69 50 ALA B O 1
ATOM 2639 N N . GLY B 1 51 ? 1.48 8.609 7.105 1 94.94 51 GLY B N 1
ATOM 2640 C CA . GLY B 1 51 ? 1.29 7.516 6.164 1 94.94 51 GLY B CA 1
ATOM 2641 C C . GLY B 1 51 ? 2.594 6.895 5.695 1 94.94 51 GLY B C 1
ATOM 2642 O O . GLY B 1 51 ? 3.672 7.289 6.148 1 94.94 51 GLY B O 1
ATOM 2643 N N . LEU B 1 52 ? 2.467 6.004 4.766 1 91.81 52 LEU B N 1
ATOM 2644 C CA . LEU B 1 52 ? 3.637 5.293 4.262 1 91.81 52 LEU B CA 1
ATOM 2645 C C . LEU B 1 52 ? 4.578 6.242 3.535 1 91.81 52 LEU B C 1
ATOM 2647 O O . LEU B 1 52 ? 4.148 7.27 3.01 1 91.81 52 LEU B O 1
ATOM 2651 N N . TYR B 1 53 ? 5.82 5.855 3.52 1 89.12 53 TYR B N 1
ATOM 2652 C CA . TYR B 1 53 ? 6.793 6.688 2.818 1 89.12 53 TYR B CA 1
ATOM 2653 C C . TYR B 1 53 ? 6.559 6.648 1.313 1 89.12 53 TYR B C 1
ATOM 2655 O O . TYR B 1 53 ? 6.035 5.664 0.785 1 89.12 53 TYR B O 1
ATOM 2663 N N . ARG B 1 54 ? 6.844 7.781 0.72 1 89.81 54 ARG B N 1
ATOM 2664 C CA . ARG B 1 54 ? 6.812 7.965 -0.728 1 89.81 54 ARG B CA 1
ATOM 2665 C C . ARG B 1 54 ? 5.395 7.82 -1.267 1 89.81 54 ARG B C 1
ATOM 2667 O O . ARG B 1 54 ? 5.188 7.238 -2.334 1 89.81 54 ARG B O 1
ATOM 2674 N N . THR B 1 55 ? 4.414 8.297 -0.523 1 90.12 55 THR B N 1
ATOM 2675 C CA . THR B 1 55 ? 3.021 8.203 -0.953 1 90.12 55 THR B CA 1
ATOM 2676 C C . THR B 1 55 ? 2.473 9.586 -1.308 1 90.12 55 THR B C 1
ATOM 2678 O O . THR B 1 55 ? 1.283 9.727 -1.599 1 90.12 55 THR B O 1
ATOM 2681 N N . GLY B 1 56 ? 3.303 10.664 -1.158 1 91.31 56 GLY B N 1
ATOM 2682 C CA . GLY B 1 56 ? 2.883 11.984 -1.606 1 91.31 56 GLY B CA 1
ATOM 2683 C C . GLY B 1 56 ? 2.449 12.891 -0.469 1 91.31 56 GLY B C 1
ATOM 2684 O O . GLY B 1 56 ? 1.73 13.867 -0.688 1 91.31 56 GLY B O 1
ATOM 2685 N N . LYS B 1 57 ? 2.795 12.57 0.724 1 95.81 57 LYS B N 1
ATOM 2686 C CA . LYS B 1 57 ? 2.439 13.367 1.89 1 95.81 57 LYS B CA 1
ATOM 2687 C C . LYS B 1 57 ? 2.928 14.805 1.737 1 95.81 57 LYS B C 1
ATOM 2689 O O . LYS B 1 57 ? 2.154 15.75 1.906 1 95.81 57 LYS B O 1
ATOM 2694 N N . SER B 1 58 ? 4.195 14.984 1.404 1 95.62 58 SER B N 1
ATOM 2695 C CA . SER B 1 58 ? 4.805 16.312 1.312 1 95.62 58 SER B CA 1
ATOM 2696 C C . SER B 1 58 ? 4.168 17.141 0.2 1 95.62 58 SER B C 1
ATOM 2698 O O . SER B 1 58 ? 4.027 18.359 0.326 1 95.62 58 SER B O 1
ATOM 2700 N N . TYR B 1 59 ? 3.816 16.5 -0.785 1 93.31 59 TYR B N 1
ATOM 2701 C CA . TYR B 1 59 ? 3.15 17.203 -1.874 1 93.31 59 TYR B CA 1
ATOM 2702 C C . TYR B 1 59 ? 1.843 17.828 -1.4 1 93.31 59 TYR B C 1
ATOM 2704 O O . TYR B 1 59 ? 1.577 19 -1.662 1 93.31 59 TYR B O 1
ATOM 2712 N N . LEU B 1 60 ? 1.01 17.031 -0.745 1 95.94 60 LEU B N 1
ATOM 2713 C CA . LEU B 1 60 ? -0.275 17.516 -0.261 1 95.94 60 LEU B CA 1
ATOM 2714 C C . LEU B 1 60 ? -0.082 18.672 0.726 1 95.94 60 LEU B C 1
ATOM 2716 O O . LEU B 1 60 ? -0.853 19.625 0.725 1 95.94 60 LEU B O 1
ATOM 2720 N N . MET B 1 61 ? 0.938 18.531 1.559 1 97.06 61 MET B N 1
ATOM 2721 C CA . MET B 1 61 ? 1.224 19.594 2.521 1 97.06 61 MET B CA 1
ATOM 2722 C C . MET B 1 61 ? 1.621 20.875 1.809 1 97.06 61 MET B C 1
ATOM 2724 O O . MET B 1 61 ? 1.211 21.969 2.211 1 97.06 61 MET B O 1
ATOM 2728 N N . ASN B 1 62 ? 2.418 20.766 0.731 1 95.12 62 ASN B N 1
ATOM 2729 C CA . ASN B 1 62 ? 2.766 21.938 -0.058 1 95.12 62 ASN B CA 1
ATOM 2730 C C . ASN B 1 62 ? 1.528 22.578 -0.68 1 95.12 62 ASN B C 1
ATOM 2732 O O . ASN B 1 62 ? 1.425 23.812 -0.741 1 95.12 62 ASN B O 1
ATOM 2736 N N . ARG B 1 63 ? 0.631 21.781 -1.087 1 94.75 63 ARG B N 1
ATOM 2737 C CA . ARG B 1 63 ? -0.601 22.297 -1.676 1 94.75 63 ARG B CA 1
ATOM 2738 C C . ARG B 1 63 ? -1.457 23 -0.627 1 94.75 63 ARG B C 1
ATOM 2740 O O . ARG B 1 63 ? -2.068 24.031 -0.907 1 94.75 63 ARG B O 1
ATOM 2747 N N . LEU B 1 64 ? -1.494 22.453 0.529 1 96.25 64 LEU B N 1
ATOM 2748 C CA . LEU B 1 64 ? -2.209 23.094 1.627 1 96.25 64 LEU B CA 1
ATOM 2749 C C . LEU B 1 64 ? -1.594 24.453 1.957 1 96.25 64 LEU B C 1
ATOM 2751 O O . LEU B 1 64 ? -2.299 25.375 2.371 1 96.25 64 LEU B O 1
ATOM 2755 N N . ALA B 1 65 ? -0.319 24.516 1.771 1 95.5 65 ALA B N 1
ATOM 2756 C CA . ALA B 1 65 ? 0.395 25.781 2.006 1 95.5 65 ALA B CA 1
ATOM 2757 C C . ALA B 1 65 ? 0.224 26.734 0.83 1 95.5 65 ALA B C 1
ATOM 2759 O O . ALA B 1 65 ? 0.712 27.859 0.867 1 95.5 65 ALA B O 1
ATOM 2760 N N . SER B 1 66 ? -0.42 26.25 -0.217 1 92.31 66 SER B N 1
ATOM 2761 C CA . SER B 1 66 ? -0.595 27.016 -1.452 1 92.31 66 SER B CA 1
ATOM 2762 C C . SER B 1 66 ? 0.75 27.375 -2.068 1 92.31 66 SER B C 1
ATOM 2764 O O . SER B 1 66 ? 0.93 28.5 -2.551 1 92.31 66 SER B O 1
ATOM 2766 N N . LYS B 1 67 ? 1.705 26.469 -1.889 1 91.44 67 LYS B N 1
ATOM 2767 C CA . LYS B 1 67 ? 3.039 26.609 -2.469 1 91.44 67 LYS B CA 1
ATOM 2768 C C . LYS B 1 67 ? 3.406 25.375 -3.303 1 91.44 67 LYS B C 1
ATOM 2770 O O . LYS B 1 67 ? 2.982 24.266 -2.996 1 91.44 67 LYS B O 1
ATOM 2775 N N . ARG B 1 68 ? 4.238 25.625 -4.262 1 85.62 68 ARG B N 1
ATOM 2776 C CA . ARG B 1 68 ? 4.711 24.516 -5.098 1 85.62 68 ARG B CA 1
ATOM 2777 C C . ARG B 1 68 ? 5.844 23.766 -4.414 1 85.62 68 ARG B C 1
ATOM 2779 O O . ARG B 1 68 ? 5.996 22.547 -4.609 1 85.62 68 ARG B O 1
ATOM 2786 N N . THR B 1 69 ? 6.566 24.609 -3.742 1 86.81 69 THR B N 1
ATOM 2787 C CA . THR B 1 69 ? 7.715 24.016 -3.053 1 86.81 69 THR B CA 1
ATOM 2788 C C . THR B 1 69 ? 7.734 24.438 -1.585 1 86.81 69 THR B C 1
ATOM 2790 O O . THR B 1 69 ? 7.133 25.438 -1.214 1 86.81 69 THR B O 1
ATOM 2793 N N . GLY B 1 70 ? 8.398 23.734 -0.757 1 92.38 70 GLY B N 1
ATOM 2794 C CA . GLY B 1 70 ? 8.547 23.891 0.68 1 92.38 70 GLY B CA 1
ATOM 2795 C C . GLY B 1 70 ? 9.047 22.641 1.371 1 92.38 70 GLY B C 1
ATOM 2796 O O . GLY B 1 70 ? 10.258 22.438 1.5 1 92.38 70 GLY B O 1
ATOM 2797 N N . PHE B 1 71 ? 7.996 21.812 1.648 1 94.25 71 PHE B N 1
ATOM 2798 C CA . PHE B 1 71 ? 8.406 20.484 2.084 1 94.25 71 PHE B CA 1
ATOM 2799 C C . PHE B 1 71 ? 9.109 19.734 0.957 1 94.25 71 PHE B C 1
ATOM 2801 O O . PHE B 1 71 ? 8.703 19.828 -0.203 1 94.25 71 PHE B O 1
ATOM 2808 N N . SER B 1 72 ? 10.102 19.094 1.284 1 87.56 72 SER B N 1
ATOM 2809 C CA . SER B 1 72 ? 10.938 18.422 0.292 1 87.56 72 SER B CA 1
ATOM 2810 C C . SER B 1 72 ? 10.164 17.328 -0.43 1 87.56 72 SER B C 1
ATOM 2812 O O . SER B 1 72 ? 9.484 16.516 0.205 1 87.56 72 SER B O 1
ATOM 2814 N N . LEU B 1 73 ? 10.281 17.438 -1.711 1 86 73 LEU B N 1
ATOM 2815 C CA . LEU B 1 73 ? 9.719 16.406 -2.562 1 86 73 LEU B CA 1
ATOM 2816 C C . LEU B 1 73 ? 10.812 15.5 -3.121 1 86 73 LEU B C 1
ATOM 2818 O O . LEU B 1 73 ? 11.961 15.922 -3.264 1 86 73 LEU B O 1
ATOM 2822 N N . GLY B 1 74 ? 10.562 14.305 -3.314 1 81 74 GLY B N 1
ATOM 2823 C CA . GLY B 1 74 ? 11.531 13.383 -3.883 1 81 74 GLY B CA 1
ATOM 2824 C C . GLY B 1 74 ? 10.938 12.453 -4.922 1 81 74 GLY B C 1
ATOM 2825 O O . GLY B 1 74 ? 9.734 12.172 -4.898 1 81 74 GLY B O 1
ATOM 2826 N N . SER B 1 75 ? 11.867 11.992 -5.781 1 83.19 75 SER B N 1
ATOM 2827 C CA . SER B 1 75 ? 11.406 11.102 -6.836 1 83.19 75 SER B CA 1
ATOM 2828 C C . SER B 1 75 ? 12.102 9.742 -6.754 1 83.19 75 SER B C 1
ATOM 2830 O O . SER B 1 75 ? 11.844 8.852 -7.57 1 83.19 75 SER B O 1
ATOM 2832 N N . THR B 1 76 ? 12.93 9.617 -5.816 1 84.81 76 THR B N 1
ATOM 2833 C CA . THR B 1 76 ? 13.664 8.359 -5.707 1 84.81 76 THR B CA 1
ATOM 2834 C C . THR B 1 76 ? 13.039 7.465 -4.641 1 84.81 76 THR B C 1
ATOM 2836 O O . THR B 1 76 ? 12.117 7.875 -3.936 1 84.81 76 THR B O 1
ATOM 2839 N N . ILE B 1 77 ? 13.641 6.293 -4.473 1 86.75 77 ILE B N 1
ATOM 2840 C CA . ILE B 1 77 ? 13.125 5.301 -3.537 1 86.75 77 ILE B CA 1
ATOM 2841 C C . ILE B 1 77 ? 13.562 5.66 -2.117 1 86.75 77 ILE B C 1
ATOM 2843 O O . ILE B 1 77 ? 13.07 5.074 -1.146 1 86.75 77 ILE B O 1
ATOM 2847 N N . GLN B 1 78 ? 14.406 6.609 -2 1 84.75 78 GLN B N 1
ATOM 2848 C CA . GLN B 1 78 ? 14.891 7 -0.679 1 84.75 78 GLN B CA 1
ATOM 2849 C C . GLN B 1 78 ? 13.961 8.023 -0.035 1 84.75 78 GLN B C 1
ATOM 2851 O O . GLN B 1 78 ? 13.461 8.93 -0.707 1 84.75 78 GLN B O 1
ATOM 2856 N N . SER B 1 79 ? 13.773 7.781 1.232 1 81.31 79 SER B N 1
ATOM 2857 C CA . SER B 1 79 ? 12.914 8.703 1.975 1 81.31 79 SER B CA 1
ATOM 2858 C C . SER B 1 79 ? 13.547 10.086 2.07 1 81.31 79 SER B C 1
ATOM 2860 O O . SER B 1 79 ? 14.773 10.219 2.107 1 81.31 79 SER B O 1
ATOM 2862 N N . HIS B 1 80 ? 12.727 11.07 2.154 1 79.19 80 HIS B N 1
ATOM 2863 C CA . HIS B 1 80 ? 13.211 12.445 2.156 1 79.19 80 HIS B CA 1
ATOM 2864 C C . HIS B 1 80 ? 12.93 13.125 3.492 1 79.19 80 HIS B C 1
ATOM 2866 O O . HIS B 1 80 ? 13.742 13.922 3.973 1 79.19 80 HIS B O 1
ATOM 2872 N N . THR B 1 81 ? 11.742 12.859 4.098 1 85 81 THR B N 1
ATOM 2873 C CA . THR B 1 81 ? 11.359 13.5 5.352 1 85 81 THR B CA 1
ATOM 2874 C C . THR B 1 81 ? 11.75 12.633 6.543 1 85 81 THR B C 1
ATOM 2876 O O . THR B 1 81 ? 11.375 11.461 6.613 1 85 81 THR B O 1
ATOM 2879 N N . LYS B 1 82 ? 12.594 13.133 7.34 1 87.94 82 LYS B N 1
ATOM 2880 C CA . LYS B 1 82 ? 12.969 12.445 8.578 1 87.94 82 LYS B CA 1
ATOM 2881 C C . LYS B 1 82 ? 12.445 13.203 9.797 1 87.94 82 LYS B C 1
ATOM 2883 O O . LYS B 1 82 ? 12.617 14.414 9.906 1 87.94 82 LYS B O 1
ATOM 2888 N N . GLY B 1 83 ? 11.703 12.492 10.68 1 92.25 83 GLY B N 1
ATOM 2889 C CA . GLY B 1 83 ? 11.07 13.125 11.82 1 92.25 83 GLY B CA 1
ATOM 2890 C C . GLY B 1 83 ? 9.758 13.812 11.469 1 92.25 83 GLY B C 1
ATOM 2891 O O . GLY B 1 83 ? 8.961 13.273 10.703 1 92.25 83 GLY B O 1
ATOM 2892 N N . ILE B 1 84 ? 9.492 14.875 12.172 1 94.88 84 ILE B N 1
ATOM 2893 C CA . ILE B 1 84 ? 8.312 15.688 11.906 1 94.88 84 ILE B CA 1
ATOM 2894 C C . ILE B 1 84 ? 8.734 17.109 11.539 1 94.88 84 ILE B C 1
ATOM 2896 O O . ILE B 1 84 ? 9.422 17.781 12.312 1 94.88 84 ILE B O 1
ATOM 2900 N N . TRP B 1 85 ? 8.352 17.516 10.367 1 96.31 85 TRP B N 1
ATOM 2901 C CA . TRP B 1 85 ? 8.664 18.859 9.891 1 96.31 85 TRP B CA 1
ATOM 2902 C C . TRP B 1 85 ? 7.445 19.781 10 1 96.31 85 TRP B C 1
ATOM 2904 O O . TRP B 1 85 ? 6.312 19.328 9.82 1 96.31 85 TRP B O 1
ATOM 2914 N N . MET B 1 86 ? 7.746 21.047 10.25 1 96.06 86 MET B N 1
ATOM 2915 C CA . MET B 1 86 ? 6.676 22 10.531 1 96.06 86 MET B CA 1
ATOM 2916 C C . MET B 1 86 ? 6.793 23.234 9.633 1 96.06 86 MET B C 1
ATOM 2918 O O . MET B 1 86 ? 7.895 23.688 9.344 1 96.06 86 MET B O 1
ATOM 2922 N N . TRP B 1 87 ? 5.688 23.688 9.219 1 95.62 87 TRP B N 1
ATOM 2923 C CA . TRP B 1 87 ? 5.582 24.938 8.469 1 95.62 87 TRP B CA 1
ATOM 2924 C C . TRP B 1 87 ? 4.426 25.797 8.984 1 95.62 87 TRP B C 1
ATOM 2926 O O . TRP B 1 87 ? 3.275 25.344 8.992 1 95.62 87 TRP B O 1
ATOM 2936 N N . CYS B 1 88 ? 4.707 26.984 9.477 1 92.69 88 CYS B N 1
ATOM 2937 C CA . CYS B 1 88 ? 3.693 27.906 9.984 1 92.69 88 CYS B CA 1
ATOM 2938 C C . CYS B 1 88 ? 3.387 28.984 8.961 1 92.69 88 CYS B C 1
ATOM 2940 O O . CYS B 1 88 ? 4.297 29.672 8.477 1 92.69 88 CYS B O 1
ATOM 2942 N N . LEU B 1 89 ? 2.107 29.094 8.656 1 92.69 89 LEU B N 1
ATOM 2943 C CA . LEU B 1 89 ? 1.639 30.047 7.664 1 92.69 89 LEU B CA 1
ATOM 2944 C C . LEU B 1 89 ? 0.352 30.734 8.125 1 92.69 89 LEU B C 1
ATOM 2946 O O . LEU B 1 89 ? -0.377 30.188 8.961 1 92.69 89 LEU B O 1
ATOM 2950 N N . PRO B 1 90 ? 0.222 32.031 7.574 1 90.69 90 PRO B N 1
ATOM 2951 C CA . PRO B 1 90 ? -1.118 32.562 7.801 1 90.69 90 PRO B CA 1
ATOM 2952 C C . PRO B 1 90 ? -2.221 31.688 7.223 1 90.69 90 PRO B C 1
ATOM 2954 O O . PRO B 1 90 ? -2.07 31.141 6.121 1 90.69 90 PRO B O 1
ATOM 2957 N N . HIS B 1 91 ? -3.197 31.453 7.965 1 91.25 91 HIS B N 1
ATOM 2958 C CA . HIS B 1 91 ? -4.316 30.672 7.457 1 91.25 91 HIS B CA 1
ATOM 2959 C C . HIS B 1 91 ? -4.938 31.328 6.227 1 91.25 91 HIS B C 1
ATOM 2961 O O . HIS B 1 91 ? -5.223 32.531 6.238 1 91.25 91 HIS B O 1
ATOM 2967 N N . PRO B 1 92 ? -5.199 30.609 5.211 1 89.69 92 PRO B N 1
ATOM 2968 C CA . PRO B 1 92 ? -5.648 31.203 3.955 1 89.69 92 PRO B CA 1
ATOM 2969 C C . PRO B 1 92 ? -7.102 31.672 4.012 1 89.69 92 PRO B C 1
ATOM 2971 O O . PRO B 1 92 ? -7.5 32.562 3.246 1 89.69 92 PRO B O 1
ATOM 2974 N N . ARG B 1 93 ? -7.883 31.219 4.887 1 88.5 93 ARG B N 1
ATOM 2975 C CA . ARG B 1 93 ? -9.312 31.5 4.852 1 88.5 93 ARG B CA 1
ATOM 2976 C C . ARG B 1 93 ? -9.766 32.188 6.145 1 88.5 93 ARG B C 1
ATOM 2978 O O . ARG B 1 93 ? -10.859 32.75 6.203 1 88.5 93 ARG B O 1
ATOM 2985 N N . ARG B 1 94 ? -8.977 32.031 7.172 1 87 94 ARG B N 1
ATOM 2986 C CA . ARG B 1 94 ? -9.344 32.625 8.461 1 87 94 ARG B CA 1
ATOM 2987 C C . ARG B 1 94 ? -8.344 33.688 8.891 1 87 94 ARG B C 1
ATOM 2989 O O . ARG B 1 94 ? -7.277 33.375 9.422 1 87 94 ARG B O 1
ATOM 2996 N N . ALA B 1 95 ? -8.805 34.875 8.781 1 85.31 95 ALA B N 1
ATOM 2997 C CA . ALA B 1 95 ? -7.949 36 9.156 1 85.31 95 ALA B CA 1
ATOM 2998 C C . ALA B 1 95 ? -7.566 35.906 10.633 1 85.31 95 ALA B C 1
ATOM 3000 O O . ALA B 1 95 ? -8.406 35.594 11.484 1 85.31 95 ALA B O 1
ATOM 3001 N N . GLY B 1 96 ? -6.297 36.125 10.945 1 84.44 96 GLY B N 1
ATOM 3002 C CA . GLY B 1 96 ? -5.828 36.156 12.32 1 84.44 96 GLY B CA 1
ATOM 3003 C C . GLY B 1 96 ? -5.465 34.75 12.836 1 84.44 96 GLY B C 1
ATOM 3004 O O . GLY B 1 96 ? -5.188 34.594 14.031 1 84.44 96 GLY B O 1
ATOM 3005 N N . HIS B 1 97 ? -5.598 33.812 12.016 1 88 97 HIS B N 1
ATOM 3006 C CA . HIS B 1 97 ? -5.219 32.438 12.414 1 88 97 HIS B CA 1
ATOM 3007 C C . HIS B 1 97 ? -3.941 32 11.711 1 88 97 HIS B C 1
ATOM 3009 O O . HIS B 1 97 ? -3.637 32.469 10.617 1 88 97 HIS B O 1
ATOM 3015 N N . THR B 1 98 ? -3.252 31.141 12.406 1 90.12 98 THR B N 1
ATOM 3016 C CA . THR B 1 98 ? -2.047 30.562 11.828 1 90.12 98 THR B CA 1
ATOM 3017 C C . THR B 1 98 ? -2.281 29.094 11.461 1 90.12 98 THR B C 1
ATOM 3019 O O . THR B 1 98 ? -2.865 28.344 12.242 1 90.12 98 THR B O 1
ATOM 3022 N N . LEU B 1 99 ? -1.952 28.75 10.273 1 93.31 99 LEU B N 1
ATOM 3023 C CA . LEU B 1 99 ? -1.966 27.359 9.82 1 93.31 99 LEU B CA 1
ATOM 3024 C C . LEU B 1 99 ? -0.611 26.703 10.055 1 93.31 99 LEU B C 1
ATOM 3026 O O . LEU B 1 99 ? 0.406 27.172 9.531 1 93.31 99 LEU B O 1
ATOM 3030 N N . VAL B 1 100 ? -0.612 25.719 10.891 1 93.5 100 VAL B N 1
ATOM 3031 C CA . VAL B 1 100 ? 0.604 24.953 11.148 1 93.5 100 VAL B CA 1
ATOM 3032 C C . VAL B 1 100 ? 0.509 23.578 10.461 1 93.5 100 VAL B C 1
ATOM 3034 O O . VAL B 1 100 ? -0.378 22.781 10.773 1 93.5 100 VAL B O 1
ATOM 3037 N N . LEU B 1 101 ? 1.412 23.344 9.547 1 96.81 101 LEU B N 1
ATOM 3038 C CA . LEU B 1 101 ? 1.464 22.078 8.82 1 96.81 101 LEU B CA 1
ATOM 3039 C C . LEU B 1 101 ? 2.576 21.188 9.359 1 96.81 101 LEU B C 1
ATOM 3041 O O . LEU B 1 101 ? 3.715 21.625 9.516 1 96.81 101 LEU B O 1
ATOM 3045 N N . LEU B 1 102 ? 2.197 19.984 9.688 1 96.44 102 LEU B N 1
ATOM 3046 C CA . LEU B 1 102 ? 3.168 19 10.141 1 96.44 102 LEU B CA 1
ATOM 3047 C C . LEU B 1 102 ? 3.301 17.859 9.133 1 96.44 102 LEU B C 1
ATOM 3049 O O . LEU B 1 102 ? 2.354 17.109 8.922 1 96.44 102 LEU B O 1
ATOM 3053 N N . ASP B 1 103 ? 4.402 17.75 8.516 1 97.44 103 ASP B N 1
ATOM 3054 C CA . ASP B 1 103 ? 4.75 16.656 7.605 1 97.44 103 ASP B CA 1
ATOM 3055 C C . ASP B 1 103 ? 5.609 15.609 8.312 1 97.44 103 ASP B C 1
ATOM 3057 O O . ASP B 1 103 ? 6.719 15.906 8.766 1 97.44 103 ASP B O 1
ATOM 3061 N N . THR B 1 104 ? 5.125 14.438 8.406 1 96.31 104 THR B N 1
ATOM 3062 C CA . THR B 1 104 ? 5.828 13.414 9.172 1 96.31 104 THR B CA 1
ATOM 3063 C C . THR B 1 104 ? 6.629 12.508 8.242 1 96.31 104 THR B C 1
ATOM 3065 O O . THR B 1 104 ? 6.324 12.398 7.055 1 96.31 104 THR B O 1
ATOM 3068 N N . GLU B 1 105 ? 7.656 11.945 8.852 1 93.38 105 GLU B N 1
ATOM 3069 C CA . GLU B 1 105 ? 8.398 10.922 8.117 1 93.38 105 GLU B CA 1
ATOM 3070 C C . GLU B 1 105 ? 7.488 9.766 7.707 1 93.38 105 GLU B C 1
ATOM 3072 O O . GLU B 1 105 ? 6.559 9.414 8.438 1 93.38 105 GLU B O 1
ATOM 3077 N N . GLY B 1 106 ? 7.855 9.242 6.594 1 92.31 106 GLY B N 1
ATOM 3078 C CA . GLY B 1 106 ? 7.051 8.141 6.078 1 92.31 106 GLY B CA 1
ATOM 3079 C C . GLY B 1 106 ? 7.145 6.883 6.918 1 92.31 106 GLY B C 1
ATOM 3080 O O . GLY B 1 106 ? 8.234 6.488 7.328 1 92.31 106 GLY B O 1
ATOM 3081 N N . LEU B 1 107 ? 6.012 6.289 7.117 1 91 107 LEU B N 1
ATOM 3082 C CA . LEU B 1 107 ? 5.938 5.02 7.832 1 91 107 LEU B CA 1
ATOM 3083 C C . LEU B 1 107 ? 6.34 3.861 6.926 1 91 107 LEU B C 1
ATOM 3085 O O . LEU B 1 107 ? 6.273 3.975 5.699 1 91 107 LEU B O 1
ATOM 3089 N N . GLY B 1 108 ? 6.82 2.803 7.555 1 89.12 108 GLY B N 1
ATOM 3090 C CA . GLY B 1 108 ? 7.098 1.574 6.828 1 89.12 108 GLY B CA 1
ATOM 3091 C C . GLY B 1 108 ? 8.312 1.678 5.926 1 89.12 108 GLY B C 1
ATOM 3092 O O . GLY B 1 108 ? 8.469 0.893 4.988 1 89.12 108 GLY B O 1
ATOM 3093 N N . ASP B 1 109 ? 9.039 2.654 6.145 1 88.81 109 ASP B N 1
ATOM 3094 C CA . ASP B 1 109 ? 10.281 2.783 5.391 1 88.81 109 ASP B CA 1
ATOM 3095 C C . ASP B 1 109 ? 11.211 1.594 5.645 1 88.81 109 ASP B C 1
ATOM 3097 O O . ASP B 1 109 ? 11.633 1.361 6.781 1 88.81 109 ASP B O 1
ATOM 3101 N N . VAL B 1 110 ? 11.594 0.916 4.617 1 86.19 110 VAL B N 1
ATOM 3102 C CA . VAL B 1 110 ? 12.344 -0.33 4.738 1 86.19 110 VAL B CA 1
ATOM 3103 C C . VAL B 1 110 ? 13.766 -0.033 5.195 1 86.19 110 VAL B C 1
ATOM 3105 O O . VAL B 1 110 ? 14.43 -0.891 5.781 1 86.19 110 VAL B O 1
ATOM 3108 N N . GLU B 1 111 ? 14.234 1.105 4.82 1 82.25 111 GLU B N 1
ATOM 3109 C CA . GLU B 1 111 ? 15.594 1.45 5.227 1 82.25 111 GLU B CA 1
ATOM 3110 C C . GLU B 1 111 ? 15.672 1.707 6.73 1 82.25 111 GLU B C 1
ATOM 3112 O O . GLU B 1 111 ? 16.703 1.461 7.355 1 82.25 111 GLU B O 1
ATOM 3117 N N . LYS B 1 112 ? 14.617 2.16 7.266 1 80 112 LYS B N 1
ATOM 3118 C CA . LYS B 1 112 ? 14.57 2.404 8.703 1 80 112 LYS B CA 1
ATOM 3119 C C . LYS B 1 112 ? 14.086 1.169 9.453 1 80 112 LYS B C 1
ATOM 3121 O O . LYS B 1 112 ? 14.773 0.668 10.344 1 80 112 LYS B O 1
ATOM 3126 N N . GLY B 1 113 ? 13.008 0.572 8.969 1 70.94 113 GLY B N 1
ATOM 3127 C CA . GLY B 1 113 ? 12.438 -0.663 9.484 1 70.94 113 GLY B CA 1
ATOM 3128 C C . GLY B 1 113 ? 12.133 -0.601 10.969 1 70.94 113 GLY B C 1
ATOM 3129 O O . GLY B 1 113 ? 12.195 -1.617 11.664 1 70.94 113 GLY B O 1
ATOM 3130 N N . ASN B 1 114 ? 12.039 0.584 11.531 1 76.06 114 ASN B N 1
ATOM 3131 C CA . ASN B 1 114 ? 11.797 0.777 12.953 1 76.06 114 ASN B CA 1
ATOM 3132 C C . ASN B 1 114 ? 10.32 1.041 13.242 1 76.06 114 ASN B C 1
ATOM 3134 O O . ASN B 1 114 ? 9.883 2.191 13.25 1 76.06 114 ASN B O 1
ATOM 3138 N N . THR B 1 115 ? 9.641 -0.029 13.492 1 78.69 115 THR B N 1
ATOM 3139 C CA . THR B 1 115 ? 8.203 0.052 13.711 1 78.69 115 THR B CA 1
ATOM 3140 C C . THR B 1 115 ? 7.895 0.857 14.969 1 78.69 115 THR B C 1
ATOM 3142 O O . THR B 1 115 ? 6.883 1.558 15.031 1 78.69 115 THR B O 1
ATOM 3145 N N . LYS B 1 116 ? 8.742 0.792 15.953 1 79.12 116 LYS B N 1
ATOM 3146 C CA . LYS B 1 116 ? 8.539 1.567 17.172 1 79.12 116 LYS B CA 1
ATOM 3147 C C . LYS B 1 116 ? 8.586 3.066 16.891 1 79.12 116 LYS B C 1
ATOM 3149 O O . LYS B 1 116 ? 7.738 3.822 17.359 1 79.12 116 LYS B O 1
ATOM 3154 N N . ASN B 1 117 ? 9.602 3.432 16.172 1 83.56 117 ASN B N 1
ATOM 3155 C CA . ASN B 1 117 ? 9.703 4.832 15.781 1 83.56 117 ASN B CA 1
ATOM 3156 C C . ASN B 1 117 ? 8.492 5.285 14.977 1 83.56 117 ASN B C 1
ATOM 3158 O O . ASN B 1 117 ? 7.98 6.387 15.188 1 83.56 117 ASN B O 1
ATOM 3162 N N . ASP B 1 118 ? 8.055 4.457 14.094 1 85.75 118 ASP B N 1
ATOM 3163 C CA . ASP B 1 118 ? 6.871 4.773 13.297 1 85.75 118 ASP B CA 1
ATOM 3164 C C . ASP B 1 118 ? 5.66 5.023 14.188 1 85.75 118 ASP B C 1
ATOM 3166 O O . ASP B 1 118 ? 4.898 5.965 13.961 1 85.75 118 ASP B O 1
ATOM 3170 N N . THR B 1 119 ? 5.547 4.199 15.156 1 82.25 119 THR B N 1
ATOM 3171 C CA . THR B 1 119 ? 4.422 4.312 16.078 1 82.25 119 THR B CA 1
ATOM 3172 C C . THR B 1 119 ? 4.48 5.629 16.844 1 82.25 119 THR B C 1
ATOM 3174 O O . THR B 1 119 ? 3.459 6.297 17.016 1 82.25 119 THR B O 1
ATOM 3177 N N . TRP B 1 120 ? 5.625 6.008 17.25 1 81.69 120 TRP B N 1
ATOM 3178 C CA . TRP B 1 120 ? 5.801 7.254 18 1 81.69 120 TRP B CA 1
ATOM 3179 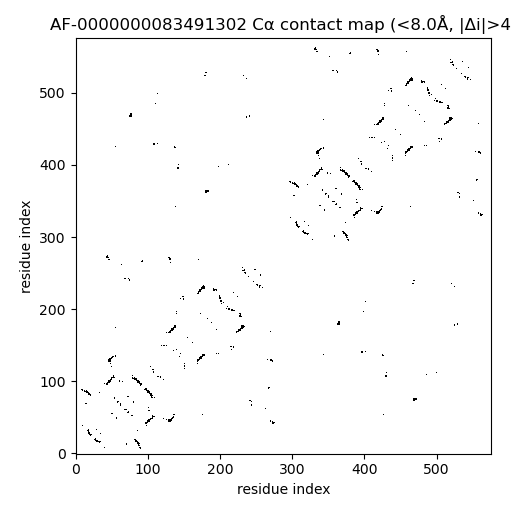C C . TRP B 1 120 ? 5.52 8.461 17.109 1 81.69 120 TRP B C 1
ATOM 3181 O O . TRP B 1 120 ? 4.859 9.414 17.531 1 81.69 120 TRP B O 1
ATOM 3191 N N . ILE B 1 121 ? 6.051 8.438 15.914 1 87 121 ILE B N 1
ATOM 3192 C CA . ILE B 1 121 ? 5.816 9.516 14.961 1 87 121 ILE B CA 1
ATOM 3193 C C . ILE B 1 121 ? 4.316 9.695 14.742 1 87 121 ILE B C 1
ATOM 3195 O O . ILE B 1 121 ? 3.809 10.82 14.758 1 87 121 ILE B O 1
ATOM 3199 N N . PHE B 1 122 ? 3.695 8.609 14.602 1 88.5 122 PHE B N 1
ATOM 3200 C CA . PHE B 1 122 ? 2.258 8.641 14.367 1 88.5 122 PHE B CA 1
ATOM 3201 C C . PHE B 1 122 ? 1.521 9.18 15.586 1 88.5 122 PHE B C 1
ATOM 3203 O O . PHE B 1 122 ? 0.629 10.023 15.461 1 88.5 122 PHE B O 1
ATOM 3210 N N . ALA B 1 123 ? 1.883 8.711 16.734 1 82.25 123 ALA B N 1
ATOM 3211 C CA . ALA B 1 123 ? 1.251 9.148 17.969 1 82.25 123 ALA B CA 1
ATOM 3212 C C . ALA B 1 123 ? 1.42 10.648 18.172 1 82.25 123 ALA B C 1
ATOM 3214 O O . ALA B 1 123 ? 0.473 11.336 18.562 1 82.25 123 ALA B O 1
ATOM 3215 N N . LEU B 1 124 ? 2.572 11.125 17.891 1 84 124 LEU B N 1
ATOM 3216 C CA . LEU B 1 124 ? 2.848 12.547 18.047 1 84 124 LEU B CA 1
ATOM 3217 C C . LEU B 1 124 ? 2.039 13.375 17.047 1 84 124 LEU B C 1
ATOM 3219 O O . LEU B 1 124 ? 1.529 14.445 17.391 1 84 124 LEU B O 1
ATOM 3223 N N . ALA B 1 125 ? 1.962 12.836 15.844 1 89.25 125 ALA B N 1
ATOM 3224 C CA . ALA B 1 125 ? 1.147 13.516 14.844 1 89.25 125 ALA B CA 1
ATOM 3225 C C . ALA B 1 125 ? -0.299 13.648 15.312 1 89.25 125 ALA B C 1
ATOM 3227 O O . ALA B 1 125 ? -0.906 14.719 15.18 1 89.25 125 ALA B O 1
ATOM 3228 N N . VAL B 1 126 ? -0.812 12.602 15.891 1 85.38 126 VAL B N 1
ATOM 3229 C CA . VAL B 1 126 ? -2.186 12.578 16.375 1 85.38 126 VAL B CA 1
ATOM 3230 C C . VAL B 1 126 ? -2.334 13.562 17.531 1 85.38 126 VAL B C 1
ATOM 3232 O O . VAL B 1 126 ? -3.268 14.367 17.562 1 85.38 126 VAL B O 1
ATOM 3235 N N . LEU B 1 127 ? -1.412 13.562 18.406 1 79.56 127 LEU B N 1
ATOM 3236 C CA . LEU B 1 127 ? -1.479 14.367 19.625 1 79.56 127 LEU B CA 1
ATOM 3237 C C . LEU B 1 127 ? -1.336 15.852 19.297 1 79.56 127 LEU B C 1
ATOM 3239 O O . LEU B 1 127 ? -1.981 16.688 19.938 1 79.56 127 LEU B O 1
ATOM 3243 N N . LEU B 1 128 ? -0.585 16.172 18.312 1 83.38 128 LEU B N 1
ATOM 3244 C CA . LEU B 1 128 ? -0.238 17.562 18.047 1 83.38 128 LEU B CA 1
ATOM 3245 C C . LEU B 1 128 ? -1.257 18.219 17.109 1 83.38 128 LEU B C 1
ATOM 3247 O O . LEU B 1 128 ? -1.338 19.438 17.031 1 83.38 128 LEU B O 1
ATOM 3251 N N . SER B 1 129 ? -2.068 17.391 16.484 1 89.44 129 SER B N 1
ATOM 3252 C CA . SER B 1 129 ? -2.852 17.969 15.398 1 89.44 129 SER B CA 1
ATOM 3253 C C . SER B 1 129 ? -4.309 18.141 15.805 1 89.44 129 SER B C 1
ATOM 3255 O O . SER B 1 129 ? -4.816 17.422 16.656 1 89.44 129 SER B O 1
ATOM 3257 N N . SER B 1 130 ? -4.887 19.219 15.203 1 88.75 130 SER B N 1
ATOM 3258 C CA . SER B 1 130 ? -6.336 19.391 15.266 1 88.75 130 SER B CA 1
ATOM 3259 C C . SER B 1 130 ? -7.02 18.625 14.125 1 88.75 130 SER B C 1
ATOM 3261 O O . SER B 1 130 ? -8.203 18.297 14.227 1 88.75 130 SER B O 1
ATOM 3263 N N . THR B 1 131 ? -6.305 18.391 13.062 1 93.12 131 THR B N 1
ATOM 3264 C CA . THR B 1 131 ? -6.73 17.594 11.922 1 93.12 131 THR B CA 1
ATOM 3265 C C . THR B 1 131 ? -5.625 16.625 11.492 1 93.12 131 THR B C 1
ATOM 3267 O O . THR B 1 131 ? -4.496 17.062 11.234 1 93.12 131 THR B O 1
ATOM 3270 N N . LEU B 1 132 ? -5.977 15.375 11.461 1 94.5 132 LEU B N 1
ATOM 3271 C CA . LEU B 1 132 ? -5.027 14.352 11.023 1 94.5 132 LEU B CA 1
ATOM 3272 C C . LEU B 1 132 ? -5.398 13.836 9.641 1 94.5 132 LEU B C 1
ATOM 3274 O O . LEU B 1 132 ? -6.527 13.391 9.414 1 94.5 132 LEU B O 1
ATOM 3278 N N . VAL B 1 133 ? -4.465 13.961 8.734 1 97.38 133 VAL B N 1
ATOM 3279 C CA . VAL B 1 133 ? -4.609 13.359 7.41 1 97.38 133 VAL B CA 1
ATOM 3280 C C . VAL B 1 133 ? -3.811 12.062 7.348 1 97.38 133 VAL B C 1
ATOM 3282 O O . VAL B 1 133 ? -2.6 12.055 7.586 1 97.38 133 VAL B O 1
ATOM 3285 N N . TYR B 1 134 ? -4.461 10.992 7.145 1 96.75 134 TYR B N 1
ATOM 3286 C CA . TYR B 1 134 ? -3.783 9.719 6.902 1 96.75 134 TYR B CA 1
ATOM 3287 C C . TYR B 1 134 ? -3.707 9.422 5.41 1 96.75 134 TYR B C 1
ATOM 3289 O O . TYR B 1 134 ? -4.738 9.281 4.746 1 96.75 134 TYR B O 1
ATOM 3297 N N . ASN B 1 135 ? -2.502 9.305 4.945 1 96.62 135 ASN B N 1
ATOM 3298 C CA . ASN B 1 135 ? -2.219 9.164 3.52 1 96.62 135 ASN B CA 1
ATOM 3299 C C . ASN B 1 135 ? -1.842 7.727 3.168 1 96.62 135 ASN B C 1
ATOM 3301 O O . ASN B 1 135 ? -0.827 7.211 3.643 1 96.62 135 ASN B O 1
ATOM 3305 N N . SER B 1 136 ? -2.643 7.082 2.396 1 94.56 136 SER B N 1
ATOM 3306 C CA . SER B 1 136 ? -2.352 5.711 1.988 1 94.56 136 SER B CA 1
ATOM 3307 C C . SER B 1 136 ? -2.443 5.555 0.474 1 94.56 136 SER B C 1
ATOM 3309 O O . SER B 1 136 ? -2.836 6.488 -0.23 1 94.56 136 SER B O 1
ATOM 3311 N N . MET B 1 137 ? -2.023 4.324 -0.024 1 92.5 137 MET B N 1
ATOM 3312 C CA . MET B 1 137 ? -1.982 4.086 -1.465 1 92.5 137 MET B CA 1
ATOM 3313 C C . MET B 1 137 ? -2.99 3.016 -1.869 1 92.5 137 MET B C 1
ATOM 3315 O O . MET B 1 137 ? -3.133 2 -1.184 1 92.5 137 MET B O 1
ATOM 3319 N N . GLY B 1 138 ? -3.666 3.232 -2.996 1 90.88 138 GLY B N 1
ATOM 3320 C CA . GLY B 1 138 ? -4.465 2.207 -3.646 1 90.88 138 GLY B CA 1
ATOM 3321 C C . GLY B 1 138 ? -5.859 2.076 -3.061 1 90.88 138 GLY B C 1
ATOM 3322 O O . GLY B 1 138 ? -6.832 2.553 -3.648 1 90.88 138 GLY B O 1
ATOM 3323 N N . THR B 1 139 ? -5.93 1.346 -1.926 1 92.69 139 THR B N 1
ATOM 3324 C CA . THR B 1 139 ? -7.211 1.096 -1.273 1 92.69 139 THR B CA 1
ATOM 3325 C C . THR B 1 139 ? -7.078 1.227 0.242 1 92.69 139 THR B C 1
ATOM 3327 O O . THR B 1 139 ? -5.969 1.303 0.77 1 92.69 139 THR B O 1
ATOM 3330 N N . ILE B 1 140 ? -8.25 1.366 0.83 1 94.75 140 ILE B N 1
ATOM 3331 C CA . ILE B 1 140 ? -8.305 1.18 2.275 1 94.75 140 ILE B CA 1
ATOM 3332 C C . ILE B 1 140 ? -8.164 -0.304 2.609 1 94.75 140 ILE B C 1
ATOM 3334 O O . ILE B 1 140 ? -8.984 -1.122 2.184 1 94.75 140 ILE B O 1
ATOM 3338 N N . ASN B 1 141 ? -7.121 -0.639 3.279 1 92.19 141 ASN B N 1
ATOM 3339 C CA . ASN B 1 141 ? -6.906 -2.053 3.566 1 92.19 141 ASN B CA 1
ATOM 3340 C C . ASN B 1 141 ? -6.695 -2.297 5.059 1 92.19 141 ASN B C 1
ATOM 3342 O O . ASN B 1 141 ? -6.609 -1.349 5.84 1 92.19 141 ASN B O 1
ATOM 3346 N N . GLN B 1 142 ? -6.641 -3.545 5.426 1 89.69 142 GLN B N 1
ATOM 3347 C CA . GLN B 1 142 ? -6.598 -3.936 6.832 1 89.69 142 GLN B CA 1
ATOM 3348 C C . GLN B 1 142 ? -5.297 -3.488 7.488 1 89.69 142 GLN B C 1
ATOM 3350 O O . GLN B 1 142 ? -5.281 -3.133 8.672 1 89.69 142 GLN B O 1
ATOM 3355 N N . GLN B 1 143 ? -4.227 -3.516 6.785 1 87.38 143 GLN B N 1
ATOM 3356 C CA . GLN B 1 143 ? -2.945 -3.078 7.332 1 87.38 143 GLN B CA 1
ATOM 3357 C C . GLN B 1 143 ? -3.002 -1.613 7.754 1 87.38 143 GLN B C 1
ATOM 3359 O O . GLN B 1 143 ? -2.488 -1.247 8.812 1 87.38 143 GLN B O 1
ATOM 3364 N N . ALA B 1 144 ? -3.605 -0.856 6.949 1 89.56 144 ALA B N 1
ATOM 3365 C CA . ALA B 1 144 ? -3.791 0.554 7.285 1 89.56 144 ALA B CA 1
ATOM 3366 C C . ALA B 1 144 ? -4.676 0.713 8.516 1 89.56 144 ALA B C 1
ATOM 3368 O O . ALA B 1 144 ? -4.402 1.546 9.383 1 89.56 144 ALA B O 1
ATOM 3369 N N . MET B 1 145 ? -5.707 -0.081 8.586 1 89.62 145 MET B N 1
ATOM 3370 C CA . MET B 1 145 ? -6.598 -0.061 9.742 1 89.62 145 MET B CA 1
ATOM 3371 C C . MET B 1 145 ? -5.836 -0.375 11.023 1 89.62 145 MET B C 1
ATOM 3373 O O . MET B 1 145 ? -6.039 0.278 12.047 1 89.62 145 MET B O 1
ATOM 3377 N N . ASP B 1 146 ? -5.023 -1.348 10.906 1 86.12 146 ASP B N 1
ATOM 3378 C CA . ASP B 1 146 ? -4.238 -1.762 12.07 1 86.12 146 ASP B CA 1
ATOM 3379 C C . ASP B 1 146 ? -3.291 -0.652 12.516 1 86.12 146 ASP B C 1
ATOM 3381 O O . ASP B 1 146 ? -3.027 -0.497 13.711 1 86.12 146 ASP B O 1
ATOM 3385 N N . GLN B 1 147 ? -2.783 0.075 11.594 1 84.12 147 GLN B N 1
ATOM 3386 C CA . GLN B 1 147 ? -1.893 1.192 11.891 1 84.12 147 GLN B CA 1
ATOM 3387 C C . GLN B 1 147 ? -2.627 2.289 12.656 1 84.12 147 GLN B C 1
ATOM 3389 O O . GLN B 1 147 ? -2.047 2.938 13.531 1 84.12 147 GLN B O 1
ATOM 3394 N N . LEU B 1 148 ? -3.836 2.484 12.359 1 87.5 148 LEU B N 1
ATOM 3395 C CA . LEU B 1 148 ? -4.617 3.578 12.922 1 87.5 148 LEU B CA 1
ATOM 3396 C C . LEU B 1 148 ? -5.133 3.221 14.312 1 87.5 148 LEU B C 1
ATOM 3398 O O . LEU B 1 148 ? -5.562 4.098 15.062 1 87.5 148 LEU B O 1
ATOM 3402 N N . GLN B 1 149 ? -5.047 1.85 14.648 1 79.25 149 GLN B N 1
ATOM 3403 C CA . GLN B 1 149 ? -5.523 1.398 15.945 1 79.25 149 GLN B CA 1
ATOM 3404 C C . GLN B 1 149 ? -4.594 1.863 17.062 1 79.25 149 GLN B C 1
ATOM 3406 O O . GLN B 1 149 ? -5.027 2.039 18.203 1 79.25 149 GLN B O 1
ATOM 3411 N N . TYR B 1 150 ? -3.229 1.83 16.969 1 60.78 150 TYR B N 1
ATOM 3412 C CA . TYR B 1 150 ? -2.191 1.946 17.984 1 60.78 150 TYR B CA 1
ATOM 3413 C C . TYR B 1 150 ? -2.381 3.213 18.812 1 60.78 150 TYR B C 1
ATOM 3415 O O . TYR B 1 150 ? -2.205 3.195 20.031 1 60.78 150 TYR B O 1
ATOM 3423 N N . PRO B 1 151 ? -2.486 4.34 18.266 1 55.62 151 PRO B N 1
ATOM 3424 C CA . PRO B 1 151 ? -2.594 5.453 19.203 1 55.62 151 PRO B CA 1
ATOM 3425 C C . PRO B 1 151 ? -3.68 5.234 20.266 1 55.62 151 PRO B C 1
ATOM 3427 O O . PRO B 1 151 ? -3.576 5.746 21.375 1 55.62 151 PRO B O 1
ATOM 3430 N N . ALA B 1 152 ? -4.688 4.449 19.938 1 49.25 152 ALA B N 1
ATOM 3431 C CA . ALA B 1 152 ? -5.852 4.25 20.781 1 49.25 152 ALA B CA 1
ATOM 3432 C C . ALA B 1 152 ? -5.504 3.393 22 1 49.25 152 ALA B C 1
ATOM 3434 O O . ALA B 1 152 ? -6.051 3.592 23.094 1 49.25 152 ALA B O 1
ATOM 3435 N N . LEU B 1 153 ? -4.641 2.312 21.797 1 46.41 153 LEU B N 1
ATOM 3436 C CA . LEU B 1 153 ? -4.449 1.287 22.812 1 46.41 153 LEU B CA 1
ATOM 3437 C C . LEU B 1 153 ? -3.377 1.709 23.812 1 46.41 153 LEU B C 1
ATOM 3439 O O . LEU B 1 153 ? -3.371 1.247 24.953 1 46.41 153 LEU B O 1
ATOM 3443 N N . ARG B 1 154 ? -2.312 2.277 23.391 1 45.84 154 ARG B N 1
ATOM 3444 C CA . ARG B 1 154 ? -1.257 2.48 24.375 1 45.84 154 ARG B CA 1
ATOM 3445 C C . ARG B 1 154 ? -1.731 3.389 25.5 1 45.84 154 ARG B C 1
ATOM 3447 O O . ARG B 1 154 ? -1 3.621 26.469 1 45.84 154 ARG B O 1
ATOM 3454 N N . GLY B 1 155 ? -2.895 3.908 25.422 1 42 155 GLY B N 1
ATOM 3455 C CA . GLY B 1 155 ? -3.361 4.543 26.641 1 42 155 GLY B CA 1
ATOM 3456 C C . GLY B 1 155 ? -3.381 3.604 27.828 1 42 155 GLY B C 1
ATOM 3457 O O . GLY B 1 155 ? -3.432 4.047 28.984 1 42 155 GLY B O 1
ATOM 3458 N N . ASP B 1 156 ? -3.574 2.336 27.562 1 39.97 156 ASP B N 1
ATOM 3459 C CA . ASP B 1 156 ? -3.82 1.502 28.734 1 39.97 156 ASP B CA 1
ATOM 3460 C C . ASP B 1 156 ? -2.508 1.097 29.406 1 39.97 156 ASP B C 1
ATOM 3462 O O . ASP B 1 156 ? -2.514 0.522 30.5 1 39.97 156 ASP B O 1
ATOM 3466 N N . GLU B 1 157 ? -1.44 0.779 28.812 1 39.75 157 GLU B N 1
ATOM 3467 C CA . GLU B 1 157 ? -0.384 0.167 29.625 1 39.75 157 GLU B CA 1
ATOM 3468 C C . GLU B 1 157 ? 0.128 1.128 30.688 1 39.75 157 GLU B C 1
ATOM 3470 O O . GLU B 1 157 ? 0.701 0.7 31.688 1 39.75 157 GLU B O 1
ATOM 3475 N N . GLY B 1 158 ? 0.82 2.268 30.531 1 37.09 158 GLY B N 1
ATOM 3476 C CA . GLY B 1 158 ? 1.286 2.951 31.734 1 37.09 158 GLY B CA 1
ATOM 3477 C C . GLY B 1 158 ? 0.159 3.527 32.562 1 37.09 158 GLY B C 1
ATOM 3478 O O . GLY B 1 158 ? -0.932 3.785 32.062 1 37.09 158 GLY B O 1
ATOM 3479 N N . GLU B 1 159 ? 0.085 3.143 34 1 37.75 159 GLU B N 1
ATOM 3480 C CA . GLU B 1 159 ? -0.721 3.762 35.062 1 37.75 159 GLU B CA 1
ATOM 3481 C C . GLU B 1 159 ? -1.083 5.199 34.688 1 37.75 159 GLU B C 1
ATOM 3483 O O . GLU B 1 159 ? -2.148 5.691 35.062 1 37.75 159 GLU B O 1
ATOM 3488 N N . ASP B 1 160 ? 0.028 6.082 34.75 1 35.16 160 ASP B N 1
ATOM 3489 C CA . ASP B 1 160 ? -0.27 7.484 34.469 1 35.16 160 ASP B CA 1
ATOM 3490 C C . ASP B 1 160 ? -0.881 7.66 33.094 1 35.16 160 ASP B C 1
ATOM 3492 O O . ASP B 1 160 ? -0.159 7.816 32.094 1 35.16 160 ASP B O 1
ATOM 3496 N N . SER B 1 161 ? -1.673 6.77 32.719 1 36.72 161 SER B N 1
ATOM 3497 C CA . SER B 1 161 ? -2.602 6.996 31.625 1 36.72 161 SER B CA 1
ATOM 3498 C C . SER B 1 161 ? -2.807 8.484 31.375 1 36.72 161 SER B C 1
ATOM 3500 O O . SER B 1 161 ? -3.342 9.195 32.219 1 36.72 161 SER B O 1
ATOM 3502 N N . ALA B 1 162 ? -1.737 9.234 31.094 1 35.03 162 ALA B N 1
ATOM 3503 C CA . ALA B 1 162 ? -2.033 10.602 30.672 1 35.03 162 ALA B CA 1
ATOM 3504 C C . ALA B 1 162 ? -3.467 10.719 30.156 1 35.03 162 ALA B C 1
ATOM 3506 O O . ALA B 1 162 ? -3.943 9.852 29.422 1 35.03 162 ALA B O 1
ATOM 3507 N N . GLU B 1 163 ? -4.363 11.078 30.953 1 37.12 163 GLU B N 1
ATOM 3508 C CA . GLU B 1 163 ? -5.586 11.602 30.344 1 37.12 163 GLU B CA 1
ATOM 3509 C C . GLU B 1 163 ? -5.41 11.844 28.844 1 37.12 163 GLU B C 1
ATOM 3511 O O . GLU B 1 163 ? -4.719 12.781 28.438 1 37.12 163 GLU B O 1
ATOM 3516 N N . PHE B 1 164 ? -4.945 10.82 28.094 1 39.5 164 PHE B N 1
ATOM 3517 C CA . PHE B 1 164 ? -5.066 11.062 26.672 1 39.5 164 PHE B CA 1
ATOM 3518 C C . PHE B 1 164 ? -6.074 12.172 26.391 1 39.5 164 PHE B C 1
ATOM 3520 O O . PHE B 1 164 ? -7.211 12.117 26.859 1 39.5 164 PHE B O 1
ATOM 3527 N N . VAL B 1 165 ? -5.691 13.297 26.5 1 43 165 VAL B N 1
ATOM 3528 C CA . VAL B 1 165 ? -6.457 14.492 26.156 1 43 165 VAL B CA 1
ATOM 3529 C C . VAL B 1 165 ? -7.566 14.125 25.172 1 43 165 VAL B C 1
ATOM 3531 O O . VAL B 1 165 ? -7.336 13.398 24.203 1 43 165 VAL B O 1
ATOM 3534 N N . GLN B 1 166 ? -8.828 13.906 25.672 1 50.03 166 GLN B N 1
ATOM 3535 C CA . GLN B 1 166 ? -10.156 13.875 25.062 1 50.03 166 GLN B CA 1
ATOM 3536 C C . GLN B 1 166 ? -10.18 14.625 23.734 1 50.03 166 GLN B C 1
ATOM 3538 O O . GLN B 1 166 ? -11.242 14.797 23.141 1 50.03 166 GLN B O 1
ATOM 3543 N N . PHE B 1 167 ? -9.008 15.203 23.281 1 59.72 167 PHE B N 1
ATOM 3544 C CA . PHE B 1 167 ? -9.141 15.906 22.016 1 59.72 167 PHE B CA 1
ATOM 3545 C C . PHE B 1 167 ? -8.852 14.969 20.844 1 59.72 167 PHE B C 1
ATOM 3547 O O . PHE B 1 167 ? -7.801 14.328 20.797 1 59.72 167 PHE B O 1
ATOM 3554 N N . PHE B 1 168 ? -9.883 14.68 20.141 1 74.69 168 PHE B N 1
ATOM 3555 C CA . PHE B 1 168 ? -9.766 13.883 18.922 1 74.69 168 PHE B CA 1
ATOM 3556 C C . PHE B 1 168 ? -9.719 14.781 17.703 1 74.69 168 PHE B C 1
ATOM 3558 O O . PHE B 1 168 ? -10.648 15.547 17.453 1 74.69 168 PHE B O 1
ATOM 3565 N N . PRO B 1 169 ? -8.617 14.711 17 1 85.19 169 PRO B N 1
ATOM 3566 C CA . PRO B 1 169 ? -8.562 15.516 15.781 1 85.19 169 PRO B CA 1
ATOM 3567 C C . PRO B 1 169 ? -9.609 15.086 14.75 1 85.19 169 PRO B C 1
ATOM 3569 O O . PRO B 1 169 ? -10.117 13.961 14.812 1 85.19 169 PRO B O 1
ATOM 3572 N N . ALA B 1 170 ? -9.953 16.078 14.008 1 90.88 170 ALA B N 1
ATOM 3573 C CA . ALA B 1 170 ? -10.648 15.664 12.789 1 90.88 170 ALA B CA 1
ATOM 3574 C C . ALA B 1 170 ? -9.781 14.734 11.945 1 90.88 170 ALA B C 1
ATOM 3576 O O . ALA B 1 170 ? -8.555 14.859 11.93 1 90.88 170 ALA B O 1
ATOM 3577 N N . PHE B 1 171 ? -10.461 13.82 11.344 1 94 171 PHE B N 1
ATOM 3578 C CA . PHE B 1 171 ? -9.711 12.797 10.625 1 94 171 PHE B CA 1
ATOM 3579 C C . PHE B 1 171 ? -10.055 12.812 9.141 1 94 171 PHE B C 1
ATOM 3581 O O . PHE B 1 171 ? -11.234 12.867 8.781 1 94 171 PHE B O 1
ATOM 3588 N N . MET B 1 172 ? -9.039 12.781 8.328 1 96.75 172 MET B N 1
ATOM 3589 C CA . MET B 1 172 ? -9.211 12.672 6.883 1 96.75 172 MET B CA 1
ATOM 3590 C C . MET B 1 172 ? -8.359 11.539 6.32 1 96.75 172 MET B C 1
ATOM 3592 O O . MET B 1 172 ? -7.148 11.5 6.543 1 96.75 172 MET B O 1
ATOM 3596 N N . TRP B 1 173 ? -9.023 10.609 5.668 1 97.88 173 TRP B N 1
ATOM 3597 C CA . TRP B 1 173 ? -8.312 9.555 4.953 1 97.88 173 TRP B CA 1
ATOM 3598 C C . TRP B 1 173 ? -8.062 9.945 3.502 1 97.88 173 TRP B C 1
ATOM 3600 O O . TRP B 1 173 ? -9.008 10.109 2.725 1 97.88 173 TRP B O 1
ATOM 3610 N N . ALA B 1 174 ? -6.836 10.188 3.148 1 98.31 174 ALA B N 1
ATOM 3611 C CA . ALA B 1 174 ? -6.453 10.453 1.766 1 98.31 174 ALA B CA 1
ATOM 3612 C C . ALA B 1 174 ? -5.973 9.188 1.075 1 98.31 174 ALA B C 1
ATOM 3614 O O . ALA B 1 174 ? -4.898 8.664 1.395 1 98.31 174 ALA B O 1
ATOM 3615 N N . VAL B 1 175 ? -6.715 8.664 0.151 1 97.25 175 VAL B N 1
ATOM 3616 C CA . VAL B 1 175 ? -6.352 7.465 -0.591 1 97.25 175 VAL B CA 1
ATOM 3617 C C . VAL B 1 175 ? -5.773 7.848 -1.951 1 97.25 175 VAL B C 1
ATOM 3619 O O . VAL B 1 175 ? -6.5 8.312 -2.832 1 97.25 175 VAL B O 1
ATOM 3622 N N . ARG B 1 176 ? -4.477 7.535 -2.092 1 95.12 176 ARG B N 1
ATOM 3623 C CA . ARG B 1 176 ? -3.742 7.992 -3.266 1 95.12 176 ARG B CA 1
ATOM 3624 C C . ARG B 1 176 ? -3.732 6.926 -4.355 1 95.12 176 ARG B C 1
ATOM 3626 O O . ARG B 1 176 ? -3.814 5.73 -4.062 1 95.12 176 ARG B O 1
ATOM 3633 N N . ASP B 1 177 ? -3.576 7.383 -5.578 1 91.44 177 ASP B N 1
ATOM 3634 C CA . ASP B 1 177 ? -3.492 6.523 -6.754 1 91.44 177 ASP B CA 1
ATOM 3635 C C . ASP B 1 177 ? -4.656 5.531 -6.793 1 91.44 177 ASP B C 1
ATOM 3637 O O . ASP B 1 177 ? -4.445 4.328 -6.941 1 91.44 177 ASP B O 1
ATOM 3641 N N . PHE B 1 178 ? -5.805 6.074 -6.492 1 93 178 PHE B N 1
ATOM 3642 C CA . PHE B 1 178 ? -7.027 5.277 -6.477 1 93 178 PHE B CA 1
ATOM 3643 C C . PHE B 1 178 ? -7.516 5.02 -7.898 1 93 178 PHE B C 1
ATOM 3645 O O . PHE B 1 178 ? -7.848 5.953 -8.625 1 93 178 PHE B O 1
ATOM 3652 N N . MET B 1 179 ? -7.613 3.723 -8.266 1 88.44 179 MET B N 1
ATOM 3653 C CA . MET B 1 179 ? -7.906 3.4 -9.656 1 88.44 179 MET B CA 1
ATOM 3654 C C . MET B 1 179 ? -9.227 2.646 -9.781 1 88.44 179 MET B C 1
ATOM 3656 O O . MET B 1 179 ? -9.656 2.311 -10.883 1 88.44 179 MET B O 1
ATOM 3660 N N . LEU B 1 180 ? -9.93 2.379 -8.766 1 90.5 180 LEU B N 1
ATOM 3661 C CA . LEU B 1 180 ? -11.125 1.541 -8.766 1 90.5 180 LEU B CA 1
ATOM 3662 C C . LEU B 1 180 ? -12.383 2.391 -8.867 1 90.5 180 LEU B C 1
ATOM 3664 O O . LEU B 1 180 ? -12.328 3.609 -8.688 1 90.5 180 LEU B O 1
ATOM 3668 N N . ASP B 1 181 ? -13.422 1.726 -9.211 1 91.44 181 ASP B N 1
ATOM 3669 C CA . ASP B 1 181 ? -14.734 2.375 -9.172 1 91.44 181 ASP B CA 1
ATOM 3670 C C . ASP B 1 181 ? -15.336 2.303 -7.777 1 91.44 181 ASP B C 1
ATOM 3672 O O . ASP B 1 181 ? -15.328 1.246 -7.141 1 91.44 181 ASP B O 1
ATOM 3676 N N . LEU B 1 182 ? -15.812 3.414 -7.402 1 93.69 182 LEU B N 1
ATOM 3677 C CA . LEU B 1 182 ? -16.516 3.459 -6.121 1 93.69 182 LEU B CA 1
ATOM 3678 C C . LEU B 1 182 ? -17.922 2.91 -6.262 1 93.69 182 LEU B C 1
ATOM 3680 O O . LEU B 1 182 ? -18.891 3.678 -6.41 1 93.69 182 LEU B O 1
ATOM 3684 N N . GLN B 1 183 ? -17.984 1.66 -6.242 1 93.25 183 GLN B N 1
ATOM 3685 C CA . GLN B 1 183 ? -19.25 0.961 -6.355 1 93.25 183 GLN B CA 1
ATOM 3686 C C . GLN B 1 183 ? -19.344 -0.188 -5.355 1 93.25 183 GLN B C 1
ATOM 3688 O O . GLN B 1 183 ? -18.359 -0.907 -5.141 1 93.25 183 GLN B O 1
ATOM 3693 N N . LEU B 1 184 ? -20.484 -0.295 -4.703 1 91.88 184 LEU B N 1
ATOM 3694 C CA . LEU B 1 184 ? -20.812 -1.387 -3.791 1 91.88 184 LEU B CA 1
ATOM 3695 C C . LEU B 1 184 ? -22.109 -2.076 -4.211 1 91.88 184 LEU B C 1
ATOM 3697 O O . LEU B 1 184 ? -23.156 -1.441 -4.277 1 91.88 184 LEU B O 1
ATOM 3701 N N . ASP B 1 185 ? -21.953 -3.354 -4.473 1 91.44 185 ASP B N 1
ATOM 3702 C CA . ASP B 1 185 ? -23.125 -4.133 -4.895 1 91.44 185 ASP B CA 1
ATOM 3703 C C . ASP B 1 185 ? -23.844 -3.447 -6.047 1 91.44 185 ASP B C 1
ATOM 3705 O O . ASP B 1 185 ? -25.078 -3.289 -6.004 1 91.44 185 ASP B O 1
ATOM 3709 N N . GLY B 1 186 ? -23.078 -2.912 -6.926 1 89.06 186 GLY B N 1
ATOM 3710 C CA . GLY B 1 186 ? -23.641 -2.334 -8.141 1 89.06 186 GLY B CA 1
ATOM 3711 C C . GLY B 1 186 ? -24.078 -0.891 -7.969 1 89.06 186 GLY B C 1
ATOM 3712 O O . GLY B 1 186 ? -24.484 -0.246 -8.938 1 89.06 186 GLY B O 1
ATOM 3713 N N . ARG B 1 187 ? -24.016 -0.416 -6.816 1 94.75 187 ARG B N 1
ATOM 3714 C CA . ARG B 1 187 ? -24.438 0.955 -6.547 1 94.75 187 ARG B CA 1
ATOM 3715 C C . ARG B 1 187 ? -23.234 1.878 -6.395 1 94.75 187 ARG B C 1
ATOM 3717 O O . ARG B 1 187 ? -22.297 1.563 -5.66 1 94.75 187 ARG B O 1
ATOM 3724 N N . LYS B 1 188 ? -23.328 2.984 -7.066 1 95.56 188 LYS B N 1
ATOM 3725 C CA . LYS B 1 188 ? -22.297 3.996 -6.898 1 95.56 188 LYS B CA 1
ATOM 3726 C C . LYS B 1 188 ? -22.297 4.562 -5.48 1 95.56 188 LYS B C 1
ATOM 3728 O O . LYS B 1 188 ? -23.359 4.82 -4.914 1 95.56 188 LYS B O 1
ATOM 3733 N N . ILE B 1 189 ? -21.141 4.789 -4.91 1 96.75 189 ILE B N 1
ATOM 3734 C CA . ILE B 1 189 ? -21.047 5.332 -3.561 1 96.75 189 ILE B CA 1
ATOM 3735 C C . ILE B 1 189 ? -20.062 6.504 -3.541 1 96.75 189 ILE B C 1
ATOM 3737 O O . ILE B 1 189 ? -19.312 6.699 -4.488 1 96.75 189 ILE B O 1
ATOM 3741 N N . THR B 1 190 ? -20.172 7.324 -2.531 1 97.44 190 THR B N 1
ATOM 3742 C CA . THR B 1 190 ? -19.25 8.445 -2.332 1 97.44 190 THR B CA 1
ATOM 3743 C C . THR B 1 190 ? -17.984 7.977 -1.634 1 97.44 190 THR B C 1
ATOM 3745 O O . THR B 1 190 ? -17.906 6.855 -1.13 1 97.44 190 THR B O 1
ATOM 3748 N N . GLU B 1 191 ? -17 8.797 -1.631 1 97.75 191 GLU B N 1
ATOM 3749 C CA . GLU B 1 191 ? -15.758 8.516 -0.915 1 97.75 191 GLU B CA 1
ATOM 3750 C C . GLU B 1 191 ? -16.016 8.281 0.571 1 97.75 191 GLU B C 1
ATOM 3752 O O . GLU B 1 191 ? -15.438 7.379 1.176 1 97.75 191 GLU B O 1
ATOM 3757 N N . ASP B 1 192 ? -16.922 9.117 1.146 1 97.62 192 ASP B N 1
ATOM 3758 C CA . ASP B 1 192 ? -17.266 8.969 2.561 1 97.62 192 ASP B CA 1
ATOM 3759 C C . ASP B 1 192 ? -17.953 7.633 2.828 1 97.62 192 ASP B C 1
ATOM 3761 O O . ASP B 1 192 ? -17.672 6.977 3.836 1 97.62 192 ASP B O 1
ATOM 3765 N N . GLU B 1 193 ? -18.781 7.238 1.939 1 96.94 193 GLU B N 1
ATOM 3766 C CA . GLU B 1 193 ? -19.438 5.941 2.082 1 96.94 193 GLU B CA 1
ATOM 3767 C C . GLU B 1 193 ? -18.422 4.797 1.98 1 96.94 193 GLU B C 1
ATOM 3769 O O . GLU B 1 193 ? -18.578 3.771 2.645 1 96.94 193 GLU B O 1
ATOM 3774 N N . TYR B 1 194 ? -17.453 4.961 1.128 1 97.19 194 TYR B N 1
ATOM 3775 C CA . TYR B 1 194 ? -16.359 3.996 1.009 1 97.19 194 TYR B CA 1
ATOM 3776 C C . TYR B 1 194 ? -15.664 3.791 2.348 1 97.19 194 TYR B C 1
ATOM 3778 O O . TYR B 1 194 ? -15.516 2.658 2.811 1 97.19 194 TYR B O 1
ATOM 3786 N N . LEU B 1 195 ? -15.312 4.887 3.008 1 97.31 195 LEU B N 1
ATOM 3787 C CA . LEU B 1 195 ? -14.672 4.828 4.312 1 97.31 195 LEU B CA 1
ATOM 3788 C C . LEU B 1 195 ? -15.602 4.219 5.355 1 97.31 195 LEU B C 1
ATOM 3790 O O . LEU B 1 195 ? -15.188 3.348 6.129 1 97.31 195 LEU B O 1
ATOM 3794 N N . GLU B 1 196 ? -16.875 4.621 5.391 1 96.75 196 GLU B N 1
ATOM 3795 C CA . GLU B 1 196 ? -17.812 4.105 6.375 1 96.75 196 GLU B CA 1
ATOM 3796 C C . GLU B 1 196 ? -18.047 2.609 6.184 1 96.75 196 GLU B C 1
ATOM 3798 O O . GLU B 1 196 ? -18.25 1.878 7.156 1 96.75 196 GLU B O 1
ATOM 3803 N N . ASN B 1 197 ? -18.047 2.24 4.949 1 95.19 197 ASN B N 1
ATOM 3804 C CA . ASN B 1 197 ? -18.172 0.811 4.684 1 95.19 197 ASN B CA 1
ATOM 3805 C C . ASN B 1 197 ? -16.984 0.027 5.227 1 95.19 197 ASN B C 1
ATOM 3807 O O . ASN B 1 197 ? -17.141 -1.073 5.758 1 95.19 197 ASN B O 1
ATOM 3811 N N . ALA B 1 198 ? -15.836 0.512 5.047 1 94.44 198 ALA B N 1
ATOM 3812 C CA . ALA B 1 198 ? -14.625 -0.13 5.559 1 94.44 198 ALA B CA 1
ATOM 3813 C C . ALA B 1 198 ? -14.656 -0.213 7.082 1 94.44 198 ALA B C 1
ATOM 3815 O O . ALA B 1 198 ? -14.062 -1.119 7.672 1 94.44 198 ALA B O 1
ATOM 3816 N N . LEU B 1 199 ? -15.398 0.746 7.762 1 95.12 199 LEU B N 1
ATOM 3817 C CA . LEU B 1 199 ? -15.422 0.836 9.219 1 95.12 199 LEU B CA 1
ATOM 3818 C C . LEU B 1 199 ? -16.609 0.085 9.789 1 95.12 199 LEU B C 1
ATOM 3820 O O . LEU B 1 199 ? -16.844 0.114 11 1 95.12 199 LEU B O 1
ATOM 3824 N N . LYS B 1 200 ? -17.328 -0.581 8.93 1 94.19 200 LYS B N 1
ATOM 3825 C CA . LYS B 1 200 ? -18.5 -1.318 9.398 1 94.19 200 LYS B CA 1
ATOM 3826 C C . LYS B 1 200 ? -18.094 -2.414 10.383 1 94.19 200 LYS B C 1
ATOM 3828 O O . LYS B 1 200 ? -17.109 -3.117 10.172 1 94.19 200 LYS B O 1
ATOM 3833 N N . LEU B 1 201 ? -18.891 -2.516 11.43 1 92.25 201 LEU B N 1
ATOM 3834 C CA . LEU B 1 201 ? -18.641 -3.521 12.453 1 92.25 201 LEU B CA 1
ATOM 3835 C C . LEU B 1 201 ? -19.391 -4.809 12.148 1 92.25 201 LEU B C 1
ATOM 3837 O O . LEU B 1 201 ? -20.484 -4.773 11.586 1 92.25 201 LEU B O 1
ATOM 3841 N N . LYS B 1 202 ? -18.766 -5.914 12.469 1 87.88 202 LYS B N 1
ATOM 3842 C CA . LYS B 1 202 ? -19.469 -7.191 12.445 1 87.88 202 LYS B CA 1
ATOM 3843 C C . LYS B 1 202 ? -20.297 -7.387 13.719 1 87.88 202 LYS B C 1
ATOM 3845 O O . LYS B 1 202 ? -19.859 -7.016 14.812 1 87.88 202 LYS B O 1
ATOM 3850 N N . PRO B 1 203 ? -21.516 -7.812 13.641 1 81.75 203 PRO B N 1
ATOM 3851 C CA . PRO B 1 203 ? -22.422 -7.914 14.789 1 81.75 203 PRO B CA 1
ATOM 3852 C C . PRO B 1 203 ? -21.922 -8.883 15.852 1 81.75 203 PRO B C 1
ATOM 3854 O O . PRO B 1 203 ? -22.188 -8.688 17.047 1 81.75 203 PRO B O 1
ATOM 3857 N N . GLY B 1 204 ? -20.969 -9.742 15.57 1 71 204 GLY B N 1
ATOM 3858 C CA . GLY B 1 204 ? -20.547 -10.75 16.531 1 71 204 GLY B CA 1
ATOM 3859 C C . GLY B 1 204 ? -19.484 -10.25 17.5 1 71 204 GLY B C 1
ATOM 3860 O O . GLY B 1 204 ? -18.766 -9.297 17.203 1 71 204 GLY B O 1
ATOM 3861 N N . SER B 1 205 ? -19.734 -10.539 18.766 1 66.88 205 SER B N 1
ATOM 3862 C CA . SER B 1 205 ? -18.812 -10.18 19.844 1 66.88 205 SER B CA 1
ATOM 3863 C C . SER B 1 205 ? -17.891 -11.344 20.188 1 66.88 205 SER B C 1
ATOM 3865 O O . SER B 1 205 ? -17.188 -11.312 21.203 1 66.88 205 SER B O 1
ATOM 3867 N N . SER B 1 206 ? -17.922 -12.258 19.297 1 71.5 206 SER B N 1
ATOM 3868 C CA . SER B 1 206 ? -17.062 -13.398 19.625 1 71.5 206 SER B CA 1
ATOM 3869 C C . SER B 1 206 ? -15.586 -13.031 19.562 1 71.5 206 SER B C 1
ATOM 3871 O O . SER B 1 206 ? -15.227 -12.016 18.953 1 71.5 206 SER B O 1
ATOM 3873 N N . LYS B 1 207 ? -14.883 -13.695 20.359 1 75.19 207 LYS B N 1
ATOM 3874 C CA . LYS B 1 207 ? -13.438 -13.508 20.406 1 75.19 207 LYS B CA 1
ATOM 3875 C C . LYS B 1 207 ? -12.836 -13.547 19 1 75.19 207 LYS B C 1
ATOM 3877 O O . LYS B 1 207 ? -11.852 -12.852 18.719 1 75.19 207 LYS B O 1
ATOM 3882 N N . GLN B 1 208 ? -13.555 -14.281 18.125 1 72.44 208 GLN B N 1
ATOM 3883 C CA . GLN B 1 208 ? -13.031 -14.461 16.766 1 72.44 208 GLN B CA 1
ATOM 3884 C C . GLN B 1 208 ? -13.219 -13.195 15.945 1 72.44 208 GLN B C 1
ATOM 3886 O O . GLN B 1 208 ? -12.484 -12.969 14.977 1 72.44 208 GLN B O 1
ATOM 3891 N N . ASP B 1 209 ? -14.125 -12.312 16.422 1 79.75 209 ASP B N 1
ATOM 3892 C CA . ASP B 1 209 ? -14.438 -11.109 15.664 1 79.75 209 ASP B CA 1
ATOM 3893 C C . ASP B 1 209 ? -13.656 -9.906 16.188 1 79.75 209 ASP B C 1
ATOM 3895 O O . ASP B 1 209 ? -13.641 -8.844 15.57 1 79.75 209 ASP B O 1
ATOM 3899 N N . GLN B 1 210 ? -13.031 -10.062 17.281 1 82.38 210 GLN B N 1
ATOM 3900 C CA . GLN B 1 210 ? -12.398 -8.945 17.969 1 82.38 210 GLN B CA 1
ATOM 3901 C C . GLN B 1 210 ? -11.25 -8.367 17.125 1 82.38 210 GLN B C 1
ATOM 3903 O O . GLN B 1 210 ? -11.125 -7.148 17 1 82.38 210 GLN B O 1
ATOM 3908 N N . PRO B 1 211 ? -10.508 -9.273 16.531 1 80.38 211 PRO B N 1
ATOM 3909 C CA . PRO B 1 211 ? -9.43 -8.703 15.727 1 80.38 211 PRO B CA 1
ATOM 3910 C C . PRO B 1 211 ? -9.945 -7.848 14.57 1 80.38 211 PRO B C 1
ATOM 3912 O O . PRO B 1 211 ? -9.289 -6.883 14.172 1 80.38 211 PRO B O 1
ATOM 3915 N N . TYR B 1 212 ? -11.094 -8.219 14.172 1 86.69 212 TYR B N 1
ATOM 3916 C CA . TYR B 1 212 ? -11.719 -7.453 13.102 1 86.69 212 TYR B CA 1
ATOM 3917 C C . TYR B 1 212 ? -12.32 -6.16 13.641 1 86.69 212 TYR B C 1
ATOM 3919 O O . TYR B 1 212 ? -12.102 -5.086 13.086 1 86.69 212 TYR B O 1
ATOM 3927 N N . ASN B 1 213 ? -13.07 -6.152 14.68 1 89.94 213 ASN B N 1
ATOM 3928 C CA . ASN B 1 213 ? -13.891 -5.043 15.156 1 89.94 213 ASN B CA 1
ATOM 3929 C C . ASN B 1 213 ? -13.055 -4.023 15.93 1 89.94 213 ASN B C 1
ATOM 3931 O O . ASN B 1 213 ? -13.367 -2.832 15.938 1 89.94 213 ASN B O 1
ATOM 3935 N N . LEU B 1 214 ? -12.055 -4.469 16.594 1 87.06 214 LEU B N 1
ATOM 3936 C CA . LEU B 1 214 ? -11.344 -3.604 17.531 1 87.06 214 LEU B CA 1
ATOM 3937 C C . LEU B 1 214 ? -10.75 -2.395 16.797 1 87.06 214 LEU B C 1
ATOM 3939 O O . LEU B 1 214 ? -10.984 -1.253 17.203 1 87.06 214 LEU B O 1
ATOM 3943 N N . PRO B 1 215 ? -9.977 -2.588 15.734 1 87.94 215 PRO B N 1
ATOM 3944 C CA . PRO B 1 215 ? -9.438 -1.405 15.055 1 87.94 215 PRO B CA 1
ATOM 3945 C C . PRO B 1 215 ? -10.531 -0.465 14.555 1 87.94 215 PRO B C 1
ATOM 3947 O O . PRO B 1 215 ? -10.367 0.757 14.594 1 87.94 215 PRO B O 1
ATOM 3950 N N . ARG B 1 216 ? -11.586 -0.985 14.102 1 92.5 216 ARG B N 1
ATOM 3951 C CA . ARG B 1 216 ? -12.703 -0.194 13.586 1 92.5 216 ARG B CA 1
ATOM 3952 C C . ARG B 1 216 ? -13.391 0.584 14.703 1 92.5 216 ARG B C 1
ATOM 3954 O O . ARG B 1 216 ? -13.695 1.766 14.547 1 92.5 216 ARG B O 1
ATOM 3961 N N . LYS B 1 217 ? -13.57 -0.108 15.797 1 90.12 217 LYS B N 1
ATOM 3962 C CA . LYS B 1 217 ? -14.148 0.572 16.953 1 90.12 217 LYS B CA 1
ATOM 3963 C C . LYS B 1 217 ? -13.258 1.727 17.406 1 90.12 217 LYS B C 1
ATOM 3965 O O . LYS B 1 217 ? -13.758 2.809 17.734 1 90.12 217 LYS B O 1
ATOM 3970 N N . CYS B 1 218 ? -12.016 1.468 17.406 1 84.81 218 CYS B N 1
ATOM 3971 C CA . CYS B 1 218 ? -11.055 2.486 17.812 1 84.81 218 CYS B CA 1
ATOM 3972 C C . CYS B 1 218 ? -11.102 3.689 16.875 1 84.81 218 CYS B C 1
ATOM 3974 O O . CYS B 1 218 ? -11.172 4.832 17.344 1 84.81 218 CYS B O 1
ATOM 3976 N N . ILE B 1 219 ? -11.102 3.465 15.656 1 89.12 219 ILE B N 1
ATOM 3977 C CA . ILE B 1 219 ? -11.109 4.547 14.672 1 89.12 219 ILE B CA 1
ATOM 3978 C C . ILE B 1 219 ? -12.406 5.348 14.797 1 89.12 219 ILE B C 1
ATOM 3980 O O . ILE B 1 219 ? -12.383 6.578 14.789 1 89.12 219 ILE B O 1
ATOM 3984 N N . ARG B 1 220 ? -13.5 4.645 14.938 1 90.5 220 ARG B N 1
ATOM 3985 C CA . ARG B 1 220 ? -14.797 5.309 15.07 1 90.5 220 ARG B CA 1
ATOM 3986 C C . ARG B 1 220 ? -14.852 6.164 16.328 1 90.5 220 ARG B C 1
ATOM 3988 O O . ARG B 1 220 ? -15.438 7.246 16.328 1 90.5 220 ARG B O 1
ATOM 3995 N N . GLN B 1 221 ? -14.281 5.699 17.328 1 84.75 221 GLN B N 1
ATOM 3996 C CA . GLN B 1 221 ? -14.305 6.391 18.609 1 84.75 221 GLN B CA 1
ATOM 3997 C C . GLN B 1 221 ? -13.328 7.566 18.625 1 84.75 221 GLN B C 1
ATOM 3999 O O . GLN B 1 221 ? -13.664 8.656 19.109 1 84.75 221 GLN B O 1
ATOM 4004 N N . PHE B 1 222 ? -12.211 7.367 18.062 1 81.19 222 PHE B N 1
ATOM 4005 C CA . PHE B 1 222 ? -11.148 8.359 18.156 1 81.19 222 PHE B CA 1
ATOM 4006 C C . PHE B 1 222 ? -11.352 9.453 17.109 1 81.19 222 PHE B C 1
ATOM 4008 O O . PHE B 1 222 ? -10.906 10.586 17.297 1 81.19 222 PHE B O 1
ATOM 4015 N N . PHE B 1 223 ? -12.008 9.031 16.062 1 87.62 223 PHE B N 1
ATOM 4016 C CA . PHE B 1 223 ? -12.211 9.992 14.977 1 87.62 223 PHE B CA 1
ATOM 4017 C C . PHE B 1 223 ? -13.688 10.07 14.602 1 87.62 223 PHE B C 1
ATOM 4019 O O . PHE B 1 223 ? -14.078 9.648 13.508 1 87.62 223 PHE B O 1
ATOM 4026 N N . PRO B 1 224 ? -14.398 10.789 15.43 1 86.75 224 PRO B N 1
ATOM 4027 C CA . PRO B 1 224 ? -15.828 10.883 15.125 1 86.75 224 PRO B CA 1
ATOM 4028 C C . PRO B 1 224 ? -16.109 11.672 13.852 1 86.75 224 PRO B C 1
ATOM 4030 O O . PRO B 1 224 ? -17.031 11.336 13.094 1 86.75 224 PRO B O 1
ATOM 4033 N N . ALA B 1 225 ? -15.367 12.758 13.734 1 89.31 225 ALA B N 1
ATOM 4034 C CA . ALA B 1 225 ? -15.445 13.492 12.477 1 89.31 225 ALA B CA 1
ATOM 4035 C C . ALA B 1 225 ? -14.438 12.961 11.461 1 89.31 225 ALA B C 1
ATOM 4037 O O . ALA B 1 225 ? -13.227 13.055 11.672 1 89.31 225 ALA B O 1
ATOM 4038 N N . ARG B 1 226 ? -14.977 12.32 10.453 1 93.12 226 ARG B N 1
ATOM 4039 C CA . ARG B 1 226 ? -14.055 11.719 9.492 1 93.12 226 ARG B CA 1
ATOM 4040 C C . ARG B 1 226 ? -14.516 11.977 8.062 1 93.12 226 ARG B C 1
ATOM 4042 O O . ARG B 1 226 ? -15.719 12.086 7.801 1 93.12 226 ARG B O 1
ATOM 4049 N N . LYS B 1 227 ? -13.609 12.156 7.219 1 96.31 227 LYS B N 1
ATOM 4050 C CA . LYS B 1 227 ? -13.781 12.391 5.789 1 96.31 227 LYS B CA 1
ATOM 4051 C C . LYS B 1 227 ? -12.812 11.547 4.969 1 96.31 227 LYS B C 1
ATOM 4053 O O . LYS B 1 227 ? -11.703 11.258 5.418 1 96.31 227 LYS B O 1
ATOM 4058 N N . CYS B 1 228 ? -13.281 11.164 3.771 1 98.12 228 CYS B N 1
ATOM 4059 C CA . CYS B 1 228 ? -12.43 10.391 2.873 1 98.12 228 CYS B CA 1
ATOM 4060 C C . CYS B 1 228 ? -12.258 11.102 1.537 1 98.12 228 CYS B C 1
ATOM 4062 O O . CYS B 1 228 ? -13.227 11.609 0.97 1 98.12 228 CYS B O 1
ATOM 4064 N N . PHE B 1 229 ? -11.078 11.234 1.103 1 98.25 229 PHE B N 1
ATOM 4065 C CA . PHE B 1 229 ? -10.742 11.766 -0.216 1 98.25 229 PHE B CA 1
ATOM 4066 C C . PHE B 1 229 ? -9.977 10.734 -1.03 1 98.25 229 PHE B C 1
ATOM 4068 O O . PHE B 1 229 ? -9.047 10.094 -0.52 1 98.25 229 PHE B O 1
ATOM 4075 N N . ILE B 1 230 ? -10.359 10.516 -2.223 1 97.25 230 ILE B N 1
ATOM 4076 C CA . ILE B 1 230 ? -9.578 9.695 -3.139 1 97.25 230 ILE B CA 1
ATOM 4077 C C . ILE B 1 230 ? -8.867 10.594 -4.152 1 97.25 230 ILE B C 1
ATOM 4079 O O . ILE B 1 230 ? -9.375 11.648 -4.52 1 97.25 230 ILE B O 1
ATOM 4083 N N . PHE B 1 231 ? -7.684 10.211 -4.547 1 96.62 231 PHE B N 1
ATOM 4084 C CA . PHE B 1 231 ? -6.891 10.914 -5.547 1 96.62 231 PHE B CA 1
ATOM 4085 C C . PHE B 1 231 ? -6.461 9.969 -6.66 1 96.62 231 PHE B C 1
ATOM 4087 O O . PHE B 1 231 ? -5.895 8.906 -6.395 1 96.62 231 PHE B O 1
ATOM 4094 N N . VAL B 1 232 ? -6.734 10.359 -7.836 1 92.94 232 VAL B N 1
ATOM 4095 C CA . VAL B 1 232 ? -6.184 9.617 -8.961 1 92.94 232 VAL B CA 1
ATOM 4096 C C . VAL B 1 232 ? -4.691 9.914 -9.102 1 92.94 232 VAL B C 1
ATOM 4098 O O . VAL B 1 232 ? -4.148 10.75 -8.375 1 92.94 232 VAL B O 1
ATOM 4101 N N . GLN B 1 233 ? -4.035 9.234 -9.961 1 89.38 233 GLN B N 1
ATOM 4102 C CA . GLN B 1 233 ? -2.615 9.484 -10.188 1 89.38 233 GLN B CA 1
ATOM 4103 C C . GLN B 1 233 ? -2.377 10.898 -10.703 1 89.38 233 GLN B C 1
ATOM 4105 O O . GLN B 1 233 ? -3.104 11.383 -11.57 1 89.38 233 GLN B O 1
ATOM 4110 N N . PRO B 1 234 ? -1.423 11.531 -10.102 1 89 234 PRO B N 1
ATOM 4111 C CA . PRO B 1 234 ? -1.185 12.93 -10.484 1 89 234 PRO B CA 1
ATOM 4112 C C . PRO B 1 234 ? -0.722 13.07 -11.938 1 89 234 PRO B C 1
ATOM 4114 O O . PRO B 1 234 ? -1.081 14.047 -12.609 1 89 234 PRO B O 1
ATOM 4117 N N . ALA B 1 235 ? 0.14 12.219 -12.328 1 87 235 ALA B N 1
ATOM 4118 C CA . ALA B 1 235 ? 0.739 12.281 -13.656 1 87 235 ALA B CA 1
ATOM 4119 C C . ALA B 1 235 ? 1.384 10.945 -14.031 1 87 235 ALA B C 1
ATOM 4121 O O . ALA B 1 235 ? 1.376 10 -13.234 1 87 235 ALA B O 1
ATOM 4122 N N . SER B 1 236 ? 1.811 10.914 -15.258 1 80.62 236 SER B N 1
ATOM 4123 C CA . SER B 1 236 ? 2.582 9.75 -15.672 1 80.62 236 SER B CA 1
ATOM 4124 C C . SER B 1 236 ? 3.898 9.656 -14.906 1 80.62 236 SER B C 1
ATOM 4126 O O . SER B 1 236 ? 4.367 10.648 -14.344 1 80.62 236 SER B O 1
ATOM 4128 N N . ARG B 1 237 ? 4.438 8.484 -14.906 1 79.25 237 ARG B N 1
ATOM 4129 C CA . ARG B 1 237 ? 5.699 8.266 -14.203 1 79.25 237 ARG B CA 1
ATOM 4130 C C . ARG B 1 237 ? 6.781 9.211 -14.719 1 79.25 237 ARG B C 1
ATOM 4132 O O . ARG B 1 237 ? 7.543 9.773 -13.93 1 79.25 237 ARG B O 1
ATOM 4139 N N . LYS B 1 238 ? 6.867 9.375 -15.945 1 78.56 238 LYS B N 1
ATOM 4140 C CA . LYS B 1 238 ? 7.879 10.234 -16.562 1 78.56 238 LYS B CA 1
ATOM 4141 C C . LYS B 1 238 ? 7.77 11.664 -16.047 1 78.56 238 LYS B C 1
ATOM 4143 O O . LYS B 1 238 ? 8.781 12.312 -15.766 1 78.56 238 LYS B O 1
ATOM 4148 N N . ARG B 1 239 ? 6.609 12.086 -15.883 1 79.75 239 ARG B N 1
ATOM 4149 C CA . ARG B 1 239 ? 6.379 13.445 -15.422 1 79.75 239 ARG B CA 1
ATOM 4150 C C . ARG B 1 239 ? 6.609 13.57 -13.922 1 79.75 239 ARG B C 1
ATOM 4152 O O . ARG B 1 239 ? 7.062 14.609 -13.438 1 79.75 239 ARG B O 1
ATOM 4159 N N . LEU B 1 240 ? 6.328 12.5 -13.227 1 80.25 240 LEU B N 1
ATOM 4160 C CA . LEU B 1 240 ? 6.434 12.523 -11.773 1 80.25 240 LEU B CA 1
ATOM 4161 C C . LEU B 1 240 ? 7.895 12.602 -11.336 1 80.25 240 LEU B C 1
ATOM 4163 O O . LEU B 1 240 ? 8.188 13.008 -10.211 1 80.25 240 LEU B O 1
ATOM 4167 N N . ARG B 1 241 ? 8.797 12.25 -12.227 1 77.81 241 ARG B N 1
ATOM 4168 C CA . ARG B 1 241 ? 10.219 12.352 -11.945 1 77.81 241 ARG B CA 1
ATOM 4169 C C . ARG B 1 241 ? 10.633 13.805 -11.734 1 77.81 241 ARG B C 1
ATOM 4171 O O . ARG B 1 241 ? 11.625 14.086 -11.055 1 77.81 241 ARG B O 1
ATOM 4178 N N . ARG B 1 242 ? 9.805 14.695 -12.234 1 79.31 242 ARG B N 1
ATOM 4179 C CA . ARG B 1 242 ? 10.07 16.125 -12.125 1 79.31 242 ARG B CA 1
ATOM 4180 C C . ARG B 1 242 ? 8.938 16.844 -11.398 1 79.31 242 ARG B C 1
ATOM 4182 O O . ARG B 1 242 ? 8.5 17.906 -11.82 1 79.31 242 ARG B O 1
ATOM 4189 N N . LEU B 1 243 ? 8.523 16.203 -10.438 1 76.69 243 LEU B N 1
ATOM 4190 C CA . LEU B 1 243 ? 7.328 16.688 -9.75 1 76.69 243 LEU B CA 1
ATOM 4191 C C . LEU B 1 243 ? 7.523 18.109 -9.266 1 76.69 243 LEU B C 1
ATOM 4193 O O . LEU B 1 243 ? 6.602 18.938 -9.344 1 76.69 243 LEU B O 1
ATOM 4197 N N . GLU B 1 244 ? 8.742 18.453 -8.805 1 75.94 244 GLU B N 1
ATOM 4198 C CA . GLU B 1 244 ? 8.992 19.797 -8.289 1 75.94 244 GLU B CA 1
ATOM 4199 C C . GLU B 1 244 ? 8.922 20.828 -9.406 1 75.94 244 GLU B C 1
ATOM 4201 O O . GLU B 1 244 ? 8.68 22.016 -9.141 1 75.94 244 GLU B O 1
ATOM 4206 N N . GLU B 1 245 ? 9.117 20.344 -10.547 1 79.5 245 GLU B N 1
ATOM 4207 C CA . GLU B 1 245 ? 9.156 21.25 -11.688 1 79.5 245 GLU B CA 1
ATOM 4208 C C . GLU B 1 245 ? 7.809 21.312 -12.406 1 79.5 245 GLU B C 1
ATOM 4210 O O . GLU B 1 245 ? 7.57 22.188 -13.227 1 79.5 245 GLU B O 1
ATOM 4215 N N . LEU B 1 246 ? 7.031 20.328 -12.031 1 81.31 246 LEU B N 1
ATOM 4216 C CA . LEU B 1 246 ? 5.754 20.25 -12.734 1 81.31 246 LEU B CA 1
ATOM 4217 C C . LEU B 1 246 ? 4.824 21.375 -12.32 1 81.31 246 LEU B C 1
ATOM 4219 O O . LEU B 1 246 ? 4.715 21.688 -11.133 1 81.31 246 LEU B O 1
ATOM 4223 N N . GLN B 1 247 ? 4.348 22.031 -13.328 1 81.56 247 GLN B N 1
ATOM 4224 C CA . GLN B 1 247 ? 3.293 23 -13.07 1 81.56 247 GLN B CA 1
ATOM 4225 C C . GLN B 1 247 ? 1.955 22.312 -12.82 1 81.56 247 GLN B C 1
ATOM 4227 O O . GLN B 1 247 ? 1.746 21.172 -13.258 1 81.56 247 GLN B O 1
ATOM 4232 N N . GLU B 1 248 ? 1.14 22.984 -12.125 1 81.69 248 GLU B N 1
ATOM 4233 C CA . GLU B 1 248 ? -0.152 22.422 -11.75 1 81.69 248 GLU B CA 1
ATOM 4234 C C . GLU B 1 248 ? -0.937 21.969 -12.977 1 81.69 248 GLU B C 1
ATOM 4236 O O . GLU B 1 248 ? -1.624 20.938 -12.93 1 81.69 248 GLU B O 1
ATOM 4241 N N . ASP B 1 249 ? -0.779 22.703 -14 1 82.75 249 ASP B N 1
ATOM 4242 C CA . ASP B 1 249 ? -1.573 22.406 -15.188 1 82.75 249 ASP B CA 1
ATOM 4243 C C . ASP B 1 249 ? -1.014 21.203 -15.938 1 82.75 249 ASP B C 1
ATOM 4245 O O . ASP B 1 249 ? -1.642 20.703 -16.875 1 82.75 249 ASP B O 1
ATOM 4249 N N . GLU B 1 250 ? 0.087 20.75 -15.508 1 86.19 250 GLU B N 1
ATOM 4250 C CA . GLU B 1 250 ? 0.702 19.578 -16.125 1 86.19 250 GLU B CA 1
ATOM 4251 C C . GLU B 1 250 ? 0.258 18.281 -15.43 1 86.19 250 GLU B C 1
ATOM 4253 O O . GLU B 1 250 ? 0.523 17.188 -15.914 1 86.19 250 GLU B O 1
ATOM 4258 N N . LEU B 1 251 ? -0.415 18.5 -14.336 1 89.19 251 LEU B N 1
ATOM 4259 C CA . LEU B 1 251 ? -0.928 17.344 -13.602 1 89.19 251 LEU B CA 1
ATOM 4260 C C . LEU B 1 251 ? -2.293 16.922 -14.133 1 89.19 251 LEU B C 1
ATOM 4262 O O . LEU B 1 251 ? -2.934 17.672 -14.875 1 89.19 251 LEU B O 1
ATOM 4266 N N . ASP B 1 252 ? -2.68 15.695 -13.922 1 90.81 252 ASP B N 1
ATOM 4267 C CA . ASP B 1 252 ? -4 15.195 -14.289 1 90.81 252 ASP B CA 1
ATOM 4268 C C . ASP B 1 252 ? -5.102 16.125 -13.773 1 90.81 252 ASP B C 1
ATOM 4270 O O . ASP B 1 252 ? -5.059 16.562 -12.625 1 90.81 252 ASP B O 1
ATOM 4274 N N . SER B 1 253 ? -6.062 16.438 -14.617 1 92.38 253 SER B N 1
ATOM 4275 C CA . SER B 1 253 ? -7.09 17.422 -14.289 1 92.38 253 SER B CA 1
ATOM 4276 C C . SER B 1 253 ? -7.961 16.953 -13.125 1 92.38 253 SER B C 1
ATOM 4278 O O . SER B 1 253 ? -8.336 17.75 -12.258 1 92.38 253 SER B O 1
ATOM 4280 N N . GLU B 1 254 ? -8.312 15.672 -13.188 1 92.69 254 GLU B N 1
ATOM 4281 C CA . GLU B 1 254 ? -9.102 15.125 -12.086 1 92.69 254 GLU B CA 1
ATOM 4282 C C . GLU B 1 254 ? -8.336 15.211 -10.766 1 92.69 254 GLU B C 1
ATOM 4284 O O . GLU B 1 254 ? -8.914 15.523 -9.727 1 92.69 254 GLU B O 1
ATOM 4289 N N . PHE B 1 255 ? -7.082 14.969 -10.844 1 94.38 255 PHE B N 1
ATOM 4290 C CA . PHE B 1 255 ? -6.234 15.055 -9.664 1 94.38 255 PHE B CA 1
ATOM 4291 C C . PHE B 1 255 ? -6.199 16.484 -9.125 1 94.38 255 PHE B C 1
ATOM 4293 O O . PHE B 1 255 ? -6.309 16.688 -7.918 1 94.38 255 PHE B O 1
ATOM 4300 N N . GLN B 1 256 ? -6.078 17.422 -9.984 1 94.88 256 GLN B N 1
ATOM 4301 C CA . GLN B 1 256 ? -6.055 18.828 -9.586 1 94.88 256 GLN B CA 1
ATOM 4302 C C . GLN B 1 256 ? -7.332 19.219 -8.844 1 94.88 256 GLN B C 1
ATOM 4304 O O . GLN B 1 256 ? -7.281 19.891 -7.816 1 94.88 256 GLN B O 1
ATOM 4309 N N . GLU B 1 257 ? -8.375 18.781 -9.383 1 96.25 257 GLU B N 1
ATOM 4310 C CA . GLU B 1 257 ? -9.672 19.094 -8.773 1 96.25 257 GLU B CA 1
ATOM 4311 C C . GLU B 1 257 ? -9.797 18.438 -7.398 1 96.25 257 GLU B C 1
ATOM 4313 O O . GLU B 1 257 ? -10.297 19.062 -6.457 1 96.25 257 GLU B O 1
ATOM 4318 N N . GLN B 1 258 ? -9.398 17.219 -7.301 1 96.31 258 GLN B N 1
ATOM 4319 C CA . GLN B 1 258 ? -9.453 16.5 -6.039 1 96.31 258 GLN B CA 1
ATOM 4320 C C . GLN B 1 258 ? -8.586 17.172 -4.977 1 96.31 258 GLN B C 1
ATOM 4322 O O . GLN B 1 258 ? -9 17.312 -3.824 1 96.31 258 GLN B O 1
ATOM 4327 N N . VAL B 1 259 ? -7.453 17.625 -5.395 1 96.88 259 VAL B N 1
ATOM 4328 C CA . VAL B 1 259 ? -6.555 18.312 -4.473 1 96.88 259 VAL B CA 1
ATOM 4329 C C . VAL B 1 259 ? -7.184 19.625 -4.02 1 96.88 259 VAL B C 1
ATOM 4331 O O . VAL B 1 259 ? -7.129 19.969 -2.838 1 96.88 259 VAL B O 1
ATOM 4334 N N . ALA B 1 260 ? -7.75 20.344 -4.934 1 96.19 260 ALA B N 1
ATOM 4335 C CA . ALA B 1 260 ? -8.406 21.594 -4.598 1 96.19 260 ALA B CA 1
ATOM 4336 C C . ALA B 1 260 ? -9.531 21.375 -3.594 1 96.19 260 ALA B C 1
ATOM 4338 O O . ALA B 1 260 ? -9.672 22.141 -2.629 1 96.19 260 ALA B O 1
ATOM 4339 N N . GLN B 1 261 ? -10.312 20.359 -3.826 1 97 261 GLN B N 1
ATOM 4340 C CA . GLN B 1 261 ? -11.406 20.031 -2.908 1 97 261 GLN B CA 1
ATOM 4341 C C . GLN B 1 261 ? -10.867 19.656 -1.527 1 97 261 GLN B C 1
ATOM 4343 O O . GLN B 1 261 ? -11.43 20.078 -0.51 1 97 261 GLN B O 1
ATOM 4348 N N . PHE B 1 262 ? -9.891 18.891 -1.522 1 97.75 262 PHE B N 1
ATOM 4349 C CA . PHE B 1 262 ? -9.242 18.484 -0.281 1 97.75 262 PHE B CA 1
ATOM 4350 C C . PHE B 1 262 ? -8.75 19.703 0.493 1 97.75 262 PHE B C 1
ATOM 4352 O O . PHE B 1 262 ? -9.047 19.859 1.682 1 97.75 262 PHE B O 1
ATOM 4359 N N . CYS B 1 263 ? -8.016 20.594 -0.157 1 97 263 CYS B N 1
ATOM 4360 C CA . CYS B 1 263 ? -7.477 21.781 0.487 1 97 263 CYS B CA 1
ATOM 4361 C C . CYS B 1 263 ? -8.594 22.672 1.019 1 97 263 CYS B C 1
ATOM 4363 O O . CYS B 1 263 ? -8.547 23.109 2.168 1 97 263 CYS B O 1
ATOM 4365 N N . HIS B 1 264 ? -9.562 22.844 0.251 1 95.44 264 HIS B N 1
ATOM 4366 C CA . HIS B 1 264 ? -10.695 23.688 0.657 1 95.44 264 HIS B CA 1
ATOM 4367 C C . HIS B 1 264 ? -11.359 23.125 1.91 1 95.44 264 HIS B C 1
ATOM 4369 O O . HIS B 1 264 ? -11.672 23.875 2.838 1 95.44 264 HIS B O 1
ATOM 4375 N N . HIS B 1 265 ? -11.539 21.859 1.915 1 95.25 265 HIS B N 1
ATOM 4376 C CA . HIS B 1 265 ? -12.172 21.219 3.066 1 95.25 265 HIS B CA 1
ATOM 4377 C C . HIS B 1 265 ? -11.328 21.391 4.324 1 95.25 265 HIS B C 1
ATOM 4379 O O . HIS B 1 265 ? -11.852 21.719 5.391 1 95.25 265 HIS B O 1
ATOM 4385 N N . VAL B 1 266 ? -10.07 21.156 4.184 1 94.69 266 VAL B N 1
ATOM 4386 C CA . VAL B 1 266 ? -9.164 21.266 5.32 1 94.69 266 VAL B CA 1
ATOM 4387 C C . VAL B 1 266 ? -9.195 22.688 5.875 1 94.69 266 VAL B C 1
ATOM 4389 O O . VAL B 1 266 ? -9.289 22.891 7.086 1 94.69 266 VAL B O 1
ATOM 4392 N N . TRP B 1 267 ? -9.188 23.672 5.027 1 93.81 267 TRP B N 1
ATOM 4393 C CA . TRP B 1 267 ? -9.18 25.062 5.445 1 93.81 267 TRP B CA 1
ATOM 4394 C C . TRP B 1 267 ? -10.492 25.438 6.129 1 93.81 267 TRP B C 1
ATOM 4396 O O . TRP B 1 267 ? -10.516 26.234 7.062 1 93.81 267 TRP B O 1
ATOM 4406 N N . GLU B 1 268 ? -11.477 24.812 5.723 1 88.12 268 GLU B N 1
ATOM 4407 C CA . GLU B 1 268 ? -12.797 25.172 6.23 1 88.12 268 GLU B CA 1
ATOM 4408 C C . GLU B 1 268 ? -13.078 24.484 7.566 1 88.12 268 GLU B C 1
ATOM 4410 O O . GLU B 1 268 ? -13.641 25.109 8.477 1 88.12 268 GLU B O 1
ATOM 4415 N N . ILE B 1 269 ? -12.734 23.312 7.738 1 79.88 269 ILE B N 1
ATOM 4416 C CA . ILE B 1 269 ? -13.242 22.516 8.852 1 79.88 269 ILE B CA 1
ATOM 4417 C C . ILE B 1 269 ? -12.227 22.516 9.992 1 79.88 269 ILE B C 1
ATOM 4419 O O . ILE B 1 269 ? -12.578 22.25 11.141 1 79.88 269 ILE B O 1
ATOM 4423 N N . SER B 1 270 ? -11.047 22.75 9.719 1 74.31 270 SER B N 1
ATOM 4424 C CA . SER B 1 270 ? -10.039 22.562 10.758 1 74.31 270 SER B CA 1
ATOM 4425 C C . SER B 1 270 ? -10.234 23.547 11.906 1 74.31 270 SER B C 1
ATOM 4427 O O . SER B 1 270 ? -10.305 24.75 11.695 1 74.31 270 SER B O 1
ATOM 4429 N N . LYS B 1 271 ? -10.453 22.906 13.031 1 71.5 271 LYS B N 1
ATOM 4430 C CA . LYS B 1 271 ? -10.727 23.672 14.242 1 71.5 271 LYS B CA 1
ATOM 4431 C C . LYS B 1 271 ? -9.453 24.281 14.82 1 71.5 271 LYS B C 1
ATOM 4433 O O . LYS B 1 271 ? -8.352 23.766 14.57 1 71.5 271 LYS B O 1
ATOM 4438 N N . THR B 1 272 ? -9.68 25.344 15.516 1 68.69 272 THR B N 1
ATOM 4439 C CA . THR B 1 272 ? -8.562 26 16.188 1 68.69 272 THR B CA 1
ATOM 4440 C C . THR B 1 272 ? -8.039 25.141 17.328 1 68.69 272 THR B C 1
ATOM 4442 O O . THR B 1 272 ? -8.812 24.484 18.031 1 68.69 272 THR B O 1
ATOM 4445 N N . LYS B 1 273 ? -6.855 24.734 17.234 1 61.16 273 LYS B N 1
ATOM 4446 C CA . LYS B 1 273 ? -6.215 24.047 18.344 1 61.16 273 LYS B CA 1
ATOM 4447 C C . LYS B 1 273 ? -5.406 25.016 19.203 1 61.16 273 LYS B C 1
ATOM 4449 O O . LYS B 1 273 ? -4.68 25.859 18.672 1 61.16 273 LYS B O 1
ATOM 4454 N N . THR B 1 274 ? -5.848 25.25 20.484 1 49.06 274 THR B N 1
ATOM 4455 C CA . THR B 1 274 ? -4.969 25.984 21.391 1 49.06 274 THR B CA 1
ATOM 4456 C C . THR B 1 274 ? -3.73 25.156 21.734 1 49.06 274 THR B C 1
ATOM 4458 O O . THR B 1 274 ? -3.846 24.016 22.188 1 49.06 274 THR B O 1
ATOM 4461 N N . LEU B 1 275 ? -2.619 25.297 20.984 1 46.97 275 LEU B N 1
ATOM 4462 C CA . LEU B 1 275 ? -1.389 24.625 21.391 1 46.97 275 LEU B CA 1
ATOM 4463 C C . LEU B 1 275 ? -1.167 24.766 22.891 1 46.97 275 LEU B C 1
ATOM 4465 O O . LEU B 1 275 ? -1.273 25.859 23.438 1 46.97 275 LEU B O 1
ATOM 4469 N N . LEU B 1 276 ? -1.566 23.828 23.641 1 38.19 276 LEU B N 1
ATOM 4470 C CA . LEU B 1 276 ? -1.312 23.953 25.078 1 38.19 276 LEU B CA 1
ATOM 4471 C C . LEU B 1 276 ? 0.086 24.5 25.344 1 38.19 276 LEU B C 1
ATOM 4473 O O . LEU B 1 276 ? 1.075 23.953 24.859 1 38.19 276 LEU B O 1
ATOM 4477 N N . GLY B 1 277 ? 0.47 25.75 25.422 1 36.22 277 GLY B N 1
ATOM 4478 C CA . GLY B 1 277 ? 1.71 26.312 25.953 1 36.22 277 GLY B CA 1
ATOM 4479 C C . GLY B 1 277 ? 2.439 25.359 26.875 1 36.22 277 GLY B C 1
ATOM 4480 O O . GLY B 1 277 ? 3.656 25.188 26.766 1 36.22 277 GLY B O 1
ATOM 4481 N N . GLY B 1 278 ? 2.141 25.156 28.297 1 32.12 278 GLY B N 1
ATOM 4482 C CA . GLY B 1 278 ? 2.941 24.812 29.453 1 32.12 278 GLY B CA 1
ATOM 4483 C C . GLY B 1 278 ? 3.375 23.359 29.484 1 32.12 278 GLY B C 1
ATOM 4484 O O . GLY B 1 278 ? 4.129 22.938 30.359 1 32.12 278 GLY B O 1
ATOM 4485 N N . HIS B 1 279 ? 2.631 22.328 29.219 1 32.41 279 HIS B N 1
ATOM 4486 C CA . HIS B 1 279 ? 3.193 21.047 29.625 1 32.41 279 HIS B CA 1
ATOM 4487 C C . HIS B 1 279 ? 4.188 20.531 28.594 1 32.41 279 HIS B C 1
ATOM 4489 O O . HIS B 1 279 ? 3.836 20.328 27.438 1 32.41 279 HIS B O 1
ATOM 4495 N N . VAL B 1 280 ? 5.441 20.922 28.641 1 30.77 280 VAL B N 1
ATOM 4496 C CA . VAL B 1 280 ? 6.633 20.328 28.047 1 30.77 280 VAL B CA 1
ATOM 4497 C C . VAL B 1 280 ? 6.559 18.812 28.156 1 30.77 280 VAL B C 1
ATOM 4499 O O . VAL B 1 280 ? 6.398 18.266 29.266 1 30.77 280 VAL B O 1
ATOM 4502 N N . VAL B 1 281 ? 6.16 18.094 27.281 1 31.61 281 VAL B N 1
ATOM 4503 C CA . VAL B 1 281 ? 6.379 16.656 27.281 1 31.61 281 VAL B CA 1
ATOM 4504 C C . VAL B 1 281 ? 7.844 16.359 27.594 1 31.61 281 VAL B C 1
ATOM 4506 O O . VAL B 1 281 ? 8.727 16.656 26.797 1 31.61 281 VAL B O 1
ATOM 4509 N N . THR B 1 282 ? 8.414 16.594 28.797 1 29.55 282 THR B N 1
ATOM 4510 C CA . THR B 1 282 ? 9.719 16.172 29.297 1 29.55 282 THR B CA 1
ATOM 4511 C C . THR B 1 282 ? 9.867 14.656 29.188 1 29.55 282 THR B C 1
ATOM 4513 O O . THR B 1 282 ? 9.07 13.906 29.766 1 29.55 282 THR B O 1
ATOM 4516 N N . GLY B 1 283 ? 10.25 14.18 28.109 1 27.94 283 GLY B N 1
ATOM 4517 C CA . GLY B 1 283 ? 10.781 12.828 28.078 1 27.94 283 GLY B CA 1
ATOM 4518 C C . GLY B 1 283 ? 11.625 12.484 29.281 1 27.94 283 GLY B C 1
ATOM 4519 O O . GLY B 1 283 ? 12.203 11.398 29.359 1 27.94 283 GLY B O 1
ATOM 4520 N N . ALA B 1 284 ? 12.156 13.414 30.109 1 26.58 284 ALA B N 1
ATOM 4521 C CA . ALA B 1 284 ? 13.016 13.031 31.219 1 26.58 284 ALA B CA 1
ATOM 4522 C C . ALA B 1 284 ? 12.25 12.18 32.219 1 26.58 284 ALA B C 1
ATOM 4524 O O . ALA B 1 284 ? 12.859 11.492 33.062 1 26.58 284 ALA B O 1
ATOM 4525 N N . SER B 1 285 ? 11.094 12.312 32.406 1 27.73 285 SER B N 1
ATOM 4526 C CA . SER B 1 285 ? 10.688 11.656 33.656 1 27.73 285 SER B CA 1
ATOM 4527 C C . SER B 1 285 ? 10.82 10.141 33.531 1 27.73 285 SER B C 1
ATOM 4529 O O . SER B 1 285 ? 10.969 9.453 34.562 1 27.73 285 SER B O 1
ATOM 4531 N N . GLU B 1 286 ? 10.594 9.406 32.5 1 27.11 286 GLU B N 1
ATOM 4532 C CA . GLU B 1 286 ? 10.844 7.992 32.781 1 27.11 286 GLU B CA 1
ATOM 4533 C C . GLU B 1 286 ? 12.32 7.645 32.594 1 27.11 286 GLU B C 1
ATOM 4535 O O . GLU B 1 286 ? 12.719 6.496 32.781 1 27.11 286 GLU B O 1
ATOM 4540 N N . CYS B 1 287 ? 13.25 8.57 32.188 1 21.36 287 CYS B N 1
ATOM 4541 C CA . CYS B 1 287 ? 14.617 8.094 32.375 1 21.36 287 CYS B CA 1
ATOM 4542 C C . CYS B 1 287 ? 15.078 8.359 33.812 1 21.36 287 CYS B C 1
ATOM 4544 O O . CYS B 1 287 ? 16.25 8.164 34.125 1 21.36 287 CYS B O 1
ATOM 4546 N N . ARG B 1 288 ? 14.414 9.016 34.719 1 20.11 288 ARG B N 1
ATOM 4547 C CA . ARG B 1 288 ? 14.992 8.781 36.031 1 20.11 288 ARG B CA 1
ATOM 4548 C C . ARG B 1 288 ? 14.516 7.449 36.594 1 20.11 288 ARG B C 1
ATOM 4550 O O . ARG B 1 288 ? 13.359 7.066 36.406 1 20.11 288 ARG B O 1
#

Organism: NCBI:txid38772

Solvent-accessible surface area (backbone atoms only — not comparable to full-atom values): 31825 Å² total; per-residue (Å²): 128,72,80,63,84,73,75,74,77,61,92,39,96,51,55,42,62,34,29,38,65,40,94,87,69,43,82,39,74,35,65,71,43,50,52,56,57,66,66,53,84,51,54,29,28,26,40,20,39,41,35,46,46,93,61,53,63,39,55,54,52,16,52,66,68,74,35,86,68,59,52,73,77,74,35,42,74,58,84,77,57,71,35,30,30,32,34,52,37,70,32,91,81,42,87,75,30,32,30,33,40,32,44,41,31,40,28,46,36,39,89,70,37,48,65,66,57,40,51,49,53,50,39,50,41,52,71,68,18,27,24,34,34,42,39,41,63,51,62,85,32,32,66,58,43,53,62,63,24,52,69,66,54,65,50,66,71,55,85,79,38,60,74,67,65,90,72,57,26,37,31,32,42,36,31,26,51,36,54,56,41,58,39,56,96,86,36,78,52,52,51,50,52,52,51,52,60,56,46,56,71,67,92,62,82,45,78,85,37,40,75,45,34,48,34,33,52,40,40,51,67,50,26,72,52,67,44,42,44,66,27,44,57,48,55,55,50,80,54,41,63,40,48,84,72,51,52,75,85,70,35,34,66,70,25,49,50,39,50,52,52,50,40,52,48,52,66,67,63,53,44,76,31,78,74,76,79,79,78,69,85,65,74,56,65,80,74,104,130,72,80,64,85,72,76,74,77,62,91,39,96,51,56,41,63,34,30,39,65,41,96,87,68,43,81,40,74,34,64,70,42,49,53,55,58,66,65,53,85,51,55,29,29,26,40,19,38,42,35,47,47,93,64,53,62,38,54,54,52,15,52,64,68,73,34,85,66,58,51,72,77,75,34,43,74,58,85,78,56,73,38,30,30,33,35,50,38,69,32,90,81,43,85,76,29,31,30,34,39,34,47,42,30,40,28,46,35,40,87,69,37,48,65,66,57,40,49,50,54,49,38,48,38,52,70,68,18,28,23,34,34,42,39,41,65,50,61,86,34,33,64,59,42,54,62,62,23,50,70,66,53,64,50,66,71,55,85,79,38,61,73,68,66,89,73,56,27,37,31,32,41,37,30,26,51,35,52,57,40,59,39,56,96,87,35,78,51,51,51,50,51,53,50,51,58,56,47,59,69,66,90,62,82,45,79,86,37,41,77,44,35,48,33,34,52,40,40,51,66,51,28,72,51,66,46,40,44,64,26,42,57,48,55,54,50,80,53,42,62,40,51,84,74,52,51,75,86,69,35,33,66,69,25,51,51,40,49,51,52,49,41,52,48,51,65,67,64,53,43,76,29,79,73,76,80,78,77,71,85,64,75,57,64,79,73,103

InterPro domains:
  IPR015894 Guanylate-binding protein, N-terminal [PF02263] (26-275)
  IPR027417 P-loop containing nucleoside triphosphate hydrolase [G3DSA:3.40.50.300] (6-276)
  IPR027417 P-loop containing nucleoside triphosphate hydrolase [SSF52540] (12-274)
  IPR030386 GB1/RHD3-type guanine nucleotide-binding (G) domain [PS51715] (41-271)

pLDDT: mean 81.1, std 18.92, range [19.91, 98.31]

Secondary structure (DSSP, 8-state):
----S-------SS-EEEEEE-TTS-EEE-HHHHHHHHH--S-EEEEEEEEBTTSSHHHHHHHHTT-SSSS----BSS----SEEEEEEE-SSSTT-EEEEEEEPPBT-TTT--HHHHHHHHHHHHHH-SEEEEEEESS--HHHHHHHHHHHHTTTTSSS-----S-PPEEEEEEES--SB-EETTEE--HHHHHHHHTPPPS--SGGGHHHHHHHHHHHHH-SSEEEEE----S-HHHHTTGGG--GGGS-HHHHHHHHHHHHHHHHHPPPB---SS----TTGGG-/----S-------SS-EEEEEE-TTS-EEE-HHHHHHHHH--S-EEEEEEEEBTTSSHHHHHHHHTT-SSSS----BSS----SEEEEEEE-SSSTT-EEEEEEEPPBT-TTT--HHHHHHHHHHHHHH-SEEEEEEESS--HHHHHHHHHHHHTTTTSSS-----S-PPEEEEEEES--SB-EETTEE--HHHHHHHHTPPPS--SGGGHHHHHHHHHHHHH-SSEEEEE----S-HHHHTTGGG--GGGS-HHHHHHHHHHHHHHHHHPPPB---SS----TTGGG-

Foldseek 3Di:
DPPPPDQPCLPFPAKDAQWAQDPVRDIDGDVVVVVSVVPQPFFEAEEEEAEAFPQCQQVLLCVLVVHLDHRDDALDLDGDDGAKIWDWDQQPPDPRYIYIYIYGTGPPNPVVNDNVSSLVSVLVRFLQHLEYEYGEEAADDVVSLVSQLPNQPVLPDDPCSVVSPPRFHAYEYEYEQHDDFQDDPRHHDDQQVRVVVQLDADPDPDPVRCSVNNSSVRCCSRHVHYYYAYAHFFADSVVVNVSSVDDNVRTDPRRSVSSVVVSVVCSPPRDGDPRPPPDDPPPPPVVD/DPPPPPQPCLPFPAKDAQWAQDPVRDIDGDVVVVVSVVPQPFFEAEEEEAEAFPLCQQVLLCVLQVHLDHRDDALDLDGDDGAKIWDWAQQPPDPRYIYIYIYGTGPPNPVVNDNVSSLVSVLVRFLQHLEYEYGEEAADDVVSLVSQLVNQPVCPDDPCSVVSPPRFHAYEYEYEQHDDFQDDPRHHDDQQVRVVVQLDADPDPDPVRCSVNNSSVRCCSRHVHYYYAYAHFFADSVVVNVSSVDDNVRTDPRRSVSSVVVSVVCSPPGDGDPRPPPDDPPPPPVVD

Radius of gyration: 25.42 Å; Cα contacts (8 Å, |Δi|>4): 1014; chains: 2; bounding box: 50×94×76 Å

Sequence (576 aa):
MAPGPSAMEIPMPAPICLIENSPAGELQVQQEALRVLAEISHPVVVVAIAGLYRTGKSYLMNRLASKRTGFSLGSTIQSHTKGIWMWCLPHPRRAGHTLVLLDTEGLGDVEKGNTKNDTWIFALAVLLSSTLVYNSMGTINQQAMDQLQYPALRGDEGEDSAEFVQFFPAFMWAVRDFMLDLQLDGRKITEDEYLENALKLKPGSSKQDQPYNLPRKCIRQFFPARKCFIFVQPASRKRLRRLEELQEDELDSEFQEQVAQFCHHVWEISKTKTLLGGHVVTGASECRMAPGPSAMEIPMPAPICLIENSPAGELQVQQEALRVLAEISHPVVVVAIAGLYRTGKSYLMNRLASKRTGFSLGSTIQSHTKGIWMWCLPHPRRAGHTLVLLDTEGLGDVEKGNTKNDTWIFALAVLLSSTLVYNSMGTINQQAMDQLQYPALRGDEGEDSAEFVQFFPAFMWAVRDFMLDLQLDGRKITEDEYLENALKLKPGSSKQDQPYNLPRKCIRQFFPARKCFIFVQPASRKRLRRLEELQEDELDSEFQEQVAQFCHHVWEISKTKTLLGGHVVTGASECR